Protein AF-A0A364N5S6-F1 (afdb_monomer_lite)

Foldseek 3Di:
DDDDDDDDDDPDDPDDPPDDDDDDDDDDDDDDDDDDDDDDDLVVVVVPPPDPDDDDPPDPADSLLVSLVSLVVVLVVVVVVLVVVLVVLCVVLVVVLVVLVVVQVVDPPPDDCVSVVSNVVSVVSNVVSVVVCVVCVVVSVVSNVVSVVSNVVRVVVVVVVVVVVVVVVVVVVVVVVVVVVVVVVVVVVVVVVVVVVVVVVVVVVVVVVVVVVVVVVVVVVVVVVVVVVVVVVVVVVVVVVVVVVVVVVVVVVVVVVVVVVVVVVVVVVVVVVVVVVVVVVVVVVVVVVVVVVVVVVVVVVVVVVVVVVVVVVVVVVVVVVVVVVVVVVVVVVVVVVVVVVVVVVVVVVVVVVVVVVVVVVVVVVVVVVVVVVVVVVVVVVVVVVVVVVVVVVVVVVVVVVVVVVVVVVVVVVVVVVVVVVVVPVVPPVVVPCPVPDPPDYDDDYDDDDDDYDDDDDDPPPPPPPPVVVPPVVVVVVPVVPVVVVCVVVVVVVVVVVVVVVVVVVVVVVVVVVVVVVVVVPDPPDPVVVVVVVVVVVVVVDD

Organism: Stemphylium lycopersici (NCBI:txid183478)

Structure (mmCIF, N/CA/C/O backbone):
data_AF-A0A364N5S6-F1
#
_entry.id   AF-A0A364N5S6-F1
#
loop_
_atom_site.group_PDB
_atom_site.id
_atom_site.type_symbol
_atom_site.label_atom_id
_atom_site.label_alt_id
_atom_site.label_comp_id
_atom_site.label_asym_id
_atom_site.label_entity_id
_atom_site.label_seq_id
_atom_site.pdbx_PDB_ins_code
_atom_site.Cartn_x
_atom_site.Cartn_y
_atom_site.Cartn_z
_atom_site.occupancy
_atom_site.B_iso_or_equiv
_atom_site.auth_seq_id
_atom_site.auth_comp_id
_atom_site.auth_asym_id
_atom_site.auth_atom_id
_atom_site.pdbx_PDB_model_num
ATOM 1 N N . MET A 1 1 ? 48.832 -31.834 -64.132 1.00 34.66 1 MET A N 1
ATOM 2 C CA . MET A 1 1 ? 48.449 -31.493 -65.522 1.00 34.66 1 MET A CA 1
ATOM 3 C C . MET A 1 1 ? 48.977 -30.092 -65.794 1.00 34.66 1 MET A C 1
ATOM 5 O O . MET A 1 1 ? 48.777 -29.259 -64.926 1.00 34.66 1 MET A O 1
ATOM 9 N N . ALA A 1 2 ? 49.657 -29.763 -66.888 1.00 38.50 2 ALA A N 1
ATOM 10 C CA . ALA A 1 2 ? 50.445 -30.564 -67.834 1.00 38.50 2 ALA A CA 1
ATOM 11 C C . ALA A 1 2 ? 51.523 -29.616 -68.429 1.00 38.50 2 ALA A C 1
ATOM 13 O O . ALA A 1 2 ? 51.246 -28.420 -68.526 1.00 38.50 2 ALA A O 1
ATOM 14 N N . PRO A 1 3 ? 52.740 -30.075 -68.778 1.00 43.28 3 PRO A N 1
ATOM 15 C CA . PRO A 1 3 ? 53.793 -29.178 -69.261 1.00 43.28 3 PRO A CA 1
ATOM 16 C C . PRO A 1 3 ? 53.497 -28.683 -70.686 1.00 43.28 3 PRO A C 1
ATOM 18 O O . PRO A 1 3 ? 53.255 -29.484 -71.588 1.00 43.28 3 PRO A O 1
ATOM 21 N N . SER A 1 4 ? 53.537 -27.366 -70.898 1.00 41.47 4 SER A N 1
ATOM 22 C CA . SER A 1 4 ? 53.364 -26.746 -72.217 1.00 41.47 4 SER A CA 1
ATOM 23 C C . SER A 1 4 ? 54.606 -26.945 -73.088 1.00 41.47 4 SER A C 1
ATOM 25 O O . SER A 1 4 ? 55.711 -26.580 -72.687 1.00 41.47 4 SER A O 1
ATOM 27 N N . GLN A 1 5 ? 54.423 -27.510 -74.282 1.00 39.22 5 GLN A N 1
ATOM 28 C CA . GLN A 1 5 ? 55.503 -27.787 -75.232 1.00 39.22 5 GLN A CA 1
ATOM 29 C C . GLN A 1 5 ? 56.017 -26.506 -75.908 1.00 39.22 5 GLN A C 1
ATOM 31 O O . GLN A 1 5 ? 55.229 -25.635 -76.276 1.00 39.22 5 GLN A O 1
ATOM 36 N N . SER A 1 6 ? 57.327 -26.432 -76.152 1.00 44.56 6 SER A N 1
ATOM 37 C CA . SER A 1 6 ? 57.920 -25.407 -77.019 1.00 44.56 6 SER A CA 1
ATOM 38 C C . SER A 1 6 ? 57.534 -25.648 -78.482 1.00 44.56 6 SER A C 1
ATOM 40 O O . SER A 1 6 ? 57.705 -26.752 -79.001 1.00 44.56 6 SER A O 1
ATOM 42 N N . TYR A 1 7 ? 57.044 -24.611 -79.160 1.00 47.38 7 TYR A N 1
ATOM 43 C CA . TYR A 1 7 ? 56.664 -24.671 -80.572 1.00 47.38 7 TYR A CA 1
ATOM 44 C C . TYR A 1 7 ? 57.899 -24.576 -81.483 1.00 47.38 7 TYR A C 1
ATOM 46 O O . TYR A 1 7 ? 58.503 -23.512 -81.613 1.00 47.38 7 TYR A O 1
ATOM 54 N N . ASN A 1 8 ? 58.261 -25.683 -82.136 1.00 42.88 8 ASN A N 1
ATOM 55 C CA . ASN A 1 8 ? 59.276 -25.692 -83.193 1.00 42.88 8 ASN A CA 1
ATOM 56 C C . ASN A 1 8 ? 58.644 -25.289 -84.535 1.00 42.88 8 ASN A C 1
ATOM 58 O O . ASN A 1 8 ? 57.699 -25.930 -84.995 1.00 42.88 8 ASN A O 1
ATOM 62 N N . GLY A 1 9 ? 59.185 -24.248 -85.173 1.00 48.97 9 GLY A N 1
ATOM 63 C CA . GLY A 1 9 ? 58.732 -23.786 -86.489 1.00 48.97 9 GLY A CA 1
ATOM 64 C C . GLY A 1 9 ? 59.111 -24.727 -87.654 1.00 48.97 9 GLY A C 1
ATOM 65 O O . GLY A 1 9 ? 59.974 -25.596 -87.495 1.00 48.97 9 GLY A O 1
ATOM 66 N N . PRO A 1 10 ? 58.500 -24.564 -88.848 1.00 44.53 10 PRO A N 1
ATOM 67 C CA . PRO A 1 10 ? 58.629 -25.525 -89.950 1.00 44.53 10 PRO A CA 1
ATOM 68 C C . PRO A 1 10 ? 60.057 -25.657 -90.506 1.00 44.53 10 PRO A C 1
ATOM 70 O O . PRO A 1 10 ? 60.598 -24.746 -91.132 1.00 44.53 10 PRO A O 1
ATOM 73 N N . THR A 1 11 ? 60.669 -26.828 -90.323 1.00 48.09 11 THR A N 1
ATOM 74 C CA . THR A 1 11 ? 62.056 -27.109 -90.734 1.00 48.09 11 THR A CA 1
ATOM 75 C C . THR A 1 11 ? 62.143 -27.595 -92.192 1.00 48.09 11 THR A C 1
ATOM 77 O O . THR A 1 11 ? 62.549 -28.725 -92.452 1.00 48.09 11 THR A O 1
ATOM 80 N N . SER A 1 12 ? 61.732 -26.776 -93.170 1.00 48.22 12 SER A N 1
ATOM 81 C CA . SER A 1 12 ? 61.634 -27.227 -94.575 1.00 48.22 12 SER A CA 1
ATOM 82 C C . SER A 1 12 ? 61.907 -26.155 -95.645 1.00 48.22 12 SER A C 1
ATOM 84 O O . SER A 1 12 ? 61.019 -25.805 -96.419 1.00 48.22 12 SER A O 1
ATOM 86 N N . LEU A 1 13 ? 63.155 -25.675 -95.749 1.00 43.72 13 LEU A N 1
ATOM 87 C CA . LEU A 1 13 ? 63.637 -24.921 -96.928 1.00 43.72 13 LEU A CA 1
ATOM 88 C C . LEU A 1 13 ? 65.090 -25.265 -97.345 1.00 43.72 13 LEU A C 1
ATOM 90 O O . LEU A 1 13 ? 65.778 -24.480 -97.992 1.00 43.72 13 LEU A O 1
ATOM 94 N N . GLY A 1 14 ? 65.559 -26.474 -97.015 1.00 42.22 14 GLY A N 1
ATOM 95 C CA . GLY A 1 14 ? 66.939 -26.939 -97.249 1.00 42.22 14 GLY A CA 1
ATOM 96 C C . GLY A 1 14 ? 67.336 -27.264 -98.701 1.00 42.22 14 GLY A C 1
ATOM 97 O O . GLY A 1 14 ? 68.381 -27.870 -98.904 1.00 42.22 14 GLY A O 1
ATOM 98 N N . TYR A 1 15 ? 66.529 -26.894 -99.704 1.00 44.56 15 TYR A N 1
ATOM 99 C CA . TYR A 1 15 ? 66.723 -27.272 -101.117 1.00 44.56 15 TYR A CA 1
ATOM 100 C C . TYR A 1 15 ? 66.690 -26.077 -102.093 1.00 44.56 15 TYR A C 1
ATOM 102 O O . TYR A 1 15 ? 66.203 -26.189 -103.217 1.00 44.56 15 TYR A O 1
ATOM 110 N N . SER A 1 16 ? 67.226 -24.920 -101.689 1.00 42.28 16 SER A N 1
ATOM 111 C CA . SER A 1 16 ? 67.443 -23.785 -102.602 1.00 42.28 16 SER A CA 1
ATOM 112 C C . SER A 1 16 ? 68.800 -23.882 -103.311 1.00 42.28 16 SER A C 1
ATOM 114 O O . SER A 1 16 ? 69.831 -24.058 -102.666 1.00 42.28 16 SER A O 1
ATOM 116 N N . ARG A 1 17 ? 68.822 -23.705 -104.641 1.00 47.12 17 ARG A N 1
ATOM 117 C CA . ARG A 1 17 ? 70.042 -23.760 -105.480 1.00 47.12 17 ARG A CA 1
ATOM 118 C C . ARG A 1 17 ? 70.955 -22.521 -105.374 1.00 47.12 17 ARG A C 1
ATOM 120 O O . ARG A 1 17 ? 71.881 -22.392 -106.164 1.00 47.12 17 ARG A O 1
ATOM 127 N N . TYR A 1 18 ? 70.709 -21.624 -104.417 1.00 48.66 18 TYR A N 1
ATOM 128 C CA . TYR A 1 18 ? 71.373 -20.315 -104.304 1.00 48.66 18 TYR A CA 1
ATOM 129 C C . TYR A 1 18 ? 72.180 -20.128 -103.004 1.00 48.66 18 TYR A C 1
ATOM 131 O O . TYR A 1 18 ? 72.365 -19.009 -102.527 1.00 48.66 18 TYR A O 1
ATOM 139 N N . ALA A 1 19 ? 72.687 -21.217 -102.420 1.00 39.75 19 ALA A N 1
ATOM 140 C CA . ALA A 1 19 ? 73.659 -21.148 -101.330 1.00 39.75 19 ALA A CA 1
ATOM 141 C C . ALA A 1 19 ? 75.041 -20.717 -101.867 1.00 39.75 19 ALA A C 1
ATOM 143 O O . ALA A 1 19 ? 75.754 -21.512 -102.476 1.00 39.75 19 ALA A O 1
ATOM 144 N N . SER A 1 20 ? 75.413 -19.451 -101.653 1.00 36.66 20 SER A N 1
ATOM 145 C CA . SER A 1 20 ? 76.698 -18.896 -102.106 1.00 36.66 20 SER A CA 1
ATOM 146 C C . SER A 1 20 ? 77.881 -19.407 -101.271 1.00 36.66 20 SER A C 1
ATOM 148 O O . SER A 1 20 ? 77.861 -19.342 -100.040 1.00 36.66 20 SER A O 1
ATOM 150 N N . SER A 1 21 ? 78.925 -19.902 -101.940 1.00 37.19 21 SER A N 1
ATOM 151 C CA . SER A 1 21 ? 80.144 -20.435 -101.323 1.00 37.19 21 SER A CA 1
ATOM 152 C C . SER A 1 21 ? 81.222 -19.368 -101.109 1.00 37.19 21 SER A C 1
ATOM 154 O O . SER A 1 21 ? 81.506 -18.565 -101.997 1.00 37.19 21 SER A O 1
ATOM 156 N N . GLN A 1 22 ? 81.906 -19.416 -99.965 1.00 37.03 22 GLN A N 1
ATOM 157 C CA . GLN A 1 22 ? 83.096 -18.599 -99.704 1.00 37.03 22 GLN A CA 1
ATOM 158 C C . GLN A 1 22 ? 84.311 -18.979 -100.582 1.00 37.03 22 GLN A C 1
ATOM 160 O O . GLN A 1 22 ? 84.496 -20.144 -100.913 1.00 37.03 22 GLN A O 1
ATOM 165 N N . GLN A 1 23 ? 85.224 -18.009 -100.764 1.00 33.62 23 GLN A N 1
ATOM 166 C CA . GLN A 1 23 ? 86.688 -18.186 -100.905 1.00 33.62 23 GLN A CA 1
ATOM 167 C C . GLN A 1 23 ? 87.260 -19.040 -102.073 1.00 33.62 23 GLN A C 1
ATOM 169 O O . GLN A 1 23 ? 87.334 -20.259 -101.945 1.00 33.62 23 GLN A O 1
ATOM 174 N N . LYS A 1 24 ? 87.946 -18.405 -103.052 1.00 28.67 24 LYS A N 1
ATOM 175 C CA . LYS A 1 24 ? 89.441 -18.358 -103.173 1.00 28.67 24 LYS A CA 1
ATOM 176 C C . LYS A 1 24 ? 89.987 -17.956 -104.566 1.00 28.67 24 LYS A C 1
ATOM 178 O O . LYS A 1 24 ? 89.580 -18.504 -105.573 1.00 28.67 24 LYS A O 1
ATOM 183 N N . LYS A 1 25 ? 91.030 -17.110 -104.516 1.00 30.09 25 LYS A N 1
ATOM 184 C CA . LYS A 1 25 ? 92.296 -17.064 -105.297 1.00 30.09 25 LYS A CA 1
ATOM 185 C C . LYS A 1 25 ? 92.338 -17.193 -106.841 1.00 30.09 25 LYS A C 1
ATOM 187 O O . LYS A 1 25 ? 91.933 -18.180 -107.433 1.00 30.09 25 LYS A O 1
ATOM 192 N N . ASN A 1 26 ? 93.080 -16.232 -107.398 1.00 32.62 26 ASN A N 1
ATOM 193 C CA . ASN A 1 26 ? 93.824 -16.146 -108.665 1.00 32.62 26 ASN A CA 1
ATOM 194 C C . ASN A 1 26 ? 94.453 -17.465 -109.186 1.00 32.62 26 ASN A C 1
ATOM 196 O O . ASN A 1 26 ? 94.925 -18.252 -108.367 1.00 32.62 26 ASN A O 1
ATOM 200 N N . VAL A 1 27 ? 94.700 -17.555 -110.511 1.00 26.70 27 VAL A N 1
ATOM 201 C CA . VAL A 1 27 ? 96.072 -17.643 -111.092 1.00 26.70 27 VAL A CA 1
ATOM 202 C C . VAL A 1 27 ? 96.123 -17.428 -112.630 1.00 26.70 27 VAL A C 1
ATOM 204 O O . VAL A 1 27 ? 95.324 -17.972 -113.377 1.00 26.70 27 VAL A O 1
ATOM 207 N N . SER A 1 28 ? 97.109 -16.613 -113.024 1.00 27.77 28 SER A N 1
ATOM 208 C CA . SER A 1 28 ? 97.838 -16.360 -114.290 1.00 27.77 28 SER A CA 1
ATOM 209 C C . SER A 1 28 ? 97.807 -17.253 -115.559 1.00 27.77 28 SER A C 1
ATOM 211 O O . SER A 1 28 ? 97.724 -18.471 -115.477 1.00 27.77 28 SER A O 1
ATOM 213 N N . LEU A 1 29 ? 98.207 -16.582 -116.667 1.00 29.91 29 LEU A N 1
ATOM 214 C CA . LEU A 1 29 ? 99.070 -17.006 -117.809 1.00 29.91 29 LEU A CA 1
ATOM 215 C C . LEU A 1 29 ? 98.551 -18.018 -118.861 1.00 29.91 29 LEU A C 1
ATOM 217 O O . LEU A 1 29 ? 98.360 -19.188 -118.556 1.00 29.91 29 LEU A O 1
ATOM 221 N N . PHE A 1 30 ? 98.551 -17.629 -120.150 1.00 28.03 30 PHE A N 1
ATOM 222 C CA . PHE A 1 30 ? 99.722 -17.747 -121.059 1.00 28.03 30 PHE A CA 1
ATOM 223 C C . PHE A 1 30 ? 99.496 -17.005 -122.404 1.00 28.03 30 PHE A C 1
ATOM 225 O O . PHE A 1 30 ? 98.403 -16.494 -122.637 1.00 28.03 30 PHE A O 1
ATOM 232 N N . ALA A 1 31 ? 100.522 -16.909 -123.267 1.00 30.70 31 ALA A N 1
ATOM 233 C CA . ALA A 1 31 ? 100.498 -16.145 -124.526 1.00 30.70 31 ALA A CA 1
ATOM 234 C C . ALA A 1 31 ? 101.342 -16.769 -125.664 1.00 30.70 31 ALA A C 1
ATOM 236 O O . ALA A 1 31 ? 102.334 -17.446 -125.395 1.00 30.70 31 ALA A O 1
ATOM 237 N N . SER A 1 32 ? 100.976 -16.460 -126.916 1.00 28.86 32 SER A N 1
ATOM 238 C CA . SER A 1 32 ? 101.775 -16.559 -128.161 1.00 28.86 32 SER A CA 1
ATOM 239 C C . SER A 1 32 ? 101.026 -15.782 -129.270 1.00 28.86 32 SER A C 1
ATOM 241 O O . SER A 1 32 ? 99.818 -15.967 -129.388 1.00 28.86 32 SER A O 1
ATOM 243 N N . HIS A 1 33 ? 101.618 -14.763 -129.918 1.00 28.23 33 HIS A N 1
ATOM 244 C CA . HIS A 1 33 ? 102.216 -14.824 -131.278 1.00 28.23 33 HIS A CA 1
ATOM 245 C C . HIS A 1 33 ? 101.271 -15.434 -132.351 1.00 28.23 33 HIS A C 1
ATOM 247 O O . HIS A 1 33 ? 100.746 -16.520 -132.130 1.00 28.23 33 HIS A O 1
ATOM 253 N N . GLU A 1 34 ? 101.028 -14.851 -133.539 1.00 28.78 34 GLU A N 1
ATOM 254 C CA . GLU A 1 34 ? 101.625 -13.700 -134.274 1.00 28.78 34 GLU A CA 1
ATOM 255 C C . GLU A 1 34 ? 100.723 -13.354 -135.518 1.00 28.78 34 GLU A C 1
ATOM 257 O O . GLU A 1 34 ? 99.708 -14.033 -135.670 1.00 28.78 34 GLU A O 1
ATOM 262 N N . THR A 1 35 ? 100.890 -12.376 -136.439 1.00 34.41 35 THR A N 1
ATOM 263 C CA . THR A 1 35 ? 101.879 -11.305 -136.781 1.00 34.41 35 THR A CA 1
ATOM 264 C C . THR A 1 35 ? 101.136 -10.105 -137.458 1.00 34.41 35 THR A C 1
ATOM 266 O O . THR A 1 35 ? 99.957 -10.219 -137.782 1.00 34.41 35 THR A O 1
ATOM 269 N N . ASP A 1 36 ? 101.805 -8.962 -137.690 1.00 33.59 36 ASP A N 1
ATOM 270 C CA . ASP A 1 36 ? 101.516 -7.870 -138.661 1.00 33.59 36 ASP A CA 1
ATOM 271 C C . ASP A 1 36 ? 100.061 -7.528 -139.078 1.00 33.59 36 ASP A C 1
ATOM 273 O O . ASP A 1 36 ? 99.632 -7.711 -140.219 1.00 33.59 36 ASP A O 1
ATOM 277 N N . ASN A 1 37 ? 99.355 -6.812 -138.198 1.00 36.50 37 ASN A N 1
ATOM 278 C CA . ASN A 1 37 ? 98.938 -5.425 -138.478 1.00 36.50 37 ASN A CA 1
ATOM 279 C C . ASN A 1 37 ? 98.578 -4.720 -137.158 1.00 36.50 37 ASN A C 1
ATOM 281 O O . ASN A 1 37 ? 97.932 -5.306 -136.291 1.00 36.50 37 ASN A O 1
ATOM 285 N N . ALA A 1 38 ? 99.022 -3.475 -136.971 1.00 41.16 38 ALA A N 1
ATOM 286 C CA . ALA A 1 38 ? 99.028 -2.835 -135.654 1.00 41.16 38 ALA A CA 1
ATOM 287 C C . ALA A 1 38 ? 97.628 -2.394 -135.173 1.00 41.16 38 ALA A C 1
ATOM 289 O O . ALA A 1 38 ? 97.171 -1.293 -135.474 1.00 41.16 38 ALA A O 1
ATOM 290 N N . VAL A 1 39 ? 96.986 -3.236 -134.358 1.00 44.59 39 VAL A N 1
ATOM 291 C CA . VAL A 1 39 ? 95.806 -2.906 -133.541 1.00 44.59 39 VAL A CA 1
ATOM 292 C C . VAL A 1 39 ? 96.206 -2.987 -132.066 1.00 44.59 39 VAL A C 1
ATOM 294 O O . VAL A 1 39 ? 96.847 -3.953 -131.653 1.00 44.59 39 VAL A O 1
ATOM 297 N N . ALA A 1 40 ? 95.855 -1.974 -131.269 1.00 46.62 40 ALA A N 1
ATOM 298 C CA . ALA A 1 40 ? 96.266 -1.893 -129.867 1.00 46.62 40 ALA A CA 1
ATOM 299 C C . ALA A 1 40 ? 95.652 -3.029 -129.029 1.00 46.62 40 ALA A C 1
ATOM 301 O O . ALA A 1 40 ? 94.432 -3.170 -128.937 1.00 46.62 40 ALA A O 1
ATOM 302 N N . THR A 1 41 ? 96.499 -3.841 -128.395 1.00 54.97 41 THR A N 1
ATOM 303 C CA . THR A 1 41 ? 96.055 -4.935 -127.523 1.00 54.97 41 THR A CA 1
ATOM 304 C C . THR A 1 41 ? 95.627 -4.425 -126.146 1.00 54.97 41 THR A C 1
ATOM 306 O O . THR A 1 41 ? 96.027 -3.349 -125.694 1.00 54.97 41 THR A O 1
ATOM 309 N N . LYS A 1 42 ? 94.803 -5.224 -125.452 1.00 54.59 42 LYS A N 1
ATOM 310 C CA . LYS A 1 42 ? 94.087 -4.850 -124.216 1.00 54.59 42 LYS A CA 1
ATOM 311 C C . LYS A 1 42 ? 94.992 -4.354 -123.071 1.00 54.59 42 LYS A C 1
ATOM 313 O O . LYS A 1 42 ? 94.518 -3.629 -122.206 1.00 54.59 42 LYS A O 1
ATOM 318 N N . GLU A 1 43 ? 96.282 -4.690 -123.095 1.00 56.34 43 GLU A N 1
ATOM 319 C CA . GLU A 1 43 ? 97.283 -4.291 -122.093 1.00 56.34 43 GLU A CA 1
ATOM 320 C C . GLU A 1 43 ? 97.878 -2.886 -122.329 1.00 56.34 43 GLU A C 1
ATOM 322 O O . GLU A 1 43 ? 98.306 -2.229 -121.377 1.00 56.34 43 GLU A O 1
ATOM 327 N N . GLN A 1 44 ? 97.880 -2.378 -123.570 1.00 54.47 44 GLN A N 1
ATOM 328 C CA . GLN A 1 44 ? 98.474 -1.069 -123.889 1.00 54.47 44 GLN A CA 1
ATOM 329 C C . GLN A 1 44 ? 97.632 0.104 -123.366 1.00 54.47 44 GLN A C 1
ATOM 331 O O . GLN A 1 44 ? 98.183 1.101 -122.900 1.00 54.47 44 GLN A O 1
ATOM 336 N N . ILE A 1 45 ? 96.301 -0.022 -123.382 1.00 52.19 45 ILE A N 1
ATOM 337 C CA . ILE A 1 45 ? 95.385 1.025 -122.896 1.00 52.19 45 ILE A CA 1
ATOM 338 C C . ILE A 1 45 ? 95.571 1.234 -121.383 1.00 52.19 45 ILE A C 1
ATOM 340 O O . ILE A 1 45 ? 95.680 2.369 -120.921 1.00 52.19 45 ILE A O 1
ATOM 344 N N . THR A 1 46 ? 95.720 0.146 -120.620 1.00 52.94 46 THR A N 1
ATOM 345 C CA . THR A 1 46 ? 95.982 0.177 -119.170 1.00 52.94 46 THR A CA 1
ATOM 346 C C . THR A 1 46 ? 97.317 0.811 -118.771 1.00 52.94 46 THR A C 1
ATOM 348 O O . THR A 1 46 ? 97.470 1.194 -117.615 1.00 52.94 46 THR A O 1
ATOM 351 N N . ALA A 1 47 ? 98.277 0.953 -119.690 1.00 47.53 47 ALA A N 1
ATOM 352 C CA . ALA A 1 47 ? 99.565 1.585 -119.398 1.00 47.53 47 ALA A CA 1
ATOM 353 C C . ALA A 1 47 ? 99.529 3.124 -119.494 1.00 47.53 47 ALA A C 1
ATOM 355 O O . ALA A 1 47 ? 100.386 3.791 -118.915 1.00 47.53 47 ALA A O 1
ATOM 356 N N . SER A 1 48 ? 98.555 3.704 -120.210 1.00 45.34 48 SER A N 1
ATOM 357 C CA . SER A 1 48 ? 98.546 5.139 -120.545 1.00 45.34 48 SER A CA 1
ATOM 358 C C . SER A 1 48 ? 97.667 6.017 -119.640 1.00 45.34 48 SER A C 1
ATOM 360 O O . SER A 1 48 ? 97.635 7.231 -119.836 1.00 45.34 48 SER A O 1
ATOM 362 N N . SER A 1 49 ? 96.960 5.448 -118.659 1.00 44.66 49 SER A N 1
ATOM 363 C CA . SER A 1 49 ? 96.070 6.186 -117.743 1.00 44.66 49 SER A CA 1
ATOM 364 C C . SER A 1 49 ? 96.755 6.696 -116.463 1.00 44.66 49 SER A C 1
ATOM 366 O O . SER A 1 49 ? 96.114 7.329 -115.624 1.00 44.66 49 SER A O 1
ATOM 368 N N . VAL A 1 50 ? 98.063 6.465 -116.295 1.00 44.88 50 VAL A N 1
ATOM 369 C CA . VAL A 1 50 ? 98.815 6.836 -115.082 1.00 44.88 50 VAL A CA 1
ATOM 370 C C . VAL A 1 50 ? 99.281 8.301 -115.126 1.00 44.88 50 VAL A C 1
ATOM 372 O O . VAL A 1 50 ? 100.471 8.592 -115.201 1.00 44.88 50 VAL A O 1
ATOM 375 N N . ASN A 1 51 ? 98.332 9.240 -115.071 1.00 35.81 51 ASN A N 1
ATOM 376 C CA . ASN A 1 51 ? 98.596 10.653 -114.758 1.00 35.81 51 ASN A CA 1
ATOM 377 C C . ASN A 1 51 ? 97.347 11.311 -114.125 1.00 35.81 51 ASN A C 1
ATOM 379 O O . ASN A 1 51 ? 96.427 11.700 -114.843 1.00 35.81 51 ASN A O 1
ATOM 383 N N . PRO A 1 52 ? 97.269 11.420 -112.783 1.00 49.56 52 PRO A N 1
ATOM 384 C CA . PRO A 1 52 ? 96.040 11.803 -112.088 1.00 49.56 52 PRO A CA 1
ATOM 385 C C . PRO A 1 52 ? 95.884 13.328 -111.932 1.00 49.56 52 PRO A C 1
ATOM 387 O O . PRO A 1 52 ? 95.911 13.854 -110.818 1.00 49.56 52 PRO A O 1
ATOM 390 N N . SER A 1 53 ? 95.691 14.058 -113.035 1.00 41.03 53 SER A N 1
ATOM 391 C CA . SER A 1 53 ? 95.188 15.439 -112.980 1.00 41.03 53 SER A CA 1
ATOM 392 C C . SER A 1 53 ? 94.451 15.870 -114.258 1.00 41.03 53 SER A C 1
ATOM 394 O O . SER A 1 53 ? 94.899 15.629 -115.371 1.00 41.03 53 SER A O 1
ATOM 396 N N . VAL A 1 54 ? 93.320 16.561 -114.064 1.00 39.12 54 VAL A N 1
ATOM 397 C CA . VAL A 1 54 ? 92.485 17.212 -115.098 1.00 39.12 54 VAL A CA 1
ATOM 398 C C . VAL A 1 54 ? 91.862 16.268 -116.147 1.00 39.12 54 VAL A C 1
ATOM 400 O O . VAL A 1 54 ? 92.200 16.300 -117.326 1.00 39.12 54 VAL A O 1
ATOM 403 N N . ALA A 1 55 ? 90.840 15.518 -115.724 1.00 34.94 55 ALA A N 1
ATOM 404 C CA . ALA A 1 55 ? 89.809 14.973 -116.612 1.00 34.94 55 ALA A CA 1
ATOM 405 C C . ALA A 1 55 ? 88.428 15.063 -115.933 1.00 34.94 55 ALA A C 1
ATOM 407 O O . ALA A 1 55 ? 88.067 14.223 -115.113 1.00 34.94 55 ALA A O 1
ATOM 408 N N . LEU A 1 56 ? 87.668 16.117 -116.250 1.00 40.09 56 LEU A N 1
ATOM 409 C CA . LEU A 1 56 ? 86.207 16.095 -116.111 1.00 40.09 56 LEU A CA 1
ATOM 410 C C . LEU A 1 56 ? 85.624 15.375 -117.343 1.00 40.09 56 LEU A C 1
ATOM 412 O O . LEU A 1 56 ? 86.246 15.382 -118.404 1.00 40.09 56 LEU A O 1
ATOM 416 N N . ASP A 1 57 ? 84.443 14.773 -117.204 1.00 37.69 57 ASP A N 1
ATOM 417 C CA . ASP A 1 57 ? 83.686 14.098 -118.274 1.00 37.69 57 ASP A CA 1
ATOM 418 C C . ASP A 1 57 ? 84.354 12.898 -118.983 1.00 37.69 57 ASP A C 1
ATOM 420 O O . ASP A 1 57 ? 83.934 12.491 -120.068 1.00 37.69 57 ASP A O 1
ATOM 424 N N . THR A 1 58 ? 85.288 12.204 -118.324 1.00 42.47 58 THR A N 1
ATOM 425 C CA . THR A 1 58 ? 85.478 10.762 -118.572 1.00 42.47 58 THR A CA 1
ATOM 426 C C . THR A 1 58 ? 84.619 9.954 -117.602 1.00 42.47 58 THR A C 1
ATOM 428 O O . THR A 1 58 ? 85.064 9.606 -116.511 1.00 42.47 58 THR A O 1
ATOM 431 N N . LEU A 1 59 ? 83.379 9.656 -118.006 1.00 51.69 59 LEU A N 1
ATOM 432 C CA . LEU A 1 59 ? 82.551 8.614 -117.382 1.00 51.69 59 LEU A CA 1
ATOM 433 C C . LEU A 1 59 ? 83.351 7.305 -117.276 1.00 51.69 59 LEU A C 1
ATOM 435 O O . LEU A 1 59 ? 83.912 6.873 -118.288 1.00 51.69 59 LEU A O 1
ATOM 439 N N . ASP A 1 60 ? 83.343 6.660 -116.103 1.00 58.78 60 ASP A N 1
ATOM 440 C CA . ASP A 1 60 ? 83.973 5.352 -115.849 1.00 58.78 60 ASP A CA 1
ATOM 441 C C . ASP A 1 60 ? 83.266 4.229 -116.632 1.00 58.78 60 ASP A C 1
ATOM 443 O O . ASP A 1 60 ? 82.485 3.435 -116.111 1.00 58.78 60 ASP A O 1
ATOM 447 N N . HIS A 1 61 ? 83.534 4.176 -117.934 1.00 59.31 61 HIS A N 1
ATOM 448 C CA . HIS A 1 61 ? 83.110 3.092 -118.807 1.00 59.31 61 HIS A CA 1
ATOM 449 C C . HIS A 1 61 ? 83.851 1.808 -118.420 1.00 59.31 61 HIS A C 1
ATOM 451 O O . HIS A 1 61 ? 85.057 1.834 -118.162 1.00 59.31 61 HIS A O 1
ATOM 457 N N . ASN A 1 62 ? 83.164 0.667 -118.460 1.00 72.00 62 ASN A N 1
ATOM 458 C CA . ASN A 1 62 ? 83.787 -0.648 -118.317 1.00 72.00 62 ASN A CA 1
ATOM 459 C C . ASN A 1 62 ? 84.903 -0.843 -119.370 1.00 72.00 62 ASN A C 1
ATOM 461 O O . ASN A 1 62 ? 84.841 -0.301 -120.477 1.00 72.00 62 ASN A O 1
ATOM 465 N N . ALA A 1 63 ? 85.940 -1.611 -119.032 1.00 74.19 63 ALA A N 1
ATOM 466 C CA . ALA A 1 63 ? 87.151 -1.774 -119.837 1.00 74.19 63 ALA A CA 1
ATOM 467 C C . ALA A 1 63 ? 86.879 -2.249 -121.278 1.00 74.19 63 ALA A C 1
ATOM 469 O O . ALA A 1 63 ? 87.615 -1.872 -122.188 1.00 74.19 63 ALA A O 1
ATOM 470 N N . ASP A 1 64 ? 85.816 -3.026 -121.511 1.00 70.94 64 ASP A N 1
ATOM 471 C CA . ASP A 1 64 ? 85.426 -3.454 -122.861 1.00 70.94 64 ASP A CA 1
ATOM 472 C C . ASP A 1 64 ? 84.719 -2.346 -123.667 1.00 70.94 64 ASP A C 1
ATOM 474 O O . ASP A 1 64 ? 84.932 -2.245 -124.876 1.00 70.94 64 ASP A O 1
ATOM 478 N N . ALA A 1 65 ? 83.981 -1.439 -123.017 1.00 73.12 65 ALA A N 1
ATOM 479 C CA . ALA A 1 65 ? 83.492 -0.211 -123.647 1.00 73.12 65 ALA A CA 1
ATOM 480 C C . ALA A 1 65 ? 84.627 0.799 -123.914 1.00 73.12 65 ALA A C 1
ATOM 482 O O . ALA A 1 65 ? 84.635 1.434 -124.969 1.00 73.12 65 ALA A O 1
ATOM 483 N N . GLN A 1 66 ? 85.622 0.914 -123.024 1.00 77.88 66 GLN A N 1
ATOM 484 C CA . GLN A 1 66 ? 86.826 1.720 -123.285 1.00 77.88 66 GLN A CA 1
ATOM 485 C C . GLN A 1 66 ? 87.634 1.162 -124.467 1.00 77.88 66 GLN A C 1
ATOM 487 O O . GLN A 1 66 ? 88.046 1.919 -125.346 1.00 77.88 66 GLN A O 1
ATOM 492 N N . LEU A 1 67 ? 87.805 -0.164 -124.534 1.00 79.31 67 LEU A N 1
ATOM 493 C CA . LEU A 1 67 ? 88.440 -0.857 -125.658 1.00 79.31 67 LEU A CA 1
ATOM 494 C C . LEU A 1 67 ? 87.668 -0.640 -126.969 1.00 79.31 67 LEU A C 1
ATOM 496 O O . LEU A 1 67 ? 88.286 -0.405 -128.005 1.00 79.31 67 LEU A O 1
ATOM 500 N N . ALA A 1 68 ? 86.333 -0.656 -126.932 1.00 77.44 68 ALA A N 1
ATOM 501 C CA . ALA A 1 68 ? 85.490 -0.327 -128.080 1.00 77.44 68 ALA A CA 1
ATOM 502 C C . ALA A 1 68 ? 85.718 1.124 -128.562 1.00 77.44 68 ALA A C 1
ATOM 504 O O . ALA A 1 68 ? 86.031 1.349 -129.733 1.00 77.44 68 ALA A O 1
ATOM 505 N N . ILE A 1 69 ? 85.687 2.109 -127.656 1.00 75.62 69 ILE A N 1
ATOM 506 C CA . ILE A 1 69 ? 85.966 3.522 -127.975 1.00 75.62 69 ILE A CA 1
ATOM 507 C C . ILE A 1 69 ? 87.378 3.694 -128.571 1.00 75.62 69 ILE A C 1
ATOM 509 O O . ILE A 1 69 ? 87.537 4.353 -129.603 1.00 75.62 69 ILE A O 1
ATOM 513 N N . ALA A 1 70 ? 88.396 3.058 -127.983 1.00 78.75 70 ALA A N 1
ATOM 514 C CA . ALA A 1 70 ? 89.775 3.101 -128.474 1.00 78.75 70 ALA A CA 1
ATOM 515 C C . ALA A 1 70 ? 89.919 2.469 -129.871 1.00 78.75 70 ALA A C 1
ATOM 517 O O . ALA A 1 70 ? 90.478 3.092 -130.777 1.00 78.75 70 ALA A O 1
ATOM 518 N N . ASN A 1 71 ? 89.334 1.286 -130.081 1.00 80.12 71 ASN A N 1
ATOM 519 C CA . ASN A 1 71 ? 89.250 0.647 -131.394 1.00 80.12 71 ASN A CA 1
ATOM 520 C C . ASN A 1 71 ? 88.463 1.503 -132.398 1.00 80.12 71 ASN A C 1
ATOM 522 O O . ASN A 1 71 ? 88.737 1.448 -133.590 1.00 80.12 71 ASN A O 1
ATOM 526 N N . GLY A 1 72 ? 87.490 2.297 -131.942 1.00 77.31 72 GLY A N 1
ATOM 527 C CA . GLY A 1 72 ? 86.661 3.152 -132.798 1.00 77.31 72 GLY A CA 1
ATOM 528 C C . GLY A 1 72 ? 87.456 4.330 -133.340 1.00 77.31 72 GLY A C 1
ATOM 529 O O . GLY A 1 72 ? 87.354 4.661 -134.520 1.00 77.31 72 GLY A O 1
ATOM 530 N N . LYS A 1 73 ? 88.322 4.900 -132.496 1.00 79.06 73 LYS A N 1
ATOM 531 C CA . LYS A 1 73 ? 89.304 5.903 -132.901 1.00 79.06 73 LYS A CA 1
ATOM 532 C C . LYS A 1 73 ? 90.337 5.318 -133.870 1.00 79.06 73 LYS A C 1
ATOM 534 O O . LYS A 1 73 ? 90.487 5.854 -134.960 1.00 79.06 73 LYS A O 1
ATOM 539 N N . ALA A 1 74 ? 90.965 4.191 -133.527 1.00 79.50 74 ALA A N 1
ATOM 540 C CA . ALA A 1 74 ? 91.955 3.542 -134.393 1.00 79.50 74 ALA A CA 1
ATOM 541 C C . ALA A 1 74 ? 91.376 3.167 -135.773 1.00 79.50 74 ALA A C 1
ATOM 543 O O . ALA A 1 74 ? 92.024 3.368 -136.796 1.00 79.50 74 ALA A O 1
ATOM 544 N N . LEU A 1 75 ? 90.127 2.691 -135.811 1.00 80.25 75 LEU A N 1
ATOM 545 C CA . LEU A 1 75 ? 89.421 2.375 -137.051 1.00 80.25 75 LEU A CA 1
ATOM 546 C C . LEU A 1 75 ? 89.089 3.627 -137.880 1.00 80.25 75 LEU A C 1
ATOM 548 O O . LEU A 1 75 ? 89.106 3.577 -139.108 1.00 80.25 75 LEU A O 1
ATOM 552 N N . LYS A 1 76 ? 88.808 4.762 -137.228 1.00 81.94 76 LYS A N 1
ATOM 553 C CA . LYS A 1 76 ? 88.661 6.045 -137.921 1.00 81.94 76 LYS A CA 1
ATOM 554 C C . LYS A 1 76 ? 89.994 6.501 -138.521 1.00 81.94 76 LYS A C 1
ATOM 556 O O . LYS A 1 76 ? 90.023 6.884 -139.684 1.00 81.94 76 LYS A O 1
ATOM 561 N N . ASP A 1 77 ? 91.085 6.405 -137.764 1.00 80.62 77 ASP A N 1
ATOM 562 C CA . ASP A 1 77 ? 92.427 6.763 -138.237 1.00 80.62 77 ASP A CA 1
ATOM 563 C C . ASP A 1 77 ? 92.858 5.862 -139.428 1.00 80.62 77 ASP A C 1
ATOM 565 O O . ASP A 1 77 ? 93.515 6.326 -140.363 1.00 80.62 77 ASP A O 1
ATOM 569 N N . GLU A 1 78 ? 92.421 4.594 -139.452 1.00 79.69 78 GLU A N 1
ATOM 570 C CA . GLU A 1 78 ? 92.557 3.666 -140.589 1.00 79.69 78 GLU A CA 1
ATOM 571 C C . GLU A 1 78 ? 91.761 4.141 -141.827 1.00 79.69 78 GLU A C 1
ATOM 573 O O . GLU A 1 78 ? 92.318 4.195 -142.928 1.00 79.69 78 GLU A O 1
ATOM 578 N N . VAL A 1 79 ? 90.499 4.565 -141.662 1.00 80.69 79 VAL A N 1
ATOM 579 C CA . VAL A 1 79 ? 89.685 5.148 -142.751 1.00 80.69 79 VAL A CA 1
ATOM 580 C C . VAL A 1 79 ? 90.281 6.442 -143.282 1.00 80.69 79 VAL A C 1
ATOM 582 O O . VAL A 1 79 ? 90.447 6.565 -144.493 1.00 80.69 79 VAL A O 1
ATOM 585 N N . ASP A 1 80 ? 90.621 7.393 -142.410 1.00 78.00 80 ASP A N 1
ATOM 586 C CA . ASP A 1 80 ? 91.152 8.698 -142.812 1.00 78.00 80 ASP A CA 1
ATOM 587 C C . ASP A 1 80 ? 92.468 8.512 -143.608 1.00 78.00 80 ASP A C 1
ATOM 589 O O . ASP A 1 80 ? 92.706 9.207 -144.600 1.00 78.00 80 ASP A O 1
ATOM 593 N N . LYS A 1 81 ? 93.275 7.489 -143.272 1.00 81.31 81 LYS A N 1
ATOM 594 C CA . LYS A 1 81 ? 94.465 7.072 -144.036 1.00 81.31 81 LYS A CA 1
ATOM 595 C C . LYS A 1 81 ? 94.127 6.464 -145.406 1.00 81.31 81 LYS A C 1
ATOM 597 O O . LYS A 1 81 ? 94.707 6.896 -146.403 1.00 81.31 81 LYS A O 1
ATOM 602 N N . HIS A 1 82 ? 93.217 5.488 -145.492 1.00 77.19 82 HIS A N 1
ATOM 603 C CA . HIS A 1 82 ? 92.832 4.885 -146.781 1.00 77.19 82 HIS A CA 1
ATOM 604 C C . HIS A 1 82 ? 92.140 5.900 -147.706 1.00 77.19 82 HIS A C 1
ATOM 606 O O . HIS A 1 82 ? 92.461 5.970 -148.892 1.00 77.19 82 HIS A O 1
ATOM 612 N N . ALA A 1 83 ? 91.268 6.753 -147.163 1.00 77.94 83 ALA A N 1
ATOM 613 C CA . ALA A 1 83 ? 90.626 7.842 -147.889 1.00 77.94 83 ALA A CA 1
ATOM 614 C C . ALA A 1 83 ? 91.646 8.865 -148.417 1.00 77.94 83 ALA A C 1
ATOM 616 O O . ALA A 1 83 ? 91.521 9.311 -149.559 1.00 77.94 83 ALA A O 1
ATOM 617 N N . ALA A 1 84 ? 92.681 9.202 -147.638 1.00 78.19 84 ALA A N 1
ATOM 618 C CA . ALA A 1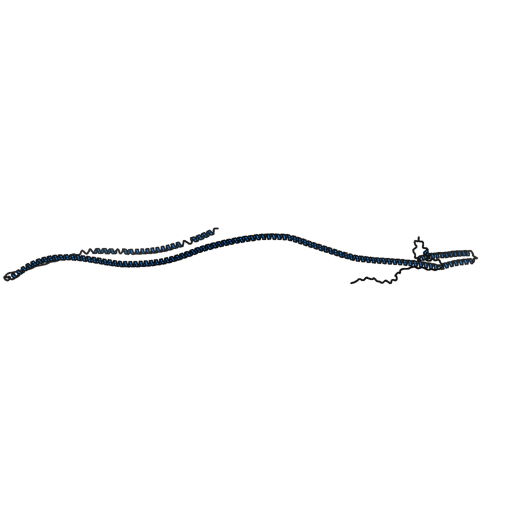 84 ? 93.765 10.076 -148.086 1.00 78.19 84 ALA A CA 1
ATOM 619 C C . ALA A 1 84 ? 94.613 9.448 -149.208 1.00 78.19 84 ALA A C 1
ATOM 621 O O . ALA A 1 84 ? 94.949 10.144 -150.166 1.00 78.19 84 ALA A O 1
ATOM 622 N N . ILE A 1 85 ? 94.926 8.147 -149.131 1.00 76.69 85 ILE A N 1
ATOM 623 C CA . ILE A 1 85 ? 95.635 7.417 -150.199 1.00 76.69 85 ILE A CA 1
ATOM 624 C C . ILE A 1 85 ? 94.793 7.412 -151.480 1.00 76.69 85 ILE A C 1
ATOM 626 O O . ILE A 1 85 ? 95.254 7.887 -152.514 1.00 76.69 85 ILE A O 1
ATOM 630 N N . PHE A 1 86 ? 93.539 6.963 -151.397 1.00 78.75 86 PHE A N 1
ATOM 631 C CA . PHE A 1 86 ? 92.612 6.894 -152.528 1.00 78.75 86 PHE A CA 1
ATOM 632 C C . PHE A 1 86 ? 92.398 8.264 -153.193 1.00 78.75 86 PHE A C 1
ATOM 634 O O . PHE A 1 86 ? 92.533 8.398 -154.410 1.00 78.75 86 PHE A O 1
ATOM 641 N N . SER A 1 87 ? 92.162 9.310 -152.391 1.00 75.31 87 SER A N 1
ATOM 642 C CA . SER A 1 87 ? 92.007 10.687 -152.884 1.00 75.31 87 SER A CA 1
ATOM 643 C C . SER A 1 87 ? 93.278 11.209 -153.556 1.00 75.31 87 SER A C 1
ATOM 645 O O . SER A 1 87 ? 93.197 11.930 -154.549 1.00 75.31 87 SER A O 1
ATOM 647 N N . ARG A 1 88 ? 94.460 10.841 -153.042 1.00 77.19 88 ARG A N 1
ATOM 648 C CA . ARG A 1 88 ? 95.748 11.225 -153.627 1.00 77.19 88 ARG A CA 1
ATOM 649 C C . ARG A 1 88 ? 95.982 10.535 -154.968 1.00 77.19 88 ARG A C 1
ATOM 651 O O . ARG A 1 88 ? 96.320 11.238 -155.914 1.00 77.19 88 ARG A O 1
ATOM 658 N N . THR A 1 89 ? 95.769 9.222 -155.058 1.00 76.94 89 THR A N 1
ATOM 659 C CA . THR A 1 89 ? 95.958 8.452 -156.299 1.00 76.94 89 THR A CA 1
ATOM 660 C C . THR A 1 89 ? 94.970 8.876 -157.385 1.00 76.94 89 THR A C 1
ATOM 662 O O . THR A 1 89 ? 95.379 9.088 -158.523 1.00 76.94 89 THR A O 1
ATOM 665 N N . ILE A 1 90 ? 93.694 9.108 -157.044 1.00 77.19 90 ILE A N 1
ATOM 666 C CA . ILE A 1 90 ? 92.729 9.696 -157.990 1.00 77.19 90 ILE A CA 1
ATOM 667 C C . ILE A 1 90 ? 93.184 11.088 -158.435 1.00 77.19 90 ILE A C 1
ATOM 669 O O . ILE A 1 90 ? 93.173 11.375 -159.627 1.00 77.19 90 ILE A O 1
ATOM 673 N N . SER A 1 91 ? 93.607 11.954 -157.509 1.00 73.44 91 SER A N 1
ATOM 674 C CA . SER A 1 91 ? 94.033 13.315 -157.852 1.00 73.44 91 SER A CA 1
ATOM 675 C C . SER A 1 91 ? 95.262 13.330 -158.770 1.00 73.44 91 SER A C 1
ATOM 677 O O . SER A 1 91 ? 95.278 14.079 -159.750 1.00 73.44 91 SER A O 1
ATOM 679 N N . SER A 1 92 ? 96.261 12.469 -158.529 1.00 74.94 92 SER A N 1
ATOM 680 C CA . SER A 1 92 ? 97.411 12.333 -159.431 1.00 74.94 92 SER A CA 1
ATOM 681 C C . SER A 1 92 ? 97.018 11.735 -160.779 1.00 74.94 92 SER A C 1
ATOM 683 O O . SER A 1 92 ? 97.323 12.357 -161.793 1.00 74.94 92 SER A O 1
ATOM 685 N N . SER A 1 93 ? 96.287 10.614 -160.813 1.00 73.31 93 SER A N 1
ATOM 686 C CA . SER A 1 93 ? 95.921 9.950 -162.074 1.00 73.31 93 SER A CA 1
ATOM 687 C C . SER A 1 93 ? 95.006 10.813 -162.942 1.00 73.31 93 SER A C 1
ATOM 689 O O . SER A 1 93 ? 95.258 10.968 -164.135 1.00 73.31 93 SER A O 1
ATOM 691 N N . VAL A 1 94 ? 94.008 11.491 -162.364 1.00 75.19 94 VAL A N 1
ATOM 692 C CA . VAL A 1 94 ? 93.155 12.432 -163.112 1.00 75.19 94 VAL A CA 1
ATOM 693 C C . VAL A 1 94 ? 93.975 13.607 -163.657 1.00 75.19 94 VAL A C 1
ATOM 695 O O . VAL A 1 94 ? 93.760 14.028 -164.795 1.00 75.19 94 VAL A O 1
ATOM 698 N N . THR A 1 95 ? 94.944 14.121 -162.893 1.00 72.81 95 THR A N 1
ATOM 699 C CA . THR A 1 95 ? 95.810 15.226 -163.340 1.00 72.81 95 THR A CA 1
ATOM 700 C C . THR A 1 95 ? 96.779 14.785 -164.442 1.00 72.81 95 THR A C 1
ATOM 702 O O . THR A 1 95 ? 96.936 15.494 -165.438 1.00 72.81 95 THR A O 1
ATOM 705 N N . ASN A 1 96 ? 97.389 13.605 -164.313 1.00 71.81 96 ASN A N 1
ATOM 706 C CA . ASN A 1 96 ? 98.291 13.039 -165.314 1.00 71.81 96 ASN A CA 1
ATOM 707 C C . ASN A 1 96 ? 97.536 12.651 -166.589 1.00 71.81 96 ASN A C 1
ATOM 709 O O . ASN A 1 96 ? 97.931 13.070 -167.673 1.00 71.81 96 ASN A O 1
ATOM 713 N N . THR A 1 97 ? 96.403 11.954 -166.469 1.00 73.25 97 THR A N 1
ATOM 714 C CA . THR A 1 97 ? 95.507 11.613 -167.587 1.00 73.25 97 THR A CA 1
ATOM 715 C C . THR A 1 97 ? 95.064 12.866 -168.335 1.00 73.25 97 THR A C 1
ATOM 717 O O . THR A 1 97 ? 95.144 12.914 -169.561 1.00 73.25 97 THR A O 1
ATOM 720 N N . ARG A 1 98 ? 94.671 13.929 -167.619 1.00 68.81 98 ARG A N 1
ATOM 721 C CA . ARG A 1 98 ? 94.343 15.220 -168.233 1.00 68.81 98 ARG A CA 1
ATOM 722 C C . ARG A 1 98 ? 95.531 15.807 -169.000 1.00 68.81 98 ARG A C 1
ATOM 724 O O . ARG A 1 98 ? 95.357 16.210 -170.146 1.00 68.81 98 ARG A O 1
ATOM 731 N N . ARG A 1 99 ? 96.725 15.826 -168.403 1.00 69.56 99 ARG A N 1
ATOM 732 C CA . ARG A 1 99 ? 97.945 16.336 -169.048 1.00 69.56 99 ARG A CA 1
ATOM 733 C C . ARG A 1 99 ? 98.345 15.510 -170.277 1.00 69.56 99 ARG A C 1
ATOM 735 O O . ARG A 1 99 ? 98.837 16.069 -171.252 1.00 69.56 99 ARG A O 1
ATOM 742 N N . LEU A 1 100 ? 98.126 14.197 -170.251 1.00 68.56 100 LEU A N 1
ATOM 743 C CA . LEU A 1 100 ? 98.354 13.305 -171.389 1.00 68.56 100 LEU A CA 1
ATOM 744 C C . LEU A 1 100 ? 97.323 13.539 -172.506 1.00 68.56 100 LEU A C 1
ATOM 746 O O . LEU A 1 100 ? 97.701 13.570 -173.672 1.00 68.56 100 LEU A O 1
ATOM 750 N N . LEU A 1 101 ? 96.052 13.790 -172.176 1.00 67.25 101 LEU A N 1
ATOM 751 C CA . LEU A 1 101 ? 95.024 14.194 -173.148 1.00 67.25 101 LEU A CA 1
ATOM 752 C C . LEU A 1 101 ? 95.312 15.575 -173.762 1.00 67.25 101 LEU A C 1
ATOM 754 O O . LEU A 1 101 ? 95.107 15.773 -174.959 1.00 67.25 101 LEU A O 1
ATOM 758 N N . GLU A 1 102 ? 95.818 16.521 -172.966 1.00 65.06 102 GLU A N 1
ATOM 759 C CA . GLU A 1 102 ? 96.296 17.823 -173.445 1.00 65.06 102 GLU A CA 1
ATOM 760 C C . GLU A 1 102 ? 97.510 17.643 -174.388 1.00 65.06 102 GLU A C 1
ATOM 762 O O . GLU A 1 102 ? 97.516 18.223 -175.472 1.00 65.06 102 GLU A O 1
ATOM 767 N N . LEU A 1 103 ? 98.447 16.732 -174.086 1.00 64.75 103 LEU A N 1
ATOM 768 C CA . LEU A 1 103 ? 99.543 16.362 -174.998 1.00 64.75 103 LEU A CA 1
ATOM 769 C C . LEU A 1 103 ? 99.062 15.701 -176.302 1.00 64.75 103 LEU A C 1
ATOM 771 O O . LEU A 1 103 ? 99.552 16.074 -177.366 1.00 64.75 103 LEU A O 1
ATOM 775 N N . ILE A 1 104 ? 98.099 14.768 -176.271 1.00 64.19 104 ILE A N 1
ATOM 776 C CA . ILE A 1 104 ? 97.510 14.184 -177.499 1.00 64.19 104 ILE A CA 1
ATOM 777 C C . ILE A 1 104 ? 96.885 15.282 -178.370 1.00 64.19 104 ILE A C 1
ATOM 779 O O . ILE A 1 104 ? 97.041 15.275 -179.590 1.00 64.19 104 ILE A O 1
ATOM 783 N N . ARG A 1 105 ? 96.214 16.258 -177.749 1.00 60.28 105 ARG A N 1
ATOM 784 C CA . ARG A 1 105 ? 95.597 17.391 -178.449 1.00 60.28 105 ARG A CA 1
ATOM 785 C C . ARG A 1 105 ? 96.620 18.324 -179.111 1.00 60.28 105 ARG A C 1
ATOM 787 O O . ARG A 1 105 ? 96.289 18.935 -180.124 1.00 60.28 105 ARG A O 1
ATOM 794 N N . GLU A 1 106 ? 97.826 18.441 -178.559 1.00 61.28 106 GLU A N 1
ATOM 795 C CA . GLU A 1 106 ? 98.907 19.282 -179.097 1.00 61.28 106 GLU A CA 1
ATOM 796 C C . GLU A 1 106 ? 99.844 18.551 -180.081 1.00 61.28 106 GLU A C 1
ATOM 798 O O . GLU A 1 106 ? 100.561 19.214 -180.827 1.00 61.28 106 GLU A O 1
ATOM 803 N N . SER A 1 107 ? 99.841 17.210 -180.119 1.00 55.38 107 SER A N 1
ATOM 804 C CA . SER A 1 107 ? 100.812 16.390 -180.878 1.00 55.38 107 SER A CA 1
ATOM 805 C C . SER A 1 107 ? 100.226 15.568 -182.040 1.00 55.38 107 SER A C 1
ATOM 807 O O . SER A 1 107 ? 100.828 14.593 -182.481 1.00 55.38 107 SER A O 1
ATOM 809 N N . ALA A 1 108 ? 99.082 15.981 -182.588 1.00 55.16 108 ALA A N 1
ATOM 810 C CA . ALA A 1 108 ? 98.526 15.454 -183.841 1.00 55.16 108 ALA A CA 1
ATOM 811 C C . ALA A 1 108 ? 98.891 16.380 -185.030 1.00 55.16 108 ALA A C 1
ATOM 813 O O . ALA A 1 108 ? 98.920 17.599 -184.845 1.00 55.16 108 ALA A O 1
ATOM 814 N N . PRO A 1 109 ? 99.146 15.864 -186.255 1.00 52.75 109 PRO A N 1
ATOM 815 C CA . PRO A 1 109 ? 98.609 14.607 -186.793 1.00 52.75 109 PRO A CA 1
ATOM 816 C C . PRO A 1 109 ? 99.428 13.321 -186.574 1.00 52.75 109 PRO A C 1
ATOM 818 O O . PRO A 1 109 ? 98.836 12.257 -186.703 1.00 52.75 109 PRO A O 1
ATOM 821 N N . ASP A 1 110 ? 100.710 13.378 -186.197 1.00 55.16 110 ASP A N 1
ATOM 822 C CA . ASP A 1 110 ? 101.550 12.179 -185.974 1.00 55.16 110 ASP A CA 1
ATOM 823 C C . ASP A 1 110 ? 101.675 11.817 -184.477 1.00 55.16 110 ASP A C 1
ATOM 825 O O . ASP A 1 110 ? 102.767 11.755 -183.903 1.00 55.16 110 ASP A O 1
ATOM 829 N N . ALA A 1 111 ? 100.533 11.579 -183.826 1.00 56.66 111 ALA A N 1
ATOM 830 C CA . ALA A 1 111 ? 100.495 11.100 -182.444 1.00 56.66 111 ALA A CA 1
ATOM 831 C C . ALA A 1 111 ? 100.935 9.623 -182.372 1.00 56.66 111 ALA A C 1
ATOM 833 O O . ALA A 1 111 ? 100.465 8.792 -183.146 1.00 56.66 111 ALA A O 1
ATOM 834 N N . THR A 1 112 ? 101.823 9.285 -181.432 1.00 58.44 112 THR A N 1
ATOM 835 C CA . THR A 1 112 ? 102.417 7.938 -181.302 1.00 58.44 112 THR A CA 1
ATOM 836 C C . THR A 1 112 ? 101.829 7.141 -180.135 1.00 58.44 112 THR A C 1
ATOM 838 O O . THR A 1 112 ? 101.502 7.705 -179.087 1.00 58.44 112 THR A O 1
ATOM 841 N N . ASP A 1 113 ? 101.743 5.813 -180.296 1.00 62.28 113 ASP A N 1
ATOM 842 C CA . ASP A 1 113 ? 101.070 4.879 -179.369 1.00 62.28 113 ASP A CA 1
ATOM 843 C C . ASP A 1 113 ? 101.513 5.031 -177.901 1.00 62.28 113 ASP A C 1
ATOM 845 O O . ASP A 1 113 ? 100.702 4.947 -176.980 1.00 62.28 113 ASP A O 1
ATOM 849 N N . ALA A 1 114 ? 102.782 5.388 -177.677 1.00 67.00 114 ALA A N 1
ATOM 850 C CA . ALA A 1 114 ? 103.389 5.580 -176.358 1.00 67.00 114 ALA A CA 1
ATOM 851 C C . ALA A 1 114 ? 102.761 6.696 -175.484 1.00 67.00 114 ALA A C 1
ATOM 853 O O . ALA A 1 114 ? 103.150 6.845 -174.319 1.00 67.00 114 ALA A O 1
ATOM 854 N N . ILE A 1 115 ? 101.833 7.506 -176.014 1.00 67.06 115 ILE A N 1
ATOM 855 C CA . ILE A 1 115 ? 101.002 8.429 -175.216 1.00 67.06 115 ILE A CA 1
ATOM 856 C C . ILE A 1 115 ? 99.682 7.757 -174.793 1.00 67.06 115 ILE A C 1
ATOM 858 O O . ILE A 1 115 ? 99.217 7.981 -173.675 1.00 67.06 115 ILE A O 1
ATOM 862 N N . VAL A 1 116 ? 99.116 6.889 -175.638 1.00 69.50 116 VAL A N 1
ATOM 863 C CA . VAL A 1 116 ? 97.890 6.123 -175.354 1.00 69.50 116 VAL A CA 1
ATOM 864 C C . VAL A 1 116 ? 98.148 5.086 -174.260 1.00 69.50 116 VAL A C 1
ATOM 866 O O . VAL A 1 116 ? 97.402 5.053 -173.284 1.00 69.50 116 VAL A O 1
ATOM 869 N N . ASP A 1 117 ? 99.253 4.338 -174.344 1.00 70.62 117 ASP A N 1
ATOM 870 C CA . ASP A 1 117 ? 99.654 3.359 -173.316 1.00 70.62 117 ASP A CA 1
ATOM 871 C C . ASP A 1 117 ? 99.788 3.997 -171.922 1.00 70.62 117 ASP A C 1
ATOM 873 O O . ASP A 1 117 ? 99.439 3.398 -170.907 1.00 70.62 117 ASP A O 1
ATOM 877 N N . LYS A 1 118 ? 100.254 5.251 -171.848 1.00 72.31 118 LYS A N 1
ATOM 878 C CA . LYS A 1 118 ? 100.376 5.978 -170.573 1.00 72.31 118 LYS A CA 1
ATOM 879 C C . LYS A 1 118 ? 99.023 6.379 -169.997 1.00 72.31 118 LYS A C 1
ATOM 881 O O . LYS A 1 118 ? 98.853 6.308 -168.787 1.00 72.31 118 LYS A O 1
ATOM 886 N N . ILE A 1 119 ? 98.067 6.769 -170.842 1.00 75.62 119 ILE A N 1
ATOM 887 C CA . ILE A 1 119 ? 96.684 7.013 -170.406 1.00 75.62 119 ILE A CA 1
ATOM 888 C C . ILE A 1 119 ? 96.046 5.707 -169.926 1.00 75.62 119 ILE A C 1
ATOM 890 O O . ILE A 1 119 ? 95.340 5.718 -168.921 1.00 75.62 119 ILE A O 1
ATOM 894 N N . TRP A 1 120 ? 96.313 4.590 -170.609 1.00 76.00 120 TRP A N 1
ATOM 895 C CA . TRP A 1 120 ? 95.809 3.281 -170.203 1.00 76.00 120 TRP A CA 1
ATOM 896 C C . TRP A 1 120 ? 96.356 2.856 -168.834 1.00 76.00 120 TRP A C 1
ATOM 898 O O . TRP A 1 120 ? 95.574 2.524 -167.949 1.00 76.00 120 TRP A O 1
ATOM 908 N N . ASN A 1 121 ? 97.668 2.974 -168.612 1.00 75.31 121 ASN A N 1
ATOM 909 C CA . ASN A 1 121 ? 98.292 2.644 -167.327 1.00 75.31 121 ASN A CA 1
ATOM 910 C C . ASN A 1 121 ? 97.781 3.533 -166.173 1.00 75.31 121 ASN A C 1
ATOM 912 O O . ASN A 1 121 ? 97.489 3.023 -165.097 1.00 75.31 121 ASN A O 1
ATOM 916 N N . GLU A 1 122 ? 97.608 4.844 -166.384 1.00 76.12 122 GLU A N 1
ATOM 917 C CA . GLU A 1 122 ? 97.033 5.760 -165.375 1.00 76.12 122 GLU A CA 1
ATOM 918 C C . GLU A 1 122 ? 95.557 5.431 -165.060 1.00 76.12 122 GLU A C 1
ATOM 920 O O . GLU A 1 122 ? 95.100 5.623 -163.927 1.00 76.12 122 GLU A O 1
ATOM 925 N N . LEU A 1 123 ? 94.811 4.903 -166.039 1.00 75.00 123 LEU A N 1
ATOM 926 C CA . LEU A 1 123 ? 93.461 4.363 -165.855 1.00 75.00 123 LEU A CA 1
ATOM 927 C C . LEU A 1 123 ? 93.470 3.031 -165.095 1.00 75.00 123 LEU A C 1
ATOM 929 O O . LEU A 1 123 ? 92.620 2.833 -164.227 1.00 75.00 123 LEU A O 1
ATOM 933 N N . GLU A 1 124 ? 94.423 2.139 -165.373 1.00 76.19 124 GLU A N 1
ATOM 934 C CA . GLU A 1 124 ? 94.588 0.882 -164.637 1.00 76.19 124 GLU A CA 1
ATOM 935 C C . GLU A 1 124 ? 95.032 1.119 -163.186 1.00 76.19 124 GLU A C 1
ATOM 937 O O . GLU A 1 124 ? 94.482 0.479 -162.292 1.00 76.19 124 GLU A O 1
ATOM 942 N N . GLU A 1 125 ? 95.915 2.085 -162.905 1.00 76.00 125 GLU A N 1
ATOM 943 C CA . GLU A 1 125 ? 96.252 2.490 -161.529 1.00 76.00 125 GLU A CA 1
ATOM 944 C C . GLU A 1 125 ? 95.026 3.036 -160.777 1.00 76.00 125 GLU A C 1
ATOM 946 O O . GLU A 1 125 ? 94.782 2.666 -159.623 1.00 76.00 125 GLU A O 1
ATOM 951 N N . LEU A 1 126 ? 94.197 3.861 -161.429 1.00 76.44 126 LEU A N 1
ATOM 952 C CA . LEU A 1 126 ? 92.950 4.364 -160.841 1.00 76.44 126 LEU A CA 1
ATOM 953 C C . LEU A 1 126 ? 91.935 3.234 -160.604 1.00 76.44 126 LEU A C 1
ATOM 955 O O . LEU A 1 126 ? 91.270 3.204 -159.565 1.00 76.44 126 LEU A O 1
ATOM 959 N N . PHE A 1 127 ? 91.834 2.277 -161.529 1.00 74.75 127 PHE A N 1
ATOM 960 C CA . PHE A 1 127 ? 90.957 1.113 -161.400 1.00 74.75 127 PHE A CA 1
ATOM 961 C C . PHE A 1 127 ? 91.457 0.128 -160.330 1.00 74.75 127 PHE A C 1
ATOM 963 O O . PHE A 1 127 ? 90.649 -0.446 -159.598 1.00 74.75 127 PHE A O 1
ATOM 970 N N . ALA A 1 128 ? 92.772 -0.030 -160.168 1.00 77.00 128 ALA A N 1
ATOM 971 C CA . ALA A 1 128 ? 93.382 -0.796 -159.086 1.00 77.00 128 ALA A CA 1
ATOM 972 C C . ALA A 1 128 ? 93.099 -0.145 -157.723 1.00 77.00 128 ALA A C 1
ATOM 974 O O . ALA A 1 128 ? 92.581 -0.814 -156.829 1.00 77.00 128 ALA A O 1
ATOM 975 N N . ALA A 1 129 ? 93.316 1.169 -157.585 1.00 76.06 129 ALA A N 1
ATOM 976 C CA . ALA A 1 129 ? 93.002 1.915 -156.364 1.00 76.06 129 ALA A CA 1
ATOM 977 C C . ALA A 1 129 ? 91.502 1.868 -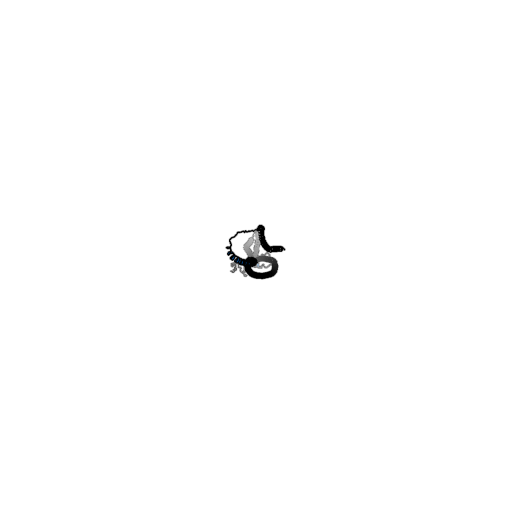156.009 1.00 76.06 129 ALA A C 1
ATOM 979 O O . ALA A 1 129 ? 91.141 1.744 -154.838 1.00 76.06 129 ALA A O 1
ATOM 980 N N . ALA A 1 130 ? 90.615 1.910 -157.009 1.00 76.44 130 ALA A N 1
ATOM 981 C CA . ALA A 1 130 ? 89.175 1.740 -156.814 1.00 76.44 130 ALA A CA 1
ATOM 982 C C . ALA A 1 130 ? 88.789 0.316 -156.381 1.00 76.44 130 ALA A C 1
ATOM 984 O O . ALA A 1 130 ? 87.883 0.154 -155.561 1.00 76.44 130 ALA A O 1
ATOM 985 N N . ASN A 1 131 ? 89.468 -0.719 -156.886 1.00 76.38 131 ASN A N 1
ATOM 986 C CA . ASN A 1 131 ? 89.226 -2.095 -156.456 1.00 76.38 131 ASN A CA 1
ATOM 987 C C . ASN A 1 131 ? 89.810 -2.392 -155.065 1.00 76.38 131 ASN A C 1
ATOM 989 O O . ASN A 1 131 ? 89.157 -3.101 -154.304 1.00 76.38 131 ASN A O 1
ATOM 993 N N . ASP A 1 132 ? 90.951 -1.811 -154.686 1.00 78.44 132 ASP A N 1
ATOM 994 C CA . ASP A 1 132 ? 91.501 -1.923 -153.326 1.00 78.44 132 ASP A CA 1
ATOM 995 C C . ASP A 1 132 ? 90.600 -1.233 -152.285 1.00 78.44 132 ASP A C 1
ATOM 997 O O . ASP A 1 132 ? 90.204 -1.844 -151.289 1.00 78.44 132 ASP A O 1
ATOM 1001 N N . ALA A 1 133 ? 90.138 -0.008 -152.566 1.00 78.06 133 ALA A N 1
ATOM 1002 C CA . ALA A 1 133 ? 89.144 0.681 -151.735 1.00 78.06 133 ALA A CA 1
ATOM 1003 C C . ALA A 1 133 ? 87.828 -0.122 -151.608 1.00 78.06 133 ALA A C 1
ATOM 1005 O O . ALA A 1 133 ? 87.208 -0.174 -150.544 1.00 78.06 133 ALA A O 1
ATOM 1006 N N . LYS A 1 134 ? 87.411 -0.804 -152.681 1.00 80.62 134 LYS A N 1
ATOM 1007 C CA . LYS A 1 134 ? 86.234 -1.687 -152.699 1.00 80.62 134 LYS A CA 1
ATOM 1008 C C . LYS A 1 134 ? 86.456 -3.009 -151.950 1.00 80.62 134 LYS A C 1
ATOM 1010 O O . LYS A 1 134 ? 85.497 -3.541 -151.395 1.00 80.62 134 LYS A O 1
ATOM 1015 N N . ALA A 1 135 ? 87.679 -3.540 -151.926 1.00 79.69 135 ALA A N 1
ATOM 1016 C CA . ALA A 1 135 ? 88.039 -4.773 -151.223 1.00 79.69 135 ALA A CA 1
ATOM 1017 C C . ALA A 1 135 ? 88.246 -4.560 -149.713 1.00 79.69 135 ALA A C 1
ATOM 1019 O O . ALA A 1 135 ? 87.924 -5.439 -148.916 1.00 79.69 135 ALA A O 1
ATOM 1020 N N . THR A 1 136 ? 88.730 -3.382 -149.312 1.00 80.00 136 THR A N 1
ATOM 1021 C CA . THR A 1 136 ? 88.948 -3.004 -147.904 1.00 80.00 136 THR A CA 1
ATOM 1022 C C . THR A 1 136 ? 87.662 -2.570 -147.188 1.00 80.00 136 THR A C 1
ATOM 1024 O O . THR A 1 136 ? 87.501 -2.846 -145.995 1.00 80.00 136 THR A O 1
ATOM 1027 N N . LEU A 1 137 ? 86.699 -1.963 -147.897 1.00 79.19 137 LEU A N 1
ATOM 1028 C CA . LEU A 1 137 ? 85.446 -1.461 -147.311 1.00 79.19 137 LEU A CA 1
ATOM 1029 C C . LEU A 1 137 ? 84.626 -2.513 -146.518 1.00 79.19 137 LEU A C 1
ATOM 1031 O O . LEU A 1 137 ? 84.184 -2.178 -145.416 1.00 79.19 137 LEU A O 1
ATOM 1035 N N . PRO A 1 138 ? 84.423 -3.768 -146.979 1.00 83.75 138 PRO A N 1
ATOM 1036 C CA . PRO A 1 138 ? 83.714 -4.785 -146.197 1.00 83.75 138 PRO A CA 1
ATOM 1037 C C . PRO A 1 138 ? 84.398 -5.105 -144.862 1.00 83.75 138 PRO A C 1
ATOM 1039 O O . PRO A 1 138 ? 83.722 -5.208 -143.840 1.00 83.75 138 PRO A O 1
ATOM 1042 N N . ALA A 1 139 ? 85.733 -5.196 -144.851 1.00 80.69 139 ALA A N 1
ATOM 1043 C CA . ALA A 1 139 ? 86.506 -5.465 -143.641 1.00 80.69 139 ALA A CA 1
ATOM 1044 C C . ALA A 1 139 ? 86.428 -4.296 -142.643 1.00 80.69 139 ALA A C 1
ATOM 1046 O O . ALA A 1 139 ? 86.290 -4.525 -141.441 1.00 80.69 139 ALA A O 1
ATOM 1047 N N . PHE A 1 140 ? 86.436 -3.045 -143.123 1.00 80.44 140 PHE A N 1
ATOM 1048 C CA . PHE A 1 140 ? 86.153 -1.877 -142.282 1.00 80.44 140 PHE A CA 1
ATOM 1049 C C . PHE A 1 140 ? 84.744 -1.943 -141.665 1.00 80.44 140 PHE A C 1
ATOM 1051 O O . PHE A 1 140 ? 84.602 -1.770 -140.455 1.00 80.44 140 PHE A O 1
ATOM 1058 N N . LEU A 1 141 ? 83.708 -2.229 -142.463 1.00 83.81 141 LEU A N 1
ATOM 1059 C CA . LEU A 1 141 ? 82.326 -2.300 -141.973 1.00 83.81 141 LEU A CA 1
ATOM 1060 C C . LEU A 1 141 ? 82.135 -3.430 -140.949 1.00 83.81 141 LEU A C 1
ATOM 1062 O O . LEU A 1 141 ? 81.403 -3.260 -139.973 1.00 83.81 141 LEU A O 1
ATOM 1066 N N . GLU A 1 142 ? 82.822 -4.562 -141.117 1.00 84.19 142 GLU A N 1
ATOM 1067 C CA . GLU A 1 142 ? 82.816 -5.651 -140.140 1.00 84.19 142 GLU A CA 1
ATOM 1068 C C . GLU A 1 142 ? 83.572 -5.286 -138.851 1.00 84.19 142 GLU A C 1
ATOM 1070 O O . GLU A 1 142 ? 83.032 -5.485 -137.760 1.00 84.19 142 GLU A O 1
ATOM 1075 N N . LYS A 1 143 ? 84.754 -4.653 -138.943 1.00 83.69 143 LYS A N 1
ATOM 1076 C CA . LYS A 1 143 ? 85.449 -4.071 -137.777 1.00 83.69 143 LYS A CA 1
ATOM 1077 C C . LYS A 1 143 ? 84.545 -3.073 -137.033 1.00 83.69 143 LYS A C 1
ATOM 1079 O O . LYS A 1 143 ? 84.433 -3.152 -135.809 1.00 83.69 143 LYS A O 1
ATOM 1084 N N . GLN A 1 144 ? 83.857 -2.176 -137.749 1.00 83.69 144 GLN A N 1
ATOM 1085 C CA . GLN A 1 144 ? 82.950 -1.180 -137.166 1.00 83.69 144 GLN A CA 1
ATOM 1086 C C . GLN A 1 144 ? 81.751 -1.843 -136.475 1.00 83.69 144 GLN A C 1
ATOM 1088 O O . GLN A 1 144 ? 81.432 -1.505 -135.335 1.00 83.69 144 GLN A O 1
ATOM 1093 N N . ARG A 1 145 ? 81.113 -2.821 -137.129 1.00 87.06 145 ARG A N 1
ATOM 1094 C CA . ARG A 1 145 ? 80.007 -3.607 -136.563 1.00 87.06 145 ARG A CA 1
ATOM 1095 C C . ARG A 1 145 ? 80.432 -4.334 -135.288 1.00 87.06 145 ARG A C 1
ATOM 1097 O O . ARG A 1 145 ? 79.720 -4.263 -134.290 1.00 87.06 145 ARG A O 1
ATOM 1104 N N . ASN A 1 146 ? 81.568 -5.028 -135.311 1.00 85.31 146 ASN A N 1
ATOM 1105 C CA . ASN A 1 146 ? 82.054 -5.800 -134.167 1.00 85.31 146 ASN A CA 1
ATOM 1106 C C . ASN A 1 146 ? 82.399 -4.882 -132.985 1.00 85.31 146 ASN A C 1
ATOM 1108 O O . ASN A 1 146 ? 82.077 -5.199 -131.842 1.00 85.31 146 ASN A O 1
ATOM 1112 N N . ASN A 1 147 ? 82.951 -3.702 -133.265 1.00 83.88 147 ASN A N 1
ATOM 1113 C CA . ASN A 1 147 ? 83.190 -2.662 -132.273 1.00 83.88 147 ASN A CA 1
ATOM 1114 C C . ASN A 1 147 ? 81.882 -2.130 -131.648 1.00 83.88 147 ASN A C 1
ATOM 1116 O O . ASN A 1 147 ? 81.711 -2.198 -130.431 1.00 83.88 147 ASN A O 1
ATOM 1120 N N . MET A 1 148 ? 80.912 -1.701 -132.465 1.00 83.25 148 MET A N 1
ATOM 1121 C CA . MET A 1 148 ? 79.595 -1.271 -131.970 1.00 83.25 148 MET A CA 1
ATOM 1122 C C . MET A 1 148 ? 78.898 -2.375 -131.163 1.00 83.25 148 MET A C 1
ATOM 1124 O O . MET A 1 148 ? 78.275 -2.096 -130.140 1.00 83.25 148 MET A O 1
ATOM 1128 N N . SER A 1 149 ? 79.045 -3.639 -131.575 1.00 86.62 149 SER A N 1
ATOM 1129 C CA . SER A 1 149 ? 78.533 -4.794 -130.835 1.00 86.62 149 SER A CA 1
ATOM 1130 C C . SER A 1 149 ? 79.194 -4.938 -129.460 1.00 86.62 149 SER A C 1
ATOM 1132 O O . SER A 1 149 ? 78.487 -5.202 -128.490 1.00 86.62 149 SER A O 1
ATOM 1134 N N . LEU A 1 150 ? 80.513 -4.740 -129.343 1.00 83.06 150 LEU A N 1
ATOM 1135 C CA . LEU A 1 150 ? 81.228 -4.753 -128.058 1.00 83.06 150 LEU A CA 1
ATOM 1136 C C . LEU A 1 150 ? 80.771 -3.606 -127.148 1.00 83.06 150 LEU A C 1
ATOM 1138 O O . LEU A 1 150 ? 80.437 -3.855 -125.991 1.00 83.06 150 LEU A O 1
ATOM 1142 N N . TYR A 1 151 ? 80.677 -2.380 -127.676 1.00 84.69 151 TYR A N 1
ATOM 1143 C CA . TYR A 1 151 ? 80.198 -1.217 -126.923 1.00 84.69 151 TYR A CA 1
ATOM 1144 C C . TYR A 1 151 ? 78.778 -1.430 -126.376 1.00 84.69 151 TYR A C 1
ATOM 1146 O O . TYR A 1 151 ? 78.550 -1.290 -125.174 1.00 84.69 151 TYR A O 1
ATOM 1154 N N . HIS A 1 152 ? 77.834 -1.839 -127.232 1.00 85.19 152 HIS A N 1
ATOM 1155 C CA . HIS A 1 152 ? 76.459 -2.117 -126.815 1.00 85.19 152 HIS A CA 1
ATOM 1156 C C . HIS A 1 152 ? 76.365 -3.296 -125.837 1.00 85.19 152 HIS A C 1
ATOM 1158 O O . HIS A 1 152 ? 75.594 -3.220 -124.885 1.00 85.19 152 HIS A O 1
ATOM 1164 N N . THR A 1 153 ? 77.158 -4.357 -126.022 1.00 86.00 153 THR A N 1
ATOM 1165 C CA . THR A 1 153 ? 77.165 -5.510 -125.102 1.00 86.00 153 THR A CA 1
ATOM 1166 C C . THR A 1 153 ? 77.717 -5.126 -123.730 1.00 86.00 153 THR A C 1
ATOM 1168 O O . THR A 1 153 ? 77.138 -5.518 -122.720 1.00 86.00 153 THR A O 1
ATOM 1171 N N . SER A 1 154 ? 78.787 -4.323 -123.671 1.00 83.75 154 SER A N 1
ATOM 1172 C CA . SER A 1 154 ? 79.313 -3.794 -122.407 1.00 83.75 154 SER A CA 1
ATOM 1173 C C . SER A 1 154 ? 78.268 -2.922 -121.714 1.00 83.75 154 SER A C 1
ATOM 1175 O O . SER A 1 154 ? 77.835 -3.273 -120.624 1.00 83.75 154 SER A O 1
ATOM 1177 N N . MET A 1 155 ? 77.771 -1.874 -122.383 1.00 83.12 155 MET A N 1
ATOM 1178 C CA . MET A 1 155 ? 76.764 -0.967 -121.815 1.00 83.12 155 MET A CA 1
ATOM 1179 C C . MET A 1 155 ? 75.498 -1.694 -121.343 1.00 83.12 155 MET A C 1
ATOM 1181 O O . MET A 1 155 ? 74.932 -1.343 -120.308 1.00 83.12 155 MET A O 1
ATOM 1185 N N . MET A 1 156 ? 75.051 -2.727 -122.066 1.00 85.44 156 MET A N 1
ATOM 1186 C CA . MET A 1 156 ? 73.900 -3.533 -121.659 1.00 85.44 156 MET A CA 1
ATOM 1187 C C . MET A 1 156 ? 74.206 -4.389 -120.423 1.00 85.44 156 MET A C 1
ATOM 1189 O O . MET A 1 156 ? 73.379 -4.445 -119.518 1.00 85.44 156 MET A O 1
ATOM 1193 N N . ASN A 1 157 ? 75.387 -5.009 -120.342 1.00 86.44 157 ASN A N 1
ATOM 1194 C CA . ASN A 1 157 ? 75.820 -5.759 -119.158 1.00 86.44 157 ASN A CA 1
ATOM 1195 C C . ASN A 1 157 ? 76.000 -4.851 -117.932 1.00 86.44 157 ASN A C 1
ATOM 1197 O O . ASN A 1 157 ? 75.607 -5.235 -116.831 1.00 86.44 157 ASN A O 1
ATOM 1201 N N . ASP A 1 158 ? 76.542 -3.648 -118.124 1.00 82.19 158 ASP A N 1
ATOM 1202 C CA . ASP A 1 158 ? 76.704 -2.640 -117.075 1.00 82.19 158 ASP A CA 1
ATOM 1203 C C . ASP A 1 158 ? 75.321 -2.170 -116.572 1.00 82.19 158 ASP A C 1
ATOM 1205 O O . ASP A 1 158 ? 75.041 -2.236 -115.378 1.00 82.19 158 ASP A O 1
ATOM 1209 N N . THR A 1 159 ? 74.381 -1.876 -117.481 1.00 85.81 159 THR A N 1
ATOM 1210 C CA . THR A 1 159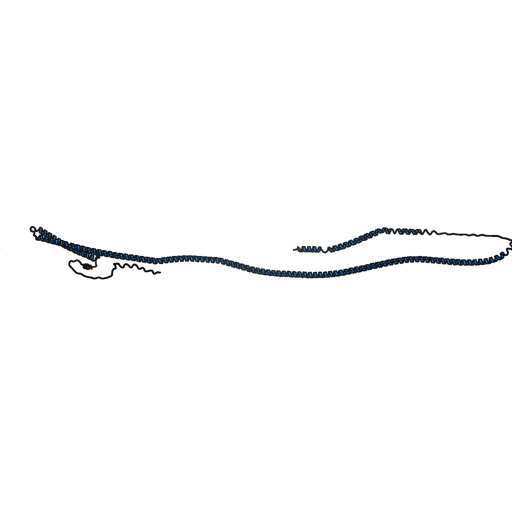 ? 72.980 -1.545 -117.136 1.00 85.81 159 THR A CA 1
ATOM 1211 C C . THR A 1 159 ? 72.262 -2.692 -116.401 1.00 85.81 159 THR A C 1
ATOM 1213 O O . THR A 1 159 ? 71.514 -2.461 -115.447 1.00 85.81 159 THR A O 1
ATOM 1216 N N . ILE A 1 160 ? 72.479 -3.947 -116.814 1.00 84.94 160 ILE A N 1
ATOM 1217 C CA . ILE A 1 160 ? 71.934 -5.138 -116.136 1.00 84.94 160 ILE A CA 1
ATOM 1218 C C . ILE A 1 160 ? 72.518 -5.272 -114.724 1.00 84.94 160 ILE A C 1
ATOM 1220 O O . ILE A 1 160 ? 71.799 -5.626 -113.791 1.00 84.94 160 ILE A O 1
ATOM 1224 N N . ARG A 1 161 ? 73.807 -4.972 -114.545 1.00 87.19 161 ARG A N 1
ATOM 1225 C CA . ARG A 1 161 ? 74.463 -4.999 -113.237 1.00 87.19 161 ARG A CA 1
ATOM 1226 C C . ARG A 1 161 ? 73.914 -3.918 -112.309 1.00 87.19 161 ARG A C 1
ATOM 1228 O O . ARG A 1 161 ? 73.532 -4.245 -111.188 1.00 87.19 161 ARG A O 1
ATOM 1235 N N . ASP A 1 162 ? 73.817 -2.679 -112.779 1.00 85.44 162 ASP A N 1
ATOM 1236 C CA . ASP A 1 162 ? 73.324 -1.553 -111.982 1.00 85.44 162 ASP A CA 1
ATOM 1237 C C . ASP A 1 162 ? 71.867 -1.766 -111.551 1.00 85.44 162 ASP A C 1
ATOM 1239 O O . ASP A 1 162 ? 71.538 -1.624 -110.374 1.00 85.44 162 ASP A O 1
ATOM 1243 N N . THR A 1 163 ? 71.001 -2.216 -112.466 1.00 87.56 163 THR A N 1
ATOM 1244 C CA . THR A 1 163 ? 69.602 -2.550 -112.136 1.00 87.56 163 THR A CA 1
ATOM 1245 C C . THR A 1 163 ? 69.485 -3.756 -111.196 1.00 87.56 163 THR A C 1
ATOM 1247 O O . THR A 1 163 ? 68.615 -3.774 -110.322 1.00 87.56 163 THR A O 1
ATOM 1250 N N . GLN A 1 164 ? 70.382 -4.744 -111.292 1.00 91.50 164 GLN A N 1
ATOM 1251 C CA . GLN A 1 164 ? 70.440 -5.866 -110.353 1.00 91.50 164 GLN A CA 1
ATOM 1252 C C . GLN A 1 164 ? 70.929 -5.438 -108.958 1.00 91.50 164 GLN A C 1
ATOM 1254 O O . GLN A 1 164 ? 70.410 -5.941 -107.956 1.00 91.50 164 GLN A O 1
ATOM 1259 N N . ASP A 1 165 ? 71.883 -4.508 -108.860 1.00 88.94 165 ASP A N 1
ATOM 1260 C CA . ASP A 1 165 ? 72.378 -3.985 -107.582 1.00 88.94 165 ASP A CA 1
ATOM 1261 C C . ASP A 1 165 ? 71.430 -2.950 -106.946 1.00 88.94 165 ASP A C 1
ATOM 1263 O O . ASP A 1 165 ? 71.282 -2.934 -105.715 1.00 88.94 165 ASP A O 1
ATOM 1267 N N . GLU A 1 166 ? 70.672 -2.190 -107.743 1.00 90.31 166 GLU A N 1
ATOM 1268 C CA . GLU A 1 166 ? 69.515 -1.421 -107.270 1.00 90.31 166 GLU A CA 1
ATOM 1269 C C . GLU A 1 166 ? 68.427 -2.357 -106.720 1.00 90.31 166 GLU A C 1
ATOM 1271 O O . GLU A 1 166 ? 67.975 -2.170 -105.587 1.00 90.31 166 GLU A O 1
ATOM 1276 N N . LEU A 1 167 ? 68.058 -3.419 -107.449 1.00 91.44 167 LEU A N 1
ATOM 1277 C CA . LEU A 1 167 ? 67.075 -4.409 -106.995 1.00 91.44 167 LEU A CA 1
ATOM 1278 C C . LEU A 1 167 ? 67.525 -5.103 -105.697 1.00 91.44 167 LEU A C 1
ATOM 1280 O O . LEU A 1 167 ? 66.748 -5.201 -104.743 1.00 91.44 167 LEU A O 1
ATOM 1284 N N . ASN A 1 168 ? 68.798 -5.506 -105.612 1.00 92.50 168 ASN A N 1
ATOM 1285 C CA . ASN A 1 168 ? 69.410 -6.044 -104.392 1.00 92.50 168 ASN A CA 1
ATOM 1286 C C . ASN A 1 168 ? 69.314 -5.051 -103.220 1.00 92.50 168 ASN A C 1
ATOM 1288 O O . ASN A 1 168 ? 69.082 -5.448 -102.075 1.00 92.50 168 ASN A O 1
ATOM 1292 N N . THR A 1 169 ? 69.497 -3.757 -103.486 1.00 91.69 169 THR A N 1
ATOM 1293 C CA . THR A 1 169 ? 69.433 -2.687 -102.481 1.00 91.69 169 THR A CA 1
ATOM 1294 C C . THR A 1 169 ? 67.994 -2.401 -102.047 1.00 91.69 169 THR A C 1
ATOM 1296 O O . THR A 1 169 ? 67.730 -2.271 -100.849 1.00 91.69 169 THR A O 1
ATOM 1299 N N . SER A 1 170 ? 67.043 -2.421 -102.980 1.00 89.56 170 SER A N 1
ATOM 1300 C CA . SER A 1 170 ? 65.606 -2.336 -102.712 1.00 89.56 170 SER A CA 1
ATOM 1301 C C . SER A 1 170 ? 65.127 -3.514 -101.854 1.00 89.56 170 SER A C 1
ATOM 1303 O O . SER A 1 170 ? 64.510 -3.309 -100.809 1.00 89.56 170 SER A O 1
ATOM 1305 N N . HIS A 1 171 ? 65.521 -4.749 -102.188 1.00 92.19 171 HIS A N 1
ATOM 1306 C CA . HIS A 1 171 ? 65.217 -5.940 -101.385 1.00 92.19 171 HIS A CA 1
ATOM 1307 C C . HIS A 1 171 ? 65.807 -5.856 -99.965 1.00 92.19 171 HIS A C 1
ATOM 1309 O O . HIS A 1 171 ? 65.127 -6.189 -98.993 1.00 92.19 171 HIS A O 1
ATOM 1315 N N . LYS A 1 172 ? 67.046 -5.362 -99.804 1.00 92.94 172 LYS A N 1
ATOM 1316 C CA . LYS A 1 172 ? 67.633 -5.097 -98.474 1.00 92.94 172 LYS A CA 1
ATOM 1317 C C . LYS A 1 172 ? 66.814 -4.058 -97.698 1.00 92.94 172 LYS A C 1
ATOM 1319 O O . LYS A 1 172 ? 66.512 -4.290 -96.529 1.00 92.94 172 LYS A O 1
ATOM 1324 N N . LYS A 1 173 ? 66.410 -2.956 -98.339 1.00 92.31 173 LYS A N 1
ATOM 1325 C CA . LYS A 1 173 ? 65.588 -1.892 -97.738 1.00 92.31 173 LYS A CA 1
ATOM 1326 C C . LYS A 1 173 ? 64.226 -2.415 -97.270 1.00 92.31 173 LYS A C 1
ATOM 1328 O O . LYS A 1 173 ? 63.865 -2.176 -96.121 1.00 92.31 173 LYS A O 1
ATOM 1333 N N . VAL A 1 174 ? 63.522 -3.183 -98.105 1.00 93.50 174 VAL A N 1
ATOM 1334 C CA . VAL A 1 174 ? 62.239 -3.820 -97.756 1.00 93.50 174 VAL A CA 1
ATOM 1335 C C . VAL A 1 174 ? 62.405 -4.788 -96.581 1.00 93.50 174 VAL A C 1
ATOM 1337 O O . VAL A 1 174 ? 61.625 -4.728 -95.635 1.00 93.50 174 VAL A O 1
ATOM 1340 N N . ASN A 1 175 ? 63.450 -5.622 -96.574 1.00 92.25 175 ASN A N 1
ATOM 1341 C CA . ASN A 1 175 ? 63.714 -6.548 -95.465 1.00 92.25 175 ASN A CA 1
ATOM 1342 C C . ASN A 1 175 ? 64.038 -5.827 -94.142 1.00 92.25 175 ASN A C 1
ATOM 1344 O O . ASN A 1 175 ? 63.608 -6.279 -93.081 1.00 92.25 175 ASN A O 1
ATOM 1348 N N . ILE A 1 176 ? 64.756 -4.699 -94.189 1.00 92.06 176 ILE A N 1
ATOM 1349 C CA . ILE A 1 176 ? 65.023 -3.857 -93.010 1.00 92.06 176 ILE A CA 1
ATOM 1350 C C . ILE A 1 176 ? 63.726 -3.203 -92.510 1.00 92.06 176 ILE A C 1
ATOM 1352 O O . ILE A 1 176 ? 63.442 -3.254 -91.316 1.00 92.06 176 ILE A O 1
ATOM 1356 N N . GLN A 1 177 ? 62.909 -2.643 -93.408 1.00 92.81 177 GLN A N 1
ATOM 1357 C CA . GLN A 1 177 ? 61.615 -2.048 -93.053 1.00 92.81 177 GLN A CA 1
ATOM 1358 C C . GLN A 1 177 ? 60.645 -3.084 -92.470 1.00 92.81 177 GLN A C 1
ATOM 1360 O O . GLN A 1 177 ? 59.996 -2.812 -91.465 1.00 92.81 177 GLN A O 1
ATOM 1365 N N . HIS A 1 178 ? 60.577 -4.285 -93.050 1.00 91.75 178 HIS A N 1
ATOM 1366 C CA . HIS A 1 178 ? 59.743 -5.371 -92.540 1.00 91.75 178 HIS A CA 1
ATOM 1367 C C . HIS A 1 178 ? 60.191 -5.828 -91.146 1.00 91.75 178 HIS A C 1
ATOM 1369 O O . HIS A 1 178 ? 59.349 -5.977 -90.262 1.00 91.75 178 HIS A O 1
ATOM 1375 N N . ARG A 1 179 ? 61.505 -5.966 -90.911 1.00 92.00 179 ARG A N 1
ATOM 1376 C CA . ARG A 1 179 ? 62.036 -6.271 -89.575 1.00 92.00 179 ARG A CA 1
ATOM 1377 C C . ARG A 1 179 ? 61.673 -5.188 -88.558 1.00 92.00 179 ARG A C 1
ATOM 1379 O O . ARG A 1 179 ? 61.151 -5.529 -87.506 1.00 92.00 179 ARG A O 1
ATOM 1386 N N . LEU A 1 180 ? 61.869 -3.911 -88.890 1.00 92.75 180 LEU A N 1
ATOM 1387 C CA . LEU A 1 180 ? 61.528 -2.795 -88.000 1.00 92.75 180 LEU A CA 1
ATOM 1388 C C . LEU A 1 180 ? 60.027 -2.767 -87.654 1.00 92.75 180 LEU A C 1
ATOM 1390 O O . LEU A 1 180 ? 59.658 -2.472 -86.522 1.00 92.75 180 LEU A O 1
ATOM 1394 N N . ILE A 1 181 ? 59.152 -3.113 -88.606 1.00 93.50 181 ILE A N 1
ATOM 1395 C CA . ILE A 1 181 ? 57.707 -3.248 -88.361 1.00 93.50 181 ILE A CA 1
ATOM 1396 C C . ILE A 1 181 ? 57.418 -4.381 -87.364 1.00 93.50 181 ILE A C 1
ATOM 1398 O O . ILE A 1 181 ? 56.605 -4.184 -86.464 1.00 93.50 181 ILE A O 1
ATOM 1402 N N . LEU A 1 182 ? 58.084 -5.534 -87.487 1.00 93.31 182 LEU A N 1
ATOM 1403 C CA . LEU A 1 182 ? 57.935 -6.649 -86.544 1.00 93.31 182 LEU A CA 1
ATOM 1404 C C . LEU A 1 182 ? 58.473 -6.291 -85.148 1.00 93.31 182 LEU A C 1
ATOM 1406 O O . LEU A 1 182 ? 57.770 -6.495 -84.164 1.00 93.31 182 LEU A O 1
ATOM 1410 N N . GLU A 1 183 ? 59.657 -5.679 -85.063 1.00 91.62 183 GLU A N 1
ATOM 1411 C CA . GLU A 1 183 ? 60.254 -5.191 -83.808 1.00 91.62 183 GLU A CA 1
ATOM 1412 C C . GLU A 1 183 ? 59.343 -4.156 -83.116 1.00 91.62 183 GLU A C 1
ATOM 1414 O O . GLU A 1 183 ? 59.131 -4.214 -81.905 1.00 91.62 183 GLU A O 1
ATOM 1419 N N . HIS A 1 184 ? 58.722 -3.245 -83.877 1.00 92.25 184 HIS A N 1
ATOM 1420 C CA . HIS A 1 184 ? 57.733 -2.296 -83.353 1.00 92.25 184 HIS A CA 1
ATOM 1421 C C . HIS A 1 184 ? 56.431 -2.977 -82.893 1.00 92.25 184 HIS A C 1
ATOM 1423 O O . HIS A 1 184 ? 55.849 -2.558 -81.891 1.00 92.25 184 HIS A O 1
ATOM 1429 N N . GLN A 1 185 ? 55.957 -4.013 -83.595 1.00 92.62 185 GLN A N 1
ATOM 1430 C CA . GLN A 1 185 ? 54.770 -4.781 -83.196 1.00 92.62 185 GLN A CA 1
ATOM 1431 C C . GLN A 1 185 ? 55.017 -5.575 -81.906 1.00 92.62 185 GLN A C 1
ATOM 1433 O O . GLN A 1 185 ? 54.173 -5.549 -81.009 1.00 92.62 185 GLN A O 1
ATOM 1438 N N . GLU A 1 186 ? 56.180 -6.216 -81.779 1.00 92.81 186 GLU A N 1
ATOM 1439 C CA . GLU A 1 186 ? 56.598 -6.925 -80.567 1.00 92.81 186 GLU A CA 1
ATOM 1440 C C . GLU A 1 186 ? 56.748 -5.959 -79.383 1.00 92.81 186 GLU A C 1
ATOM 1442 O O . GLU A 1 186 ? 56.159 -6.187 -78.326 1.00 92.81 186 GLU A O 1
ATOM 1447 N N . ALA A 1 187 ? 57.431 -4.824 -79.572 1.00 90.62 187 ALA A N 1
ATOM 1448 C CA . ALA A 1 187 ? 57.577 -3.798 -78.540 1.00 90.62 187 ALA A CA 1
ATOM 1449 C C . ALA A 1 187 ? 56.225 -3.207 -78.093 1.00 90.62 187 ALA A C 1
ATOM 1451 O O . ALA A 1 187 ? 56.004 -3.001 -76.896 1.00 90.62 187 ALA A O 1
ATOM 1452 N N . PHE A 1 188 ? 55.295 -2.969 -79.025 1.00 93.19 188 PHE A N 1
ATOM 1453 C CA . PHE A 1 188 ? 53.950 -2.485 -78.703 1.00 93.19 188 PHE A CA 1
ATOM 1454 C C . PHE A 1 188 ? 53.123 -3.531 -77.942 1.00 93.19 188 PHE A C 1
ATOM 1456 O O . PHE A 1 188 ? 52.444 -3.187 -76.973 1.00 93.19 188 PHE A O 1
ATOM 1463 N N . GLN A 1 189 ? 53.197 -4.806 -78.332 1.00 92.69 189 GLN A N 1
ATOM 1464 C CA . GLN A 1 189 ? 52.494 -5.886 -77.638 1.00 92.69 189 GLN A CA 1
ATOM 1465 C C . GLN A 1 189 ? 53.079 -6.122 -76.233 1.00 92.69 189 GLN A C 1
ATOM 1467 O O . GLN A 1 189 ? 52.321 -6.182 -75.269 1.00 92.69 189 GLN A O 1
ATOM 1472 N N . ALA A 1 190 ? 54.407 -6.114 -76.074 1.00 89.31 190 ALA A N 1
ATOM 1473 C CA . ALA A 1 190 ? 55.061 -6.186 -74.766 1.00 89.31 190 ALA A CA 1
ATOM 1474 C C . ALA A 1 190 ? 54.702 -4.992 -73.856 1.00 89.31 190 ALA A C 1
ATOM 1476 O O . ALA A 1 190 ? 54.457 -5.167 -72.660 1.00 89.31 190 ALA A O 1
ATOM 1477 N N . TYR A 1 191 ? 54.609 -3.776 -74.411 1.00 92.19 191 TYR A N 1
ATOM 1478 C CA . TYR A 1 191 ? 54.123 -2.600 -73.682 1.00 92.19 191 TYR A CA 1
ATOM 1479 C C . TYR A 1 191 ? 52.654 -2.754 -73.258 1.00 92.19 191 TYR A C 1
ATOM 1481 O O . TYR A 1 191 ? 52.302 -2.443 -72.117 1.00 92.19 191 TYR A O 1
ATOM 1489 N N . LYS A 1 192 ? 51.797 -3.267 -74.146 1.00 93.19 192 LYS A N 1
ATOM 1490 C CA . LYS A 1 192 ? 50.379 -3.531 -73.873 1.00 93.19 192 LYS A CA 1
ATOM 1491 C C . LYS A 1 192 ? 50.194 -4.569 -72.764 1.00 93.19 192 LYS A C 1
ATOM 1493 O O . LYS A 1 192 ? 49.398 -4.342 -71.860 1.00 93.19 192 LYS A O 1
ATOM 1498 N N . ASP A 1 193 ? 50.962 -5.654 -72.773 1.00 89.25 193 ASP A N 1
ATOM 1499 C CA . ASP A 1 193 ? 50.875 -6.691 -71.739 1.00 89.25 193 ASP A CA 1
ATOM 1500 C C . ASP A 1 193 ? 51.426 -6.195 -70.389 1.00 89.25 193 ASP A C 1
ATOM 1502 O O . ASP A 1 193 ? 50.818 -6.431 -69.343 1.00 89.25 193 ASP A O 1
ATOM 1506 N N . GLN A 1 194 ? 52.508 -5.402 -70.394 1.00 89.94 194 GLN A N 1
ATOM 1507 C CA . GLN A 1 194 ? 53.018 -4.755 -69.178 1.00 89.94 194 GLN A CA 1
ATOM 1508 C C . GLN A 1 194 ? 52.036 -3.712 -68.607 1.00 89.94 194 GLN A C 1
ATOM 1510 O O . GLN A 1 194 ? 51.931 -3.555 -67.388 1.00 89.94 194 GLN A O 1
ATOM 1515 N N . THR A 1 195 ? 51.323 -2.973 -69.461 1.00 90.38 195 THR A N 1
ATOM 1516 C CA . THR A 1 195 ? 50.342 -1.967 -69.020 1.00 90.38 195 THR A CA 1
ATOM 1517 C C . THR A 1 195 ? 49.007 -2.578 -68.613 1.00 90.38 195 THR A C 1
ATOM 1519 O O . THR A 1 195 ? 48.400 -2.068 -67.677 1.00 90.38 195 THR A O 1
ATOM 1522 N N . ALA A 1 196 ? 48.581 -3.698 -69.205 1.00 90.25 196 ALA A N 1
ATOM 1523 C CA . ALA A 1 196 ? 47.369 -4.413 -68.800 1.00 90.25 196 ALA A CA 1
ATOM 1524 C C . ALA A 1 196 ? 47.417 -4.858 -67.326 1.00 90.25 196 ALA A C 1
ATOM 1526 O O . ALA A 1 196 ? 46.438 -4.679 -66.602 1.00 90.25 196 ALA A O 1
ATOM 1527 N N . GLY A 1 197 ? 48.569 -5.358 -66.857 1.00 88.88 197 GLY A N 1
ATOM 1528 C CA . GLY A 1 197 ? 48.778 -5.679 -65.439 1.00 88.88 197 GLY A CA 1
ATOM 1529 C C . GLY A 1 197 ? 48.620 -4.451 -64.534 1.00 88.88 197 GLY A C 1
ATOM 1530 O O . GLY A 1 197 ? 47.806 -4.461 -63.616 1.00 88.88 197 GLY A O 1
ATOM 1531 N N . LYS A 1 198 ? 49.322 -3.357 -64.858 1.00 91.31 198 LYS A N 1
ATOM 1532 C CA . LYS A 1 198 ? 49.284 -2.091 -64.099 1.00 91.31 198 LYS A CA 1
ATOM 1533 C C . LYS A 1 198 ? 47.900 -1.430 -64.088 1.00 91.31 198 LYS A C 1
ATOM 1535 O O . LYS A 1 198 ? 47.514 -0.834 -63.089 1.00 91.31 198 LYS A O 1
ATOM 1540 N N . LEU A 1 199 ? 47.150 -1.523 -65.187 1.00 91.44 199 LEU A N 1
ATOM 1541 C CA . LEU A 1 199 ? 45.772 -1.031 -65.267 1.00 91.44 199 LEU A CA 1
ATOM 1542 C C . LEU A 1 199 ? 44.854 -1.830 -64.340 1.00 91.44 199 LEU A C 1
ATOM 1544 O O . LEU A 1 199 ? 44.094 -1.230 -63.584 1.00 91.44 199 LEU A O 1
ATOM 1548 N N . LYS A 1 200 ? 44.986 -3.162 -64.321 1.00 93.19 200 LYS A N 1
ATOM 1549 C CA . LYS A 1 200 ? 44.236 -3.997 -63.381 1.00 93.19 200 LYS A CA 1
ATOM 1550 C C . LYS A 1 200 ? 44.599 -3.689 -61.925 1.00 93.19 200 LYS A C 1
ATOM 1552 O O . LYS A 1 200 ? 43.701 -3.534 -61.109 1.00 93.19 200 LYS A O 1
ATOM 1557 N N . GLU A 1 201 ? 45.884 -3.533 -61.604 1.00 92.25 201 GLU A N 1
ATOM 1558 C CA . GLU A 1 201 ? 46.327 -3.122 -60.262 1.00 92.25 201 GLU A CA 1
ATOM 1559 C C . GLU A 1 201 ? 45.718 -1.773 -59.840 1.00 92.25 201 GLU A C 1
ATOM 1561 O O . GLU A 1 201 ? 45.334 -1.609 -58.682 1.00 92.25 201 GLU A O 1
ATOM 1566 N N . LEU A 1 202 ? 45.581 -0.815 -60.765 1.00 92.31 202 LEU A N 1
ATOM 1567 C CA . LEU A 1 202 ? 44.927 0.471 -60.502 1.00 92.31 202 LEU A CA 1
ATOM 1568 C C . LEU A 1 202 ? 43.416 0.338 -60.265 1.00 92.31 202 LEU A C 1
ATOM 1570 O O . LEU A 1 202 ? 42.901 1.011 -59.372 1.00 92.31 202 LEU A O 1
ATOM 1574 N N . ASP A 1 203 ? 42.711 -0.521 -61.005 1.00 93.00 203 ASP A N 1
ATOM 1575 C CA . ASP A 1 203 ? 41.285 -0.784 -60.769 1.00 93.00 203 ASP A CA 1
ATOM 1576 C C . ASP A 1 203 ? 41.053 -1.561 -59.457 1.00 93.00 203 ASP A C 1
ATOM 1578 O O . ASP A 1 203 ? 40.202 -1.159 -58.660 1.00 93.00 203 ASP A O 1
ATOM 1582 N N . ASP A 1 204 ? 41.867 -2.580 -59.154 1.00 94.19 204 ASP A N 1
ATOM 1583 C CA . ASP A 1 204 ? 41.840 -3.319 -57.880 1.00 94.19 204 ASP A CA 1
ATOM 1584 C C . ASP A 1 204 ? 42.112 -2.365 -56.686 1.00 94.19 204 ASP A C 1
ATOM 1586 O O . ASP A 1 204 ? 41.431 -2.408 -55.653 1.00 94.19 204 ASP A O 1
ATOM 1590 N N . LEU A 1 205 ? 43.071 -1.435 -56.825 1.00 93.38 205 LEU A N 1
ATOM 1591 C CA . LEU A 1 205 ? 43.339 -0.381 -55.836 1.00 93.38 205 LEU A CA 1
ATOM 1592 C C . LEU A 1 205 ? 42.184 0.622 -55.717 1.00 93.38 205 LEU A C 1
ATOM 1594 O O . LEU A 1 205 ? 41.844 1.029 -54.605 1.00 93.38 205 LEU A O 1
ATOM 1598 N N . ARG A 1 206 ? 41.559 1.015 -56.831 1.00 93.50 206 ARG A N 1
ATOM 1599 C CA . ARG A 1 206 ? 40.408 1.928 -56.858 1.00 93.50 206 ARG A CA 1
ATOM 1600 C C . ARG A 1 206 ? 39.186 1.312 -56.181 1.00 93.50 206 ARG A C 1
ATOM 1602 O O . ARG A 1 206 ? 38.505 2.005 -55.418 1.00 93.50 206 ARG A O 1
ATOM 1609 N N . GLU A 1 207 ? 38.925 0.025 -56.397 1.00 93.75 207 GLU A N 1
ATOM 1610 C CA . GLU A 1 207 ? 37.868 -0.700 -55.690 1.00 93.75 207 GLU A CA 1
ATOM 1611 C C . GLU A 1 207 ? 38.179 -0.774 -54.189 1.00 93.75 207 GLU A C 1
ATOM 1613 O O . GLU A 1 207 ? 37.326 -0.444 -53.364 1.00 93.75 207 GLU A O 1
ATOM 1618 N N . ARG A 1 208 ? 39.425 -1.102 -53.817 1.00 94.38 208 ARG A N 1
ATOM 1619 C CA . ARG A 1 208 ? 39.862 -1.138 -52.413 1.00 94.38 208 ARG A CA 1
ATOM 1620 C C . ARG A 1 208 ? 39.718 0.217 -51.714 1.00 94.38 208 ARG A C 1
ATOM 1622 O O . ARG A 1 208 ? 39.229 0.259 -50.588 1.00 94.38 208 ARG A O 1
ATOM 1629 N N . VAL A 1 209 ? 40.096 1.317 -52.367 1.00 93.62 209 VAL A N 1
ATOM 1630 C CA . VAL A 1 209 ? 39.883 2.681 -51.850 1.00 93.62 209 VAL A CA 1
ATOM 1631 C C . VAL A 1 209 ? 38.390 2.967 -51.685 1.00 93.62 209 VAL A C 1
ATOM 1633 O O . VAL A 1 209 ? 37.991 3.471 -50.640 1.00 93.62 209 VAL A O 1
ATOM 1636 N N . SER A 1 210 ? 37.555 2.575 -52.650 1.00 93.06 210 SER A N 1
ATOM 1637 C CA . SER A 1 210 ? 36.099 2.769 -52.584 1.00 93.06 210 SER A CA 1
ATOM 1638 C C . SER A 1 210 ? 35.463 1.997 -51.417 1.00 93.06 210 SER A C 1
ATOM 1640 O O . SER A 1 210 ? 34.672 2.568 -50.664 1.00 93.06 210 SER A O 1
ATOM 1642 N N . ARG A 1 211 ? 35.862 0.732 -51.204 1.00 94.56 211 ARG A N 1
ATOM 1643 C CA . ARG A 1 211 ? 35.452 -0.089 -50.049 1.00 94.56 211 ARG A CA 1
ATOM 1644 C C . ARG A 1 211 ? 35.869 0.555 -48.725 1.00 94.56 211 ARG A C 1
ATOM 1646 O O . ARG A 1 211 ? 35.013 0.797 -47.881 1.00 94.56 211 ARG A O 1
ATOM 1653 N N . LEU A 1 212 ? 37.144 0.929 -48.581 1.00 93.81 212 LEU A N 1
ATOM 1654 C CA . LEU A 1 212 ? 37.669 1.589 -47.376 1.00 93.81 212 LEU A CA 1
ATOM 1655 C C . LEU A 1 212 ? 36.989 2.942 -47.094 1.00 93.81 212 LEU A C 1
ATOM 1657 O O . LEU A 1 212 ? 36.799 3.308 -45.935 1.00 93.81 212 LEU A O 1
ATOM 1661 N N . THR A 1 213 ? 36.600 3.697 -48.127 1.00 94.62 213 THR A N 1
ATOM 1662 C CA . THR A 1 213 ? 35.823 4.937 -47.968 1.00 94.62 213 THR A CA 1
ATOM 1663 C C . THR A 1 213 ? 34.419 4.661 -47.422 1.00 94.62 213 THR A C 1
ATOM 1665 O O . THR A 1 213 ? 33.969 5.394 -46.541 1.00 94.62 213 THR A O 1
ATOM 1668 N N . LEU A 1 214 ? 33.752 3.602 -47.888 1.00 93.50 214 LEU A N 1
ATOM 1669 C CA . LEU A 1 214 ? 32.428 3.199 -47.405 1.00 93.50 214 LEU A CA 1
ATOM 1670 C C . LEU A 1 214 ? 32.486 2.611 -45.983 1.00 93.50 214 LEU A C 1
ATOM 1672 O O . LEU A 1 214 ? 31.691 3.000 -45.134 1.00 93.50 214 LEU A O 1
ATOM 1676 N N . GLU A 1 215 ? 33.474 1.767 -45.680 1.00 93.44 215 GLU A N 1
ATOM 1677 C CA . GLU A 1 215 ? 33.741 1.258 -44.324 1.00 93.44 215 GLU A CA 1
ATOM 1678 C C . GLU A 1 215 ? 34.005 2.405 -43.334 1.00 93.44 215 GLU A C 1
ATOM 1680 O O . GLU A 1 215 ? 33.419 2.446 -42.252 1.00 93.44 215 GLU A O 1
ATOM 1685 N N . LYS A 1 216 ? 34.812 3.400 -43.729 1.00 94.38 216 LYS A N 1
ATOM 1686 C CA . LYS A 1 216 ? 35.050 4.624 -42.946 1.00 94.38 216 LYS A CA 1
ATOM 1687 C C . LYS A 1 216 ? 33.778 5.456 -42.737 1.00 94.38 216 LYS A C 1
ATOM 1689 O O . LYS A 1 216 ? 33.664 6.116 -41.705 1.00 94.38 216 LYS A O 1
ATOM 1694 N N . GLY A 1 217 ? 32.842 5.439 -43.688 1.00 93.88 217 GLY A N 1
ATOM 1695 C CA . GLY A 1 217 ? 31.504 6.018 -43.534 1.00 93.88 217 GLY A CA 1
ATOM 1696 C C . GLY A 1 217 ? 30.697 5.276 -42.469 1.00 93.88 217 GLY A C 1
ATOM 1697 O O . GLY A 1 217 ? 30.345 5.863 -41.449 1.00 93.88 217 GLY A O 1
ATOM 1698 N N . ASN A 1 218 ? 30.523 3.964 -42.646 1.00 94.25 218 ASN A N 1
ATOM 1699 C CA . ASN A 1 218 ? 29.770 3.100 -41.733 1.00 94.25 218 ASN A CA 1
ATOM 1700 C C . ASN A 1 218 ? 30.266 3.202 -40.278 1.00 94.25 218 ASN A C 1
ATOM 1702 O O . ASN A 1 218 ? 29.458 3.348 -39.362 1.00 94.25 218 ASN A O 1
ATOM 1706 N N . LEU A 1 219 ? 31.589 3.185 -40.069 1.00 93.50 219 LEU A N 1
ATOM 1707 C CA . LEU A 1 219 ? 32.212 3.350 -38.749 1.00 93.50 219 LEU A CA 1
ATOM 1708 C C . LEU A 1 219 ? 31.945 4.736 -38.141 1.00 93.50 219 LEU A C 1
ATOM 1710 O O . LEU A 1 219 ? 31.793 4.860 -36.928 1.00 93.50 219 LEU A O 1
ATOM 1714 N N . ARG A 1 220 ? 31.855 5.791 -38.960 1.00 94.62 220 ARG A N 1
ATOM 1715 C CA . ARG A 1 220 ? 31.516 7.144 -38.492 1.00 94.62 220 ARG A CA 1
ATOM 1716 C C . ARG A 1 220 ? 30.060 7.229 -38.036 1.00 94.62 220 ARG A C 1
ATOM 1718 O O . ARG A 1 220 ? 29.791 7.818 -36.991 1.00 94.62 220 ARG A O 1
ATOM 1725 N N . ASP A 1 221 ? 29.152 6.598 -38.774 1.00 93.06 221 ASP A N 1
ATOM 1726 C CA . ASP A 1 221 ? 27.726 6.534 -38.440 1.00 93.06 221 ASP A CA 1
ATOM 1727 C C . ASP A 1 221 ? 27.456 5.606 -37.244 1.00 93.06 221 ASP A C 1
ATOM 1729 O O . ASP A 1 221 ? 26.485 5.777 -36.507 1.00 93.06 221 ASP A O 1
ATOM 1733 N N . GLU A 1 222 ? 28.312 4.609 -37.021 1.00 93.19 222 GLU A N 1
ATOM 1734 C CA . GLU A 1 222 ? 28.315 3.767 -35.822 1.00 93.19 222 GLU A CA 1
ATOM 1735 C C . GLU A 1 222 ? 28.822 4.519 -34.586 1.00 93.19 222 GLU A C 1
ATOM 1737 O O . GLU A 1 222 ? 28.133 4.542 -33.566 1.00 93.19 222 GLU A O 1
ATOM 1742 N N . ILE A 1 223 ? 29.945 5.238 -34.692 1.00 94.38 223 ILE A N 1
ATOM 1743 C CA . ILE A 1 223 ? 30.418 6.151 -33.639 1.00 94.38 223 ILE A CA 1
ATOM 1744 C C . ILE A 1 223 ? 29.343 7.201 -33.312 1.00 94.38 223 ILE A C 1
ATOM 1746 O O . ILE A 1 223 ? 29.074 7.451 -32.139 1.00 94.38 223 ILE A O 1
ATOM 1750 N N . GLY A 1 224 ? 28.673 7.767 -34.322 1.00 94.31 224 GLY A N 1
ATOM 1751 C CA . GLY A 1 224 ? 27.556 8.697 -34.130 1.00 94.31 224 GLY A CA 1
ATOM 1752 C C . GLY A 1 224 ? 26.394 8.090 -33.335 1.00 94.31 224 GLY A C 1
ATOM 1753 O O . GLY A 1 224 ? 25.889 8.723 -32.406 1.00 94.31 224 GLY A O 1
ATOM 1754 N N . ARG A 1 225 ? 26.014 6.839 -33.631 1.00 94.88 225 ARG A N 1
ATOM 1755 C CA . ARG A 1 225 ? 24.995 6.092 -32.872 1.00 94.88 225 ARG A CA 1
ATOM 1756 C C . ARG A 1 225 ? 25.429 5.813 -31.430 1.00 94.88 225 ARG A C 1
ATOM 1758 O O . ARG A 1 225 ? 24.623 5.997 -30.522 1.00 94.88 225 ARG A O 1
ATOM 1765 N N . TYR A 1 226 ? 26.686 5.433 -31.193 1.00 92.94 226 TYR A N 1
ATOM 1766 C CA . TYR A 1 226 ? 27.198 5.236 -29.831 1.00 92.94 226 TYR A CA 1
ATOM 1767 C C . TYR A 1 226 ? 27.247 6.538 -29.022 1.00 92.94 226 TYR A C 1
ATOM 1769 O O . TYR A 1 226 ? 26.881 6.525 -27.849 1.00 92.94 226 TYR A O 1
ATOM 1777 N N . VAL A 1 227 ? 27.611 7.669 -29.637 1.00 94.88 227 VAL A N 1
ATOM 1778 C CA . VAL A 1 227 ? 27.536 8.989 -28.987 1.00 94.88 227 VAL A CA 1
ATOM 1779 C C . VAL A 1 227 ? 26.091 9.330 -28.613 1.00 94.88 227 VAL A C 1
ATOM 1781 O O . VAL A 1 227 ? 25.844 9.690 -27.468 1.00 94.88 227 VAL A O 1
ATOM 1784 N N . GLN A 1 228 ? 25.122 9.141 -29.516 1.00 93.31 228 GLN A N 1
ATOM 1785 C CA . GLN A 1 228 ? 23.699 9.381 -29.220 1.00 93.31 228 GLN A CA 1
ATOM 1786 C C . GLN A 1 228 ? 23.156 8.485 -28.095 1.00 93.31 228 GLN A C 1
ATOM 1788 O O . GLN A 1 228 ? 22.382 8.953 -27.259 1.00 93.31 228 GLN A O 1
ATOM 1793 N N . LEU A 1 229 ? 23.562 7.211 -28.045 1.00 93.50 229 LEU A N 1
ATOM 1794 C CA . LEU A 1 229 ? 23.205 6.302 -26.951 1.00 93.50 229 LEU A CA 1
ATOM 1795 C C . LEU A 1 229 ? 23.796 6.767 -25.614 1.00 93.50 229 LEU A C 1
ATOM 1797 O O . LEU A 1 229 ? 23.086 6.776 -24.614 1.00 93.50 229 LEU A O 1
ATOM 1801 N N . LEU A 1 230 ? 25.056 7.204 -25.602 1.00 92.31 230 LEU A N 1
ATOM 1802 C CA . LEU A 1 230 ? 25.749 7.676 -24.401 1.00 92.31 230 LEU A CA 1
ATOM 1803 C C . LEU A 1 230 ? 25.182 9.021 -23.902 1.00 92.31 230 LEU A C 1
ATOM 1805 O O . LEU A 1 230 ? 25.023 9.213 -22.698 1.00 92.31 230 LEU A O 1
ATOM 1809 N N . GLU A 1 231 ? 24.806 9.924 -24.810 1.00 92.75 231 GLU A N 1
ATOM 1810 C CA . GLU A 1 231 ? 24.088 11.168 -24.492 1.00 92.75 231 GLU A CA 1
ATOM 1811 C C . GLU A 1 231 ? 22.715 10.872 -23.861 1.00 92.75 231 GLU A C 1
ATOM 1813 O O . GLU A 1 231 ? 22.351 11.460 -22.842 1.00 92.75 231 GLU A O 1
ATOM 1818 N N . LYS A 1 232 ? 21.980 9.895 -24.413 1.00 92.12 232 LYS A N 1
ATOM 1819 C CA . LYS A 1 232 ? 20.682 9.451 -23.885 1.00 92.12 232 LYS A CA 1
ATOM 1820 C C . LYS A 1 232 ? 20.807 8.788 -22.510 1.00 92.12 232 LYS A C 1
ATOM 1822 O O . LYS A 1 232 ? 20.031 9.112 -21.616 1.00 92.12 232 LYS A O 1
ATOM 1827 N N . GLU A 1 233 ? 21.777 7.892 -22.327 1.00 88.69 233 GLU A N 1
ATOM 1828 C CA . GLU A 1 233 ? 22.099 7.279 -21.029 1.00 88.69 233 GLU A CA 1
ATOM 1829 C C . GLU A 1 233 ? 22.383 8.364 -19.980 1.00 88.69 233 GLU A C 1
ATOM 1831 O O . GLU A 1 233 ? 21.808 8.345 -18.889 1.00 88.69 233 GLU A O 1
ATOM 1836 N N . ARG A 1 234 ? 23.200 9.369 -20.334 1.00 90.81 234 ARG A N 1
ATOM 1837 C CA . ARG A 1 234 ? 23.488 10.527 -19.476 1.00 90.81 234 ARG A CA 1
ATOM 1838 C C . ARG A 1 234 ? 22.240 11.327 -19.128 1.00 90.81 234 ARG A C 1
ATOM 1840 O O . ARG A 1 234 ? 22.073 11.636 -17.951 1.00 90.81 234 ARG A O 1
ATOM 1847 N N . SER A 1 235 ? 21.360 11.632 -20.087 1.00 88.06 235 SER A N 1
ATOM 1848 C CA . SER A 1 235 ? 20.117 12.351 -19.782 1.00 88.06 235 SER A CA 1
ATOM 1849 C C . SER A 1 235 ? 19.210 11.535 -18.858 1.00 88.06 235 SER A C 1
ATOM 1851 O O . SER A 1 235 ? 18.726 12.064 -17.864 1.00 88.06 235 SER A O 1
ATOM 1853 N N . THR A 1 236 ? 19.057 10.226 -19.096 1.00 87.62 236 THR A N 1
ATOM 1854 C CA . THR A 1 236 ? 18.265 9.372 -18.196 1.00 87.62 236 THR A CA 1
ATOM 1855 C C . THR A 1 236 ? 18.878 9.248 -16.803 1.00 87.62 236 THR A C 1
ATOM 1857 O O . THR A 1 236 ? 18.138 9.218 -15.825 1.00 87.62 236 THR A O 1
ATOM 1860 N N . ASN A 1 237 ? 20.210 9.237 -16.683 1.00 88.25 237 ASN A N 1
ATOM 1861 C CA . ASN A 1 237 ? 20.887 9.178 -15.388 1.00 88.25 237 ASN A CA 1
ATOM 1862 C C . ASN A 1 237 ? 20.778 10.516 -14.620 1.00 88.25 237 ASN A C 1
ATOM 1864 O O . ASN A 1 237 ? 20.601 10.537 -13.400 1.00 88.25 237 ASN A O 1
ATOM 1868 N N . ALA A 1 238 ? 20.807 11.639 -15.348 1.00 85.12 238 ALA A N 1
ATOM 1869 C CA . ALA A 1 238 ? 20.531 12.971 -14.811 1.00 85.12 238 ALA A CA 1
ATOM 1870 C C . ALA A 1 238 ? 19.070 13.135 -14.347 1.00 85.12 238 ALA A C 1
ATOM 1872 O O . ALA A 1 238 ? 18.836 13.860 -13.387 1.00 85.12 238 ALA A O 1
ATOM 1873 N N . ASP A 1 239 ? 18.113 12.425 -14.959 1.00 84.00 239 ASP A N 1
ATOM 1874 C CA . ASP A 1 239 ? 16.714 12.360 -14.508 1.00 84.00 239 ASP A CA 1
ATOM 1875 C C . ASP A 1 239 ? 16.496 11.397 -13.322 1.00 84.00 239 ASP A C 1
ATOM 1877 O O . ASP A 1 239 ? 15.584 11.604 -12.516 1.00 84.00 239 ASP A O 1
ATOM 1881 N N . THR A 1 240 ? 17.298 10.331 -13.182 1.00 86.81 240 THR A N 1
ATOM 1882 C CA . THR A 1 240 ? 17.157 9.381 -12.060 1.00 86.81 240 THR A CA 1
ATOM 1883 C C . THR A 1 240 ? 17.735 9.900 -10.750 1.00 86.81 240 THR A C 1
ATOM 1885 O O . THR A 1 240 ? 17.130 9.662 -9.707 1.00 86.81 240 THR A O 1
ATOM 1888 N N . LEU A 1 241 ? 18.850 10.636 -10.776 1.00 87.75 241 LEU A N 1
ATOM 1889 C CA . LEU A 1 241 ? 19.455 11.221 -9.570 1.00 87.75 241 LEU A CA 1
ATOM 1890 C C . LEU A 1 241 ? 18.473 12.080 -8.737 1.00 87.75 241 LEU A C 1
ATOM 1892 O O . LEU A 1 241 ? 18.260 11.746 -7.574 1.00 87.75 241 LEU A O 1
ATOM 1896 N N . PRO A 1 242 ? 17.773 13.098 -9.285 1.00 89.69 242 PRO A N 1
ATOM 1897 C CA . PRO A 1 242 ? 16.817 13.898 -8.515 1.00 89.69 242 PRO A CA 1
ATOM 1898 C C . PRO A 1 242 ? 15.582 13.102 -8.054 1.00 89.69 242 PRO A C 1
ATOM 1900 O O . PRO A 1 242 ? 14.925 13.502 -7.092 1.00 89.69 242 PRO A O 1
ATOM 1903 N N . ARG A 1 243 ? 15.263 11.964 -8.692 1.00 90.06 243 ARG A N 1
ATOM 1904 C CA . ARG A 1 243 ? 14.234 11.031 -8.197 1.00 90.06 243 ARG A CA 1
ATOM 1905 C C . ARG A 1 243 ? 14.726 10.231 -6.992 1.00 90.06 243 ARG A C 1
ATOM 1907 O O . ARG A 1 243 ? 13.953 10.042 -6.059 1.00 90.06 243 ARG A O 1
ATOM 1914 N N . ILE A 1 244 ? 15.989 9.801 -6.986 1.00 88.06 244 ILE A N 1
ATOM 1915 C CA . ILE A 1 244 ? 16.622 9.141 -5.834 1.00 88.06 244 ILE A CA 1
ATOM 1916 C C . ILE A 1 244 ? 16.685 10.121 -4.653 1.00 88.06 244 ILE A C 1
ATOM 1918 O O . ILE A 1 244 ? 16.163 9.806 -3.589 1.00 88.06 244 ILE A O 1
ATOM 1922 N N . ASP A 1 245 ? 17.172 11.346 -4.870 1.00 89.12 245 ASP A N 1
ATOM 1923 C CA . ASP A 1 245 ? 17.145 12.442 -3.889 1.00 89.12 245 ASP A CA 1
ATOM 1924 C C . ASP A 1 245 ? 15.741 12.720 -3.320 1.00 89.12 245 ASP A C 1
ATOM 1926 O O . ASP A 1 245 ? 15.600 13.111 -2.160 1.00 89.12 245 ASP A O 1
ATOM 1930 N N . GLY A 1 246 ? 14.699 12.603 -4.151 1.00 91.38 246 GLY A N 1
ATOM 1931 C CA . GLY A 1 246 ? 13.302 12.740 -3.736 1.00 91.38 246 GLY A CA 1
ATOM 1932 C C . GLY A 1 246 ? 12.865 11.596 -2.822 1.00 91.38 246 GLY A C 1
ATOM 1933 O O . GLY A 1 246 ? 12.381 11.838 -1.717 1.00 91.38 246 GLY A O 1
ATOM 1934 N N . LEU A 1 247 ? 13.120 10.355 -3.243 1.00 90.88 247 LEU A N 1
ATOM 1935 C CA . LEU A 1 247 ? 12.798 9.147 -2.481 1.00 90.88 247 LEU A CA 1
ATOM 1936 C C . LEU A 1 247 ? 13.574 9.057 -1.156 1.00 90.88 247 LEU A C 1
ATOM 1938 O O . LEU A 1 247 ? 13.010 8.611 -0.160 1.00 90.88 247 LEU A O 1
ATOM 1942 N N . GLU A 1 248 ? 14.825 9.522 -1.089 1.00 92.50 248 GLU A N 1
ATOM 1943 C CA . GLU A 1 248 ? 15.568 9.611 0.177 1.00 92.50 248 GLU A CA 1
ATOM 1944 C C . GLU A 1 248 ? 14.949 10.636 1.141 1.00 92.50 248 GLU A C 1
ATOM 1946 O O . GLU A 1 248 ? 14.865 10.379 2.345 1.00 92.50 248 GLU A O 1
ATOM 1951 N N . LYS A 1 249 ? 14.453 11.773 0.632 1.00 92.88 249 LYS A N 1
ATOM 1952 C CA . LYS A 1 249 ? 13.742 12.776 1.446 1.00 92.88 249 LYS A CA 1
ATOM 1953 C C . LYS A 1 249 ? 12.404 12.236 1.956 1.00 92.88 249 LYS A C 1
ATOM 1955 O O . LYS A 1 249 ? 12.103 12.408 3.137 1.00 92.88 249 LYS A O 1
ATOM 1960 N N . GLU A 1 250 ? 11.639 11.538 1.117 1.00 91.38 250 GLU A N 1
ATOM 1961 C CA . GLU A 1 250 ? 10.397 10.854 1.512 1.00 91.38 250 GLU A CA 1
ATOM 1962 C C . GLU A 1 250 ? 10.650 9.737 2.537 1.00 91.38 250 GLU A C 1
ATOM 1964 O O . GLU A 1 250 ? 9.947 9.635 3.544 1.00 91.38 250 GLU A O 1
ATOM 1969 N N . LEU A 1 251 ? 11.704 8.937 2.354 1.00 93.06 251 LEU A N 1
ATOM 1970 C CA . LEU A 1 251 ? 12.122 7.934 3.334 1.00 93.06 251 LEU A CA 1
ATOM 1971 C C . LEU A 1 251 ? 12.530 8.592 4.663 1.00 93.06 251 LEU A C 1
ATOM 1973 O O . LEU A 1 251 ? 12.173 8.098 5.734 1.00 93.06 251 LEU A O 1
ATOM 1977 N N . GLY A 1 252 ? 13.223 9.732 4.608 1.00 92.62 252 GLY A N 1
ATOM 1978 C CA . GLY A 1 252 ? 13.597 10.534 5.771 1.00 92.62 252 GLY A CA 1
ATOM 1979 C C . GLY A 1 252 ? 12.392 11.050 6.564 1.00 92.62 252 GLY A C 1
ATOM 1980 O O . GLY A 1 252 ? 12.352 10.890 7.789 1.00 92.62 252 GLY A O 1
ATOM 1981 N N . THR A 1 253 ? 11.377 11.612 5.896 1.00 92.81 253 THR A N 1
ATOM 1982 C CA . THR A 1 253 ? 10.147 12.074 6.566 1.00 92.81 253 THR A CA 1
ATOM 1983 C C . THR A 1 253 ? 9.333 10.906 7.123 1.00 92.81 253 THR A C 1
ATOM 1985 O O . THR A 1 253 ? 8.851 10.991 8.255 1.00 92.81 253 THR A O 1
ATOM 1988 N N . LEU A 1 254 ? 9.258 9.776 6.411 1.00 92.25 254 LEU A N 1
ATOM 1989 C CA . LEU A 1 254 ? 8.579 8.563 6.874 1.00 92.25 254 LEU A CA 1
ATOM 1990 C C . LEU A 1 254 ? 9.269 7.943 8.105 1.00 92.25 254 LEU A C 1
ATOM 1992 O O . LEU A 1 254 ? 8.600 7.528 9.053 1.00 92.25 254 LEU A O 1
ATOM 1996 N N . VAL A 1 255 ? 10.607 7.936 8.149 1.00 93.44 255 VAL A N 1
ATOM 1997 C CA . VAL A 1 255 ? 11.388 7.531 9.334 1.00 93.44 255 VAL A CA 1
ATOM 1998 C C . VAL A 1 255 ? 11.178 8.503 10.502 1.00 93.44 255 VAL A C 1
ATOM 2000 O O . VAL A 1 255 ? 11.100 8.058 11.651 1.00 93.44 255 VAL A O 1
ATOM 2003 N N . GLY A 1 256 ? 11.040 9.805 10.236 1.00 92.25 256 GLY A N 1
ATOM 2004 C CA . GLY A 1 256 ? 10.657 10.808 11.236 1.00 92.25 256 GLY A CA 1
ATOM 2005 C C . GLY A 1 256 ? 9.275 10.532 11.838 1.00 92.25 256 GLY A C 1
ATOM 2006 O O . GLY A 1 256 ? 9.152 10.367 13.052 1.00 92.25 256 GLY A O 1
ATOM 2007 N N . SER A 1 257 ? 8.259 10.377 10.985 1.00 92.25 257 SER A N 1
ATOM 2008 C CA . SER A 1 257 ? 6.885 10.033 11.379 1.00 92.25 257 SER A CA 1
ATOM 2009 C C . SER A 1 257 ? 6.830 8.732 12.192 1.00 92.25 257 SER A C 1
ATOM 2011 O O . SER A 1 257 ? 6.243 8.697 13.274 1.00 92.25 257 SER A O 1
ATOM 2013 N N . LYS A 1 258 ? 7.539 7.681 11.753 1.00 93.56 258 LYS A N 1
ATOM 2014 C CA . LYS A 1 258 ? 7.643 6.407 12.484 1.00 93.56 258 LYS A CA 1
ATOM 2015 C C . LYS A 1 258 ? 8.225 6.575 13.892 1.00 93.56 258 LYS A C 1
ATOM 2017 O O . LYS A 1 258 ? 7.748 5.925 14.819 1.00 93.56 258 LYS A O 1
ATOM 2022 N N . LYS A 1 259 ? 9.239 7.431 14.079 1.00 94.06 259 LYS A N 1
ATOM 2023 C CA . LYS A 1 259 ? 9.790 7.733 15.415 1.00 94.06 259 LYS A CA 1
ATOM 2024 C C . LYS A 1 259 ? 8.761 8.446 16.297 1.00 94.06 259 LYS A C 1
ATOM 2026 O O . LYS A 1 259 ? 8.619 8.079 17.459 1.00 94.06 259 LYS A O 1
ATOM 2031 N N . GLN A 1 260 ? 8.024 9.411 15.747 1.00 93.62 260 GLN A N 1
ATOM 2032 C CA . GLN A 1 260 ? 6.991 10.149 16.477 1.00 93.62 260 GLN A CA 1
ATOM 2033 C C . GLN A 1 260 ? 5.835 9.233 16.920 1.00 93.62 260 GLN A C 1
ATOM 2035 O O . GLN A 1 260 ? 5.483 9.231 18.098 1.00 93.62 260 GLN A O 1
ATOM 2040 N N . LEU A 1 261 ? 5.334 8.375 16.025 1.00 93.69 261 LEU A N 1
ATOM 2041 C CA . LEU A 1 261 ? 4.286 7.391 16.333 1.00 93.69 261 LEU A CA 1
ATOM 2042 C C . LEU A 1 261 ? 4.715 6.361 17.394 1.00 93.69 261 LEU A C 1
ATOM 2044 O O . LEU A 1 261 ? 3.886 5.911 18.181 1.00 93.69 261 LEU A O 1
ATOM 2048 N N . LEU A 1 262 ? 6.000 5.993 17.458 1.00 94.19 262 LEU A N 1
ATOM 2049 C CA . LEU A 1 262 ? 6.516 5.123 18.525 1.00 94.19 262 LEU A CA 1
ATOM 2050 C C . LEU A 1 262 ? 6.513 5.825 19.893 1.00 94.19 262 LEU A C 1
ATOM 2052 O O . LEU A 1 262 ? 6.102 5.219 20.882 1.00 94.19 262 LEU A O 1
ATOM 2056 N N . VAL A 1 263 ? 6.907 7.102 19.949 1.00 93.69 263 VAL A N 1
ATOM 2057 C CA . VAL A 1 263 ? 6.849 7.913 21.181 1.00 93.69 263 VAL A CA 1
ATOM 2058 C C . VAL A 1 263 ? 5.403 8.107 21.648 1.00 93.69 263 VAL A C 1
ATOM 2060 O O . VAL A 1 263 ? 5.122 7.997 22.843 1.00 93.69 263 VAL A O 1
ATOM 2063 N N . GLU A 1 264 ? 4.474 8.338 20.722 1.00 93.31 264 GLU A N 1
ATOM 2064 C CA . GLU A 1 264 ? 3.042 8.433 21.015 1.00 93.31 264 GLU A CA 1
ATOM 2065 C C . GLU A 1 264 ? 2.483 7.098 21.534 1.00 93.31 264 GLU A C 1
ATOM 2067 O O . GLU A 1 264 ? 1.854 7.066 22.592 1.00 93.31 264 GLU A O 1
ATOM 2072 N N . ALA A 1 265 ? 2.797 5.977 20.877 1.00 92.38 265 ALA A N 1
ATOM 2073 C CA . ALA A 1 265 ? 2.365 4.646 21.305 1.00 92.38 265 ALA A CA 1
ATOM 2074 C C . ALA A 1 265 ? 2.876 4.270 22.710 1.00 92.38 265 ALA A C 1
ATOM 2076 O O . ALA A 1 265 ? 2.121 3.711 23.509 1.00 92.38 265 ALA A O 1
ATOM 2077 N N . ASP A 1 266 ? 4.125 4.599 23.053 1.00 93.38 266 ASP A N 1
ATOM 2078 C CA . ASP A 1 266 ? 4.656 4.380 24.406 1.00 93.38 266 ASP A CA 1
ATOM 2079 C C . ASP A 1 266 ? 4.0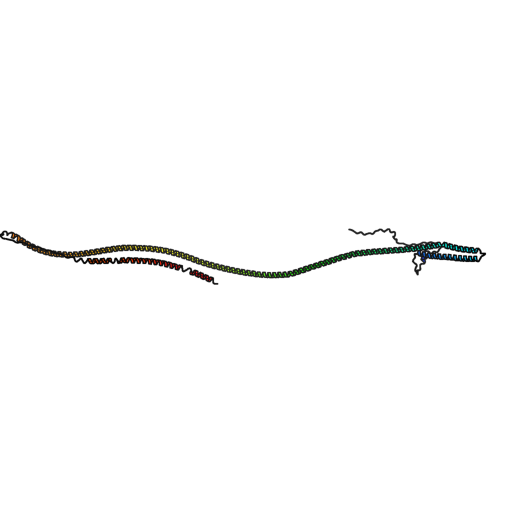93 5.363 25.446 1.00 93.38 266 ASP A C 1
ATOM 2081 O O . ASP A 1 266 ? 3.976 5.013 26.624 1.00 93.38 266 ASP A O 1
ATOM 2085 N N . THR A 1 267 ? 3.666 6.556 25.027 1.00 93.38 267 THR A N 1
ATOM 2086 C CA . THR A 1 267 ? 2.946 7.508 25.889 1.00 93.38 267 THR A CA 1
ATOM 2087 C C . THR A 1 267 ? 1.532 7.004 26.194 1.00 93.38 267 THR A C 1
ATOM 2089 O O . THR A 1 267 ? 1.143 6.938 27.361 1.00 93.38 267 THR A O 1
ATOM 2092 N N . LEU A 1 268 ? 0.803 6.524 25.182 1.00 92.75 268 LEU A N 1
ATOM 2093 C CA . LEU A 1 268 ? -0.510 5.890 25.341 1.00 92.75 268 LEU A CA 1
ATOM 2094 C C . LEU A 1 268 ? -0.429 4.611 26.194 1.00 92.75 268 LEU A C 1
ATOM 2096 O O . LEU A 1 268 ? -1.280 4.395 27.054 1.00 92.75 268 LEU A O 1
ATOM 2100 N N . ARG A 1 269 ? 0.626 3.794 26.044 1.00 94.00 269 ARG A N 1
ATOM 2101 C CA . ARG A 1 269 ? 0.879 2.626 26.916 1.00 94.00 269 ARG A CA 1
ATOM 2102 C C . ARG A 1 269 ? 1.095 2.999 28.384 1.00 94.00 269 ARG A C 1
ATOM 2104 O O . ARG A 1 269 ? 0.717 2.210 29.248 1.00 94.00 269 ARG A O 1
ATOM 2111 N N . LYS A 1 270 ? 1.716 4.148 28.680 1.00 94.00 270 LYS A N 1
ATOM 2112 C CA . LYS A 1 270 ? 1.861 4.649 30.059 1.00 94.00 270 LYS A CA 1
ATOM 2113 C C . LYS A 1 270 ? 0.509 5.091 30.612 1.00 94.00 270 LYS A C 1
ATOM 2115 O O . LYS A 1 270 ? 0.069 4.520 31.602 1.00 94.00 270 LYS A O 1
ATOM 2120 N N . ALA A 1 271 ? -0.197 5.976 29.905 1.00 92.12 271 ALA A N 1
ATOM 2121 C CA . ALA A 1 271 ? -1.524 6.445 30.309 1.00 92.12 271 ALA A CA 1
ATOM 2122 C C . ALA A 1 271 ? -2.509 5.285 30.558 1.00 92.12 271 ALA A C 1
ATOM 2124 O O . ALA A 1 271 ? -3.181 5.250 31.586 1.00 92.12 271 ALA A O 1
ATOM 2125 N N . LEU A 1 272 ? -2.526 4.277 29.676 1.00 92.38 272 LEU A N 1
ATOM 2126 C CA . LEU A 1 272 ? -3.373 3.091 29.825 1.00 92.38 272 LEU A CA 1
ATOM 2127 C C . LEU A 1 272 ? -3.005 2.257 31.064 1.00 92.38 272 LEU A C 1
ATOM 2129 O O . LEU A 1 272 ? -3.905 1.755 31.733 1.00 92.38 272 LEU A O 1
ATOM 2133 N N . LYS A 1 273 ? -1.714 2.124 31.407 1.00 93.44 273 LYS A N 1
ATOM 2134 C CA . LYS A 1 273 ? -1.279 1.475 32.659 1.00 93.44 273 LYS A CA 1
ATOM 2135 C C . LYS A 1 273 ? -1.711 2.268 33.890 1.00 93.44 273 LYS A C 1
ATOM 2137 O O . LYS A 1 273 ? -2.215 1.664 34.836 1.00 93.44 273 LYS A O 1
ATOM 2142 N N . ASP A 1 274 ? -1.546 3.587 33.864 1.00 92.19 274 ASP A N 1
ATOM 2143 C CA . ASP A 1 274 ? -1.897 4.467 34.980 1.00 92.19 274 ASP A CA 1
ATOM 2144 C C . ASP A 1 274 ? -3.413 4.448 35.238 1.00 92.19 274 ASP A C 1
ATOM 2146 O O . ASP A 1 274 ? -3.846 4.325 36.383 1.00 92.19 274 ASP A O 1
ATOM 2150 N N . ASP A 1 275 ? -4.237 4.468 34.187 1.00 92.38 275 ASP A N 1
ATOM 2151 C CA . ASP A 1 275 ? -5.693 4.326 34.308 1.00 92.38 275 ASP A CA 1
ATOM 2152 C C . ASP A 1 275 ? -6.121 2.911 34.725 1.00 92.38 275 ASP A C 1
ATOM 2154 O O . ASP A 1 275 ? -7.078 2.764 35.489 1.00 92.38 275 ASP A O 1
ATOM 2158 N N . HIS A 1 276 ? -5.391 1.860 34.330 1.00 92.25 276 HIS A N 1
ATOM 2159 C CA . HIS A 1 276 ? -5.629 0.513 34.862 1.00 92.25 276 HIS A CA 1
ATOM 2160 C C . HIS A 1 276 ? -5.321 0.428 36.365 1.00 92.25 276 HIS A C 1
ATOM 2162 O O . HIS A 1 276 ? -6.073 -0.206 37.106 1.00 92.25 276 HIS A O 1
ATOM 2168 N N . ALA A 1 277 ? -4.262 1.100 36.830 1.00 92.00 277 ALA A N 1
ATOM 2169 C CA . ALA A 1 277 ? -3.919 1.191 38.247 1.00 92.00 277 ALA A CA 1
ATOM 2170 C C . ALA A 1 277 ? -4.970 1.991 39.041 1.00 92.00 277 ALA A C 1
ATOM 2172 O O . ALA A 1 277 ? -5.420 1.523 40.088 1.00 92.00 277 ALA A O 1
ATOM 2173 N N . LYS A 1 278 ? -5.444 3.133 38.515 1.00 93.81 278 LYS A N 1
ATOM 2174 C CA . LYS A 1 278 ? -6.574 3.889 39.095 1.00 93.81 278 LYS A CA 1
ATOM 2175 C C . LYS A 1 278 ? -7.839 3.033 39.171 1.00 93.81 278 LYS A C 1
ATOM 2177 O O . LYS A 1 278 ? -8.465 2.966 40.224 1.00 93.81 278 LYS A O 1
ATOM 2182 N N . MET A 1 279 ? -8.202 2.335 38.090 1.00 92.56 279 MET A N 1
ATOM 2183 C CA . MET A 1 279 ? -9.376 1.456 38.073 1.00 92.56 279 MET A CA 1
ATOM 2184 C C . MET A 1 279 ? -9.238 0.305 39.081 1.00 92.56 279 MET A C 1
ATOM 2186 O O . MET A 1 279 ? -10.224 -0.051 39.722 1.00 92.56 279 MET A O 1
ATOM 2190 N N . ALA A 1 280 ? -8.046 -0.276 39.241 1.00 92.19 280 ALA A N 1
ATOM 2191 C CA . ALA A 1 280 ? -7.795 -1.306 40.247 1.00 92.19 280 ALA A CA 1
ATOM 2192 C C . ALA A 1 280 ? -7.961 -0.758 41.675 1.00 92.19 280 ALA A C 1
ATOM 2194 O O . ALA A 1 280 ? -8.669 -1.370 42.474 1.00 92.19 280 ALA A O 1
ATOM 2195 N N . ALA A 1 281 ? -7.397 0.420 41.967 1.00 92.81 281 ALA A N 1
ATOM 2196 C CA . ALA A 1 281 ? -7.548 1.091 43.257 1.00 92.81 281 ALA A CA 1
ATOM 2197 C C . ALA A 1 281 ? -9.021 1.407 43.576 1.00 92.81 281 ALA A C 1
ATOM 2199 O O . ALA A 1 281 ? -9.512 1.004 44.627 1.00 92.81 281 ALA A O 1
ATOM 2200 N N . VAL A 1 282 ? -9.756 2.021 42.641 1.00 90.75 282 VAL A N 1
ATOM 2201 C CA . VAL A 1 282 ? -11.190 2.336 42.800 1.00 90.75 282 VAL A CA 1
ATOM 2202 C C . VAL A 1 282 ? -12.032 1.066 42.966 1.00 90.75 282 VAL A C 1
ATOM 2204 O O . VAL A 1 282 ? -12.904 1.014 43.830 1.00 90.75 282 VAL A O 1
ATOM 2207 N N . LYS A 1 283 ? -11.757 -0.004 42.205 1.00 91.25 283 LYS A N 1
ATOM 2208 C CA . LYS A 1 283 ? -12.426 -1.305 42.397 1.00 91.25 283 LYS A CA 1
ATOM 2209 C C . LYS A 1 283 ? -12.160 -1.885 43.785 1.00 91.25 283 LYS A C 1
ATOM 2211 O O . LYS A 1 283 ? -13.081 -2.432 44.390 1.00 91.25 283 LYS A O 1
ATOM 2216 N N . GLN A 1 284 ? -10.938 -1.766 44.299 1.00 92.38 284 GLN A N 1
ATOM 2217 C CA . GLN A 1 284 ? -10.596 -2.257 45.631 1.00 92.38 284 GLN A CA 1
ATOM 2218 C C . GLN A 1 284 ? -11.219 -1.396 46.740 1.00 92.38 284 GLN A C 1
ATOM 2220 O O . GLN A 1 284 ? -11.730 -1.951 47.706 1.00 92.38 284 GLN A O 1
ATOM 2225 N N . GLU A 1 285 ? -11.280 -0.073 46.579 1.00 92.94 285 GLU A N 1
ATOM 2226 C CA . GLU A 1 285 ? -11.982 0.836 47.494 1.00 92.94 285 GLU A CA 1
ATOM 2227 C C . GLU A 1 285 ? -13.489 0.533 47.557 1.00 92.94 285 GLU A C 1
ATOM 2229 O O . GLU A 1 285 ? -14.036 0.345 48.644 1.00 92.94 285 GLU A O 1
ATOM 2234 N N . ILE A 1 286 ? -14.142 0.367 46.401 1.00 90.00 286 ILE A N 1
ATOM 2235 C CA . ILE A 1 286 ? -15.550 -0.054 46.301 1.00 90.00 286 ILE A CA 1
ATOM 2236 C C . ILE A 1 286 ? -15.763 -1.428 46.957 1.00 90.00 286 ILE A C 1
ATOM 2238 O O . ILE A 1 286 ? -16.721 -1.615 47.705 1.00 90.00 286 ILE A O 1
ATOM 2242 N N . THR A 1 287 ? -14.856 -2.385 46.732 1.00 91.50 287 THR A N 1
ATOM 2243 C CA . THR A 1 287 ? -14.931 -3.727 47.340 1.00 91.50 287 THR A CA 1
ATOM 2244 C C . THR A 1 287 ? -14.784 -3.664 48.863 1.00 91.50 287 THR A C 1
ATOM 2246 O O . THR A 1 287 ? -15.563 -4.287 49.582 1.00 91.50 287 THR A O 1
ATOM 2249 N N . ASN A 1 288 ? -13.837 -2.867 49.369 1.00 91.62 288 ASN A N 1
ATOM 2250 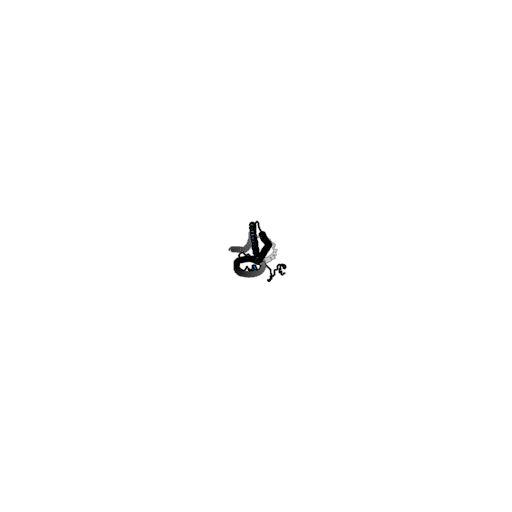C CA . ASN A 1 288 ? -13.638 -2.637 50.801 1.00 91.62 288 ASN A CA 1
ATOM 2251 C C . ASN A 1 288 ? -14.871 -1.978 51.436 1.00 91.62 288 ASN A C 1
ATOM 2253 O O . ASN A 1 288 ? -15.293 -2.377 52.522 1.00 91.62 288 ASN A O 1
ATOM 2257 N N . ARG A 1 289 ? -15.479 -1.003 50.746 1.00 91.56 289 ARG A N 1
ATOM 2258 C CA . ARG A 1 289 ? -16.704 -0.334 51.192 1.00 91.56 289 ARG A CA 1
ATOM 2259 C C . ARG A 1 289 ? -17.880 -1.304 51.276 1.00 91.56 289 ARG A C 1
ATOM 2261 O O . ARG A 1 289 ? -18.500 -1.389 52.332 1.00 91.56 289 ARG A O 1
ATOM 2268 N N . PHE A 1 290 ? -18.142 -2.086 50.227 1.00 91.94 290 PHE A N 1
ATOM 2269 C CA . PHE A 1 290 ? -19.193 -3.107 50.267 1.00 91.94 290 PHE A CA 1
ATOM 2270 C C . PHE A 1 290 ? -18.932 -4.160 51.350 1.00 91.94 290 PHE A C 1
ATOM 2272 O O . PHE A 1 290 ? -19.864 -4.543 52.049 1.00 91.94 290 PHE A O 1
ATOM 2279 N N . ALA A 1 291 ? -17.684 -4.590 51.564 1.00 92.38 291 ALA A N 1
ATOM 2280 C CA . ALA A 1 291 ? -17.348 -5.514 52.649 1.00 92.38 291 ALA A CA 1
ATOM 2281 C C . ALA A 1 291 ? -17.626 -4.915 54.044 1.00 92.38 291 ALA A C 1
ATOM 2283 O O . ALA A 1 291 ? -18.113 -5.619 54.932 1.00 92.38 291 ALA A O 1
ATOM 2284 N N . ALA A 1 292 ? -17.371 -3.617 54.241 1.00 91.88 292 ALA A N 1
ATOM 2285 C CA . ALA A 1 292 ? -17.684 -2.911 55.482 1.00 91.88 292 ALA A CA 1
ATOM 2286 C C . ALA A 1 292 ? -19.200 -2.727 55.692 1.00 91.88 292 ALA A C 1
ATOM 2288 O O . ALA A 1 292 ? -19.699 -2.967 56.793 1.00 91.88 292 ALA A O 1
ATOM 2289 N N . GLU A 1 293 ? -19.947 -2.363 54.646 1.00 90.31 293 GLU A N 1
ATOM 2290 C CA . GLU A 1 293 ? -21.410 -2.225 54.684 1.00 90.31 293 GLU A CA 1
ATOM 2291 C C . GLU A 1 293 ? -22.100 -3.588 54.914 1.00 90.31 293 GLU A C 1
ATOM 2293 O O . GLU A 1 293 ? -23.013 -3.692 55.737 1.00 90.31 293 GLU A O 1
ATOM 2298 N N . LEU A 1 294 ? -21.609 -4.664 54.287 1.00 91.38 294 LEU A N 1
ATOM 2299 C CA . LEU A 1 294 ? -22.104 -6.035 54.465 1.00 91.38 294 LEU A CA 1
ATOM 2300 C C . LEU A 1 294 ? -21.795 -6.565 55.878 1.00 91.38 294 LEU A C 1
ATOM 2302 O O . LEU A 1 294 ? -22.654 -7.177 56.511 1.00 91.38 294 LEU A O 1
ATOM 2306 N N . LYS A 1 295 ? -20.621 -6.246 56.442 1.00 94.12 295 LYS A N 1
ATOM 2307 C CA . LYS A 1 295 ? -20.321 -6.542 57.852 1.00 94.12 295 LYS A CA 1
ATOM 2308 C C . LYS A 1 295 ? -21.229 -5.760 58.810 1.00 94.12 295 LYS A C 1
ATOM 2310 O O . LYS A 1 295 ? -21.804 -6.352 59.715 1.00 94.12 295 LYS A O 1
ATOM 2315 N N . SER A 1 296 ? -21.401 -4.455 58.597 1.00 92.25 296 SER A N 1
ATOM 2316 C CA . SER A 1 296 ? -22.242 -3.589 59.441 1.00 92.25 296 SER A CA 1
ATOM 2317 C C . SER A 1 296 ? -23.721 -4.006 59.435 1.00 92.25 296 SER A C 1
ATOM 2319 O O . SER A 1 296 ? -24.388 -4.010 60.477 1.00 92.25 296 SER A O 1
ATOM 2321 N N . THR A 1 297 ? -24.232 -4.434 58.277 1.00 91.44 297 THR A N 1
ATOM 2322 C CA . THR A 1 297 ? -25.591 -4.982 58.153 1.00 91.44 297 THR A CA 1
ATOM 2323 C C . THR A 1 297 ? -25.714 -6.371 58.784 1.00 91.44 297 THR A C 1
ATOM 2325 O O . THR A 1 297 ? -26.705 -6.618 59.469 1.00 91.44 297 THR A O 1
ATOM 2328 N N . ALA A 1 298 ? -24.702 -7.241 58.679 1.00 91.19 298 ALA A N 1
ATOM 2329 C CA . ALA A 1 298 ? -24.669 -8.523 59.391 1.00 91.19 298 ALA A CA 1
ATOM 2330 C C . ALA A 1 298 ? -24.605 -8.357 60.926 1.00 91.19 298 ALA A C 1
ATOM 2332 O O . ALA A 1 298 ? -25.357 -9.015 61.647 1.00 91.19 298 ALA A O 1
ATOM 2333 N N . ASP A 1 299 ? -23.780 -7.436 61.435 1.00 91.75 299 ASP A N 1
ATOM 2334 C CA . ASP A 1 299 ? -23.701 -7.098 62.865 1.00 91.75 299 ASP A CA 1
ATOM 2335 C C . ASP A 1 299 ? -25.033 -6.517 63.380 1.00 91.75 299 ASP A C 1
ATOM 2337 O O . ASP A 1 299 ? -25.454 -6.799 64.505 1.00 91.75 299 ASP A O 1
ATOM 2341 N N . SER A 1 300 ? -25.729 -5.729 62.553 1.00 92.94 300 SER A N 1
ATOM 2342 C CA . SER A 1 300 ? -27.070 -5.205 62.855 1.00 92.94 300 SER A CA 1
ATOM 2343 C C . SER A 1 300 ? -28.138 -6.306 62.866 1.00 92.94 300 SER A C 1
ATOM 2345 O O . SER A 1 300 ? -28.921 -6.387 63.811 1.00 92.94 300 SER A O 1
ATOM 2347 N N . LEU A 1 301 ? -28.129 -7.208 61.878 1.00 91.81 301 LEU A N 1
ATOM 2348 C CA . LEU A 1 301 ? -29.032 -8.362 61.809 1.00 91.81 301 LEU A CA 1
ATOM 2349 C C . LEU A 1 301 ? -28.828 -9.317 62.995 1.00 91.81 301 LEU A C 1
ATOM 2351 O O . LEU A 1 301 ? -29.797 -9.822 63.559 1.00 91.81 301 LEU A O 1
ATOM 2355 N N . SER A 1 302 ? -27.576 -9.524 63.413 1.00 93.12 302 SER A N 1
ATOM 2356 C CA . SER A 1 302 ? -27.222 -10.313 64.598 1.00 93.12 302 SER A CA 1
ATOM 2357 C C . SER A 1 302 ? -27.837 -9.720 65.873 1.00 93.12 302 SER A C 1
ATOM 2359 O O . SER A 1 302 ? -28.508 -10.430 66.625 1.00 93.12 302 SER A O 1
ATOM 2361 N N . LYS A 1 303 ? -27.714 -8.399 66.075 1.00 93.38 303 LYS A N 1
ATOM 2362 C CA . LYS A 1 303 ? -28.352 -7.684 67.197 1.00 93.38 303 LYS A CA 1
ATOM 2363 C C . LYS A 1 303 ? -29.878 -7.785 67.161 1.00 93.38 303 LYS A C 1
ATOM 2365 O O . LYS A 1 303 ? -30.490 -8.015 68.202 1.00 93.38 303 LYS A O 1
ATOM 2370 N N . GLU A 1 304 ? -30.505 -7.658 65.993 1.00 88.38 304 GLU A N 1
ATOM 2371 C CA . GLU A 1 304 ? -31.967 -7.759 65.890 1.00 88.38 304 GLU A CA 1
ATOM 2372 C C . GLU A 1 304 ? -32.461 -9.195 66.131 1.00 88.38 304 GLU A C 1
ATOM 2374 O O . GLU A 1 304 ? -33.449 -9.397 66.833 1.00 88.38 304 GLU A O 1
ATOM 2379 N N . SER A 1 305 ? -31.720 -10.204 65.665 1.00 90.69 305 SER A N 1
ATOM 2380 C CA . SER A 1 305 ? -31.969 -11.619 65.976 1.00 90.69 305 SER A CA 1
ATOM 2381 C C . SER A 1 305 ? -31.851 -11.914 67.481 1.00 90.69 305 SER A C 1
ATOM 2383 O O . SER A 1 305 ? -32.695 -12.609 68.056 1.00 90.69 305 SER A O 1
ATOM 2385 N N . GLN A 1 306 ? -30.872 -11.310 68.166 1.00 93.06 306 GLN A N 1
ATOM 2386 C CA . GLN A 1 306 ? -30.757 -11.371 69.629 1.00 93.06 306 GLN A CA 1
ATOM 2387 C C . GLN A 1 306 ? -31.963 -10.720 70.327 1.00 93.06 306 GLN A C 1
ATOM 2389 O O . GLN A 1 306 ? -32.530 -11.331 71.235 1.00 93.06 306 GLN A O 1
ATOM 2394 N N . LYS A 1 307 ? -32.425 -9.540 69.879 1.00 93.00 307 LYS A N 1
ATOM 2395 C CA . LYS A 1 307 ? -33.655 -8.913 70.406 1.00 93.00 307 LYS A CA 1
ATOM 2396 C C . LYS A 1 307 ? -34.889 -9.788 70.185 1.00 93.00 307 LYS A C 1
ATOM 2398 O O . LYS A 1 307 ? -35.666 -9.963 71.116 1.00 93.00 307 LYS A O 1
ATOM 2403 N N . ILE A 1 308 ? -35.069 -10.357 68.990 1.00 90.06 308 ILE A N 1
ATOM 2404 C CA . ILE A 1 308 ? -36.187 -11.262 68.671 1.00 90.06 308 ILE A CA 1
ATOM 2405 C C . ILE A 1 308 ? -36.151 -12.495 69.585 1.00 90.06 308 ILE A C 1
ATOM 2407 O O . ILE A 1 308 ? -37.183 -12.910 70.109 1.00 90.06 308 ILE A O 1
ATOM 2411 N N . THR A 1 309 ? -34.965 -13.048 69.840 1.00 91.62 309 THR A N 1
ATOM 2412 C CA . THR A 1 309 ? -34.776 -14.179 70.762 1.00 91.62 309 THR A CA 1
ATOM 2413 C C . THR A 1 309 ? -35.152 -13.799 72.201 1.00 91.62 309 THR A C 1
ATOM 2415 O O . THR A 1 309 ? -35.907 -14.524 72.850 1.00 91.62 309 THR A O 1
ATOM 2418 N N . ALA A 1 310 ? -34.707 -12.633 72.682 1.00 90.75 310 ALA A N 1
ATOM 2419 C CA . ALA A 1 310 ? -35.047 -12.118 74.009 1.00 90.75 310 ALA A CA 1
ATOM 2420 C C . ALA A 1 310 ? -36.549 -11.800 74.161 1.00 90.75 310 ALA A C 1
ATOM 2422 O O . ALA A 1 310 ? -37.156 -12.166 75.166 1.00 90.75 310 ALA A O 1
ATOM 2423 N N . LEU A 1 311 ? -37.177 -11.192 73.148 1.00 90.62 311 LEU A N 1
ATOM 2424 C CA . LEU A 1 311 ? -38.619 -10.930 73.119 1.00 90.62 311 LEU A CA 1
ATOM 2425 C C . LEU A 1 311 ? -39.428 -12.231 73.112 1.00 90.62 311 LEU A C 1
ATOM 2427 O O . LEU A 1 311 ? -40.398 -12.338 73.854 1.00 90.62 311 LEU A O 1
ATOM 2431 N N . ASN A 1 312 ? -39.017 -13.249 72.350 1.00 91.75 312 ASN A N 1
ATOM 2432 C CA . ASN A 1 312 ? -39.665 -14.564 72.373 1.00 91.75 312 ASN A CA 1
ATOM 2433 C C . ASN A 1 312 ? -39.543 -15.250 73.744 1.00 91.75 312 ASN A C 1
ATOM 2435 O O . ASN A 1 312 ? -40.520 -15.828 74.226 1.00 91.75 312 ASN A O 1
ATOM 2439 N N . ALA A 1 313 ? -38.387 -15.148 74.410 1.00 90.81 313 ALA A N 1
ATOM 2440 C CA . ALA A 1 313 ? -38.226 -15.626 75.783 1.00 90.81 313 ALA A CA 1
ATOM 2441 C C . ALA A 1 313 ? -39.164 -14.882 76.754 1.00 90.81 313 ALA A C 1
ATOM 2443 O O . ALA A 1 313 ? -39.866 -15.522 77.538 1.00 90.81 313 ALA A O 1
ATOM 2444 N N . MET A 1 314 ? -39.257 -13.553 76.642 1.00 91.56 314 MET A N 1
ATOM 2445 C CA . MET A 1 314 ? -40.144 -12.722 77.462 1.00 91.56 314 MET A CA 1
ATOM 2446 C C . MET A 1 314 ? -41.633 -13.018 77.206 1.00 91.56 314 MET A C 1
ATOM 2448 O O . MET A 1 314 ? -42.407 -13.127 78.152 1.00 91.56 314 MET A O 1
ATOM 2452 N N . ILE A 1 315 ? -42.039 -13.235 75.951 1.00 89.56 315 ILE A N 1
ATOM 2453 C CA . ILE A 1 315 ? -43.398 -13.660 75.575 1.00 89.56 315 ILE A CA 1
ATOM 2454 C C . ILE A 1 315 ? -43.730 -15.026 76.187 1.00 89.56 315 ILE A C 1
ATOM 2456 O O . ILE A 1 315 ? -44.835 -15.221 76.693 1.00 89.56 315 ILE A O 1
ATOM 2460 N N . ASN A 1 316 ? -42.792 -15.975 76.178 1.00 89.69 316 ASN A N 1
ATOM 2461 C CA . ASN A 1 316 ? -43.004 -17.289 76.785 1.00 89.69 316 ASN A CA 1
ATOM 2462 C C . ASN A 1 316 ? -43.061 -17.215 78.322 1.00 89.69 316 ASN A C 1
ATOM 2464 O O . ASN A 1 316 ? -43.905 -17.875 78.926 1.00 89.69 316 ASN A O 1
AT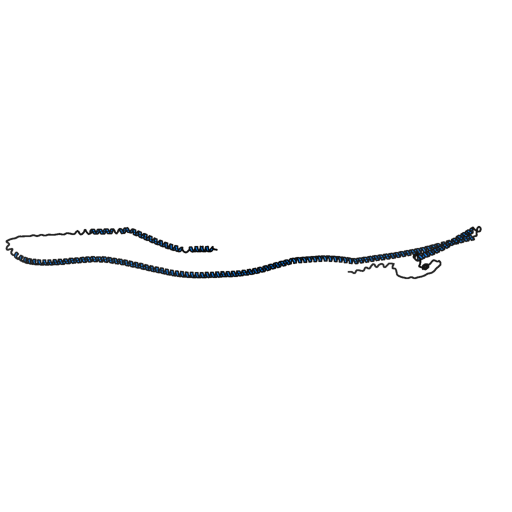OM 2468 N N . GLN A 1 317 ? -42.253 -16.356 78.951 1.00 90.06 317 GLN A N 1
ATOM 2469 C CA . GLN A 1 317 ? -42.345 -16.061 80.384 1.00 90.06 317 GLN A CA 1
ATOM 2470 C C . GLN A 1 317 ? -43.696 -15.422 80.748 1.00 90.06 317 GLN A C 1
ATOM 2472 O O . GLN A 1 317 ? -44.325 -15.838 81.720 1.00 90.06 317 GLN A O 1
ATOM 2477 N N . LEU A 1 318 ? -44.180 -14.463 79.949 1.00 86.38 318 LEU A N 1
ATOM 2478 C CA . LEU A 1 318 ? -45.484 -13.821 80.139 1.00 86.38 318 LEU A CA 1
ATOM 2479 C C . LEU A 1 318 ? -46.647 -14.807 79.963 1.00 86.38 318 LEU A C 1
ATOM 2481 O O . LEU A 1 318 ? -47.555 -14.800 80.786 1.00 86.38 318 LEU A O 1
ATOM 2485 N N . LYS A 1 319 ? -46.598 -15.712 78.974 1.00 89.69 319 LYS A N 1
ATOM 2486 C CA . LYS A 1 319 ? -47.576 -16.813 78.836 1.00 89.69 319 LYS A CA 1
ATOM 2487 C C . LYS A 1 319 ? -47.569 -17.748 80.049 1.00 89.69 319 LYS A C 1
ATOM 2489 O O . LYS A 1 319 ? -48.631 -18.174 80.498 1.00 89.69 319 LYS A O 1
ATOM 2494 N N . GLY A 1 320 ? -46.390 -18.050 80.599 1.00 88.69 320 GLY A N 1
ATOM 2495 C CA . GLY A 1 320 ? -46.258 -18.815 81.841 1.00 88.69 320 GLY A CA 1
ATOM 2496 C C . GLY A 1 320 ? -46.911 -18.102 83.029 1.00 88.69 320 GLY A C 1
ATOM 2497 O O . GLY A 1 320 ? -47.721 -18.697 83.736 1.00 88.69 320 GLY A O 1
ATOM 2498 N N . ALA A 1 321 ? -46.625 -16.809 83.203 1.00 87.25 321 ALA A N 1
ATOM 2499 C CA . ALA A 1 321 ? -47.230 -15.980 84.243 1.00 87.25 321 ALA A CA 1
ATOM 2500 C C . ALA A 1 321 ? -48.757 -15.851 84.082 1.00 87.25 321 ALA A C 1
ATOM 2502 O O . ALA A 1 321 ? -49.484 -15.980 85.064 1.00 87.25 321 ALA A O 1
ATOM 2503 N N . GLU A 1 322 ? -49.257 -15.672 82.854 1.00 87.62 322 GLU A N 1
ATOM 2504 C CA . GLU A 1 322 ? -50.692 -15.639 82.553 1.00 87.62 322 GLU A CA 1
ATOM 2505 C C . GLU A 1 322 ? -51.367 -16.976 82.894 1.00 87.62 322 GLU A C 1
ATOM 2507 O O . GLU A 1 322 ? -52.436 -16.990 83.502 1.00 87.62 322 GLU A O 1
ATOM 2512 N N . SER A 1 323 ? -50.736 -18.108 82.566 1.00 88.94 323 SER A N 1
ATOM 2513 C CA . SER A 1 323 ? -51.246 -19.437 82.919 1.00 88.94 323 SER A CA 1
ATOM 2514 C C . SER A 1 323 ? -51.355 -19.619 84.437 1.00 88.94 323 SER A C 1
ATOM 2516 O O . SER A 1 323 ? -52.373 -20.113 84.922 1.00 88.94 323 SER A O 1
ATOM 2518 N N . THR A 1 324 ? -50.346 -19.186 85.199 1.00 88.44 324 THR A N 1
ATOM 2519 C CA . THR A 1 324 ? -50.377 -19.209 86.671 1.00 88.44 324 THR A CA 1
ATOM 2520 C C . THR A 1 324 ? -51.471 -18.292 87.224 1.00 88.44 324 THR A C 1
ATOM 2522 O O . THR A 1 324 ? -52.259 -18.723 88.063 1.00 88.44 324 THR A O 1
ATOM 2525 N N . ALA A 1 325 ? -51.593 -17.067 86.704 1.00 86.44 325 ALA A N 1
ATOM 2526 C CA . ALA A 1 325 ? -52.621 -16.114 87.120 1.00 86.44 325 ALA A CA 1
ATOM 2527 C C . ALA A 1 325 ? -54.047 -16.605 86.800 1.00 86.44 325 ALA A C 1
ATOM 2529 O O . ALA A 1 325 ? -54.958 -16.407 87.601 1.00 86.44 325 ALA A O 1
ATOM 2530 N N . ARG A 1 326 ? -54.254 -17.303 85.673 1.00 88.44 326 ARG A N 1
ATOM 2531 C CA . ARG A 1 326 ? -55.528 -17.971 85.346 1.00 88.44 326 ARG A CA 1
ATOM 2532 C C . ARG A 1 326 ? -55.854 -19.088 86.341 1.00 88.44 326 ARG A C 1
ATOM 2534 O O . ARG A 1 326 ? -56.987 -19.157 86.809 1.00 88.44 326 ARG A O 1
ATOM 2541 N N . LEU A 1 327 ? -54.878 -19.926 86.705 1.00 89.00 327 LEU A N 1
ATOM 2542 C CA . LEU A 1 327 ? -55.063 -20.980 87.713 1.00 89.00 327 LEU A CA 1
ATOM 2543 C C . LEU A 1 327 ? -55.390 -20.403 89.101 1.00 89.00 327 LEU A C 1
ATOM 2545 O O . LEU A 1 327 ? -56.240 -20.947 89.806 1.00 89.00 327 LEU A O 1
ATOM 2549 N N . GLU A 1 328 ? -54.766 -19.288 89.482 1.00 87.75 328 GLU A N 1
ATOM 2550 C CA . GLU A 1 328 ? -55.051 -18.588 90.738 1.00 87.75 328 GLU A CA 1
ATOM 2551 C C . GLU A 1 328 ? -56.416 -17.874 90.721 1.00 87.75 328 GLU A C 1
ATOM 2553 O O . GLU A 1 328 ? -57.149 -17.922 91.712 1.00 87.75 328 GLU A O 1
ATOM 2558 N N . ALA A 1 329 ? -56.826 -17.306 89.584 1.00 85.75 329 ALA A N 1
ATOM 2559 C CA . ALA A 1 329 ? -58.172 -16.772 89.376 1.00 85.75 329 ALA A CA 1
ATOM 2560 C C . ALA A 1 329 ? -59.256 -17.867 89.453 1.00 85.75 329 ALA A C 1
ATOM 2562 O O . ALA A 1 329 ? -60.263 -17.688 90.136 1.00 85.75 329 ALA A O 1
ATOM 2563 N N . ASP A 1 330 ? -59.055 -19.032 88.827 1.00 88.81 330 ASP A N 1
ATOM 2564 C CA . ASP A 1 330 ? -59.994 -20.158 88.939 1.00 88.81 330 ASP A CA 1
ATOM 2565 C C . ASP A 1 330 ? -60.007 -20.779 90.346 1.00 88.81 330 ASP A C 1
ATOM 2567 O O . ASP A 1 330 ? -61.058 -21.235 90.807 1.00 88.81 330 ASP A O 1
ATOM 2571 N N . LYS A 1 331 ? -58.876 -20.771 91.063 1.00 91.69 331 LYS A N 1
ATOM 2572 C CA . LYS A 1 331 ? -58.817 -21.171 92.476 1.00 91.69 331 LYS A CA 1
ATOM 2573 C C . LYS A 1 331 ? -59.610 -20.201 93.354 1.00 91.69 331 LYS A C 1
ATOM 2575 O O . LYS A 1 331 ? -60.552 -20.622 94.015 1.00 91.69 331 LYS A O 1
ATOM 2580 N N . THR A 1 332 ? -59.299 -18.907 93.313 1.00 87.38 332 THR A N 1
ATOM 2581 C CA . THR A 1 332 ? -59.993 -17.879 94.114 1.00 87.38 332 THR A CA 1
ATOM 2582 C C . THR A 1 332 ? -61.480 -17.760 93.767 1.00 87.38 332 THR A C 1
ATOM 2584 O O . THR A 1 332 ? -62.293 -17.446 94.636 1.00 87.38 332 THR A O 1
ATOM 2587 N N . LYS A 1 333 ? -61.880 -18.082 92.531 1.00 90.62 333 LYS A N 1
ATOM 2588 C CA . LYS A 1 333 ? -63.284 -18.248 92.126 1.00 90.62 333 LYS A CA 1
ATOM 2589 C C . LYS A 1 333 ? -63.954 -19.451 92.802 1.00 90.62 333 LYS A C 1
ATOM 2591 O O . LYS A 1 333 ? -65.062 -19.300 93.311 1.00 90.62 333 LYS A O 1
ATOM 2596 N N . LYS A 1 334 ? -63.297 -20.618 92.857 1.00 90.56 334 LYS A N 1
ATOM 2597 C CA . LYS A 1 334 ? -63.787 -21.798 93.601 1.00 90.56 334 LYS A CA 1
ATOM 2598 C C . LYS A 1 334 ? -63.866 -21.528 95.105 1.00 90.56 334 LYS A C 1
ATOM 2600 O O . LYS A 1 334 ? -64.878 -21.856 95.718 1.00 90.56 334 LYS A O 1
ATOM 2605 N N . ASP A 1 335 ? -62.852 -20.878 95.671 1.00 86.69 335 ASP A N 1
ATOM 2606 C CA . ASP A 1 335 ? -62.815 -20.507 97.088 1.00 86.69 335 ASP A CA 1
ATOM 2607 C C . ASP A 1 335 ? -63.949 -19.517 97.431 1.00 86.69 335 ASP A C 1
ATOM 2609 O O . ASP A 1 335 ? -64.631 -19.693 98.439 1.00 86.69 335 ASP A O 1
ATOM 2613 N N . ASN A 1 336 ? -64.239 -18.540 96.557 1.00 85.75 336 ASN A N 1
ATOM 2614 C CA . ASN A 1 336 ? -65.398 -17.646 96.698 1.00 85.75 336 ASN A CA 1
ATOM 2615 C C . ASN A 1 336 ? -66.746 -18.370 96.560 1.00 85.75 336 ASN A C 1
ATOM 2617 O O . ASN A 1 336 ? -67.673 -18.041 97.296 1.00 85.75 336 ASN A O 1
ATOM 2621 N N . MET A 1 337 ? -66.877 -19.352 95.659 1.00 88.75 337 MET A N 1
ATOM 2622 C CA . MET A 1 337 ? -68.093 -20.176 95.582 1.00 88.75 337 MET A CA 1
ATOM 2623 C C . MET A 1 337 ? -68.298 -20.962 96.882 1.00 88.75 337 MET A C 1
ATOM 2625 O O . MET A 1 337 ? -69.344 -20.828 97.506 1.00 88.75 337 MET A O 1
ATOM 2629 N N . ALA A 1 338 ? -67.272 -21.663 97.368 1.00 87.62 338 ALA A N 1
ATOM 2630 C CA . ALA A 1 338 ? -67.341 -22.400 98.630 1.00 87.62 338 ALA A CA 1
ATOM 2631 C C . ALA A 1 338 ? -67.573 -21.490 99.855 1.00 87.62 338 ALA A C 1
ATOM 2633 O O . ALA A 1 338 ? -68.163 -21.921 100.847 1.00 87.62 338 ALA A O 1
ATOM 2634 N N . LEU A 1 339 ? -67.120 -20.231 99.814 1.00 88.12 339 LEU A N 1
ATOM 2635 C CA . LEU A 1 339 ? -67.418 -19.233 100.842 1.00 88.12 339 LEU A CA 1
ATOM 2636 C C . LEU A 1 339 ? -68.870 -18.735 100.751 1.00 88.12 339 LEU A C 1
ATOM 2638 O O . LEU A 1 339 ? -69.527 -18.611 101.783 1.00 88.12 339 LEU A O 1
ATOM 2642 N N . LYS A 1 340 ? -69.396 -18.511 99.540 1.00 91.25 340 LYS A N 1
ATOM 2643 C CA . LYS A 1 340 ? -70.812 -18.187 99.320 1.00 91.25 340 LYS A CA 1
ATOM 2644 C C . LYS A 1 340 ? -71.716 -19.319 99.804 1.00 91.25 340 LYS A C 1
ATOM 2646 O O . LYS A 1 340 ? -72.643 -19.050 100.555 1.00 91.25 340 LYS A O 1
ATOM 2651 N N . ASP A 1 341 ? -71.410 -20.567 99.459 1.00 89.06 341 ASP A N 1
ATOM 2652 C CA . ASP A 1 341 ? -72.192 -21.735 99.880 1.00 89.06 341 ASP A CA 1
ATOM 2653 C C . ASP A 1 341 ? -72.213 -21.873 101.417 1.00 89.06 341 ASP A C 1
ATOM 2655 O O . ASP A 1 341 ? -73.244 -22.206 102.004 1.00 89.06 341 ASP A O 1
ATOM 2659 N N . LYS A 1 342 ? -71.106 -21.531 102.099 1.00 89.56 342 LYS A N 1
ATOM 2660 C CA . LYS A 1 342 ? -71.059 -21.419 103.570 1.00 89.56 342 LYS A CA 1
ATOM 2661 C C . LYS A 1 342 ? -71.942 -20.291 104.107 1.00 89.56 342 LYS A C 1
ATOM 2663 O O . LYS A 1 342 ? -72.617 -20.508 105.109 1.00 89.56 342 LYS A O 1
ATOM 2668 N N . TYR A 1 343 ? -71.949 -19.115 103.477 1.00 85.88 343 TYR A N 1
ATOM 2669 C CA . TYR A 1 343 ? -72.819 -18.006 103.884 1.00 85.88 343 TYR A CA 1
ATOM 2670 C C . TYR A 1 343 ? -74.302 -18.313 103.649 1.00 85.88 343 TYR A C 1
ATOM 2672 O O . TYR A 1 343 ? -75.109 -18.057 104.538 1.00 85.88 343 TYR A O 1
ATOM 2680 N N . ASP A 1 344 ? -74.660 -18.920 102.516 1.00 86.88 344 ASP A N 1
ATOM 2681 C CA . ASP A 1 344 ? -76.032 -19.347 102.223 1.00 86.88 344 ASP A CA 1
ATOM 2682 C C . ASP A 1 344 ? -76.492 -20.435 103.220 1.00 86.88 344 ASP A C 1
ATOM 2684 O O . ASP A 1 344 ? -77.611 -20.376 103.735 1.00 86.88 344 ASP A O 1
ATOM 2688 N N . TYR A 1 345 ? -75.609 -21.376 103.589 1.00 87.75 345 TYR A N 1
ATOM 2689 C CA . TYR A 1 345 ? -75.873 -22.360 104.646 1.00 87.75 345 TYR A CA 1
ATOM 2690 C C . TYR A 1 345 ? -76.037 -21.712 106.033 1.00 87.75 345 TYR A C 1
ATOM 2692 O O . TYR A 1 345 ? -76.985 -22.027 106.752 1.00 87.75 345 TYR A O 1
ATOM 2700 N N . GLN A 1 346 ? -75.155 -20.782 106.416 1.00 88.25 346 GLN A N 1
ATOM 2701 C CA . GLN A 1 346 ? -75.265 -20.049 107.684 1.00 88.25 346 GLN A CA 1
ATOM 2702 C C . GLN A 1 346 ? -76.539 -19.198 107.740 1.00 88.25 346 GLN A C 1
ATOM 2704 O O . GLN A 1 346 ? -77.219 -19.190 108.763 1.00 88.25 346 GLN A O 1
ATOM 2709 N N . ALA A 1 347 ? -76.915 -18.536 106.644 1.00 84.62 347 ALA A N 1
ATOM 2710 C CA . ALA A 1 347 ? -78.169 -17.798 106.544 1.00 84.62 347 ALA A CA 1
ATOM 2711 C C . ALA A 1 347 ? -79.388 -18.723 106.709 1.00 84.62 347 ALA A C 1
ATOM 2713 O O . ALA A 1 347 ? -80.331 -18.367 107.417 1.00 84.62 347 ALA A O 1
ATOM 2714 N N . ALA A 1 348 ? -79.354 -19.931 106.135 1.00 84.38 348 ALA A N 1
ATOM 2715 C CA . ALA A 1 348 ? -80.399 -20.936 106.322 1.00 84.38 348 ALA A CA 1
ATOM 2716 C C . ALA A 1 348 ? -80.472 -21.460 107.772 1.00 84.38 348 ALA A C 1
ATOM 2718 O O . ALA A 1 348 ? -81.569 -21.581 108.318 1.00 84.38 348 ALA A O 1
ATOM 2719 N N . GLU A 1 349 ? -79.337 -21.723 108.428 1.00 83.00 349 GLU A N 1
ATOM 2720 C CA . GLU A 1 349 ? -79.295 -22.096 109.852 1.00 83.00 349 GLU A CA 1
ATOM 2721 C C . GLU A 1 349 ? -79.808 -20.969 110.758 1.00 83.00 349 GLU A C 1
ATOM 2723 O O . GLU A 1 349 ? -80.650 -21.210 111.625 1.00 83.00 349 GLU A O 1
ATOM 2728 N N . HIS A 1 350 ? -79.392 -19.721 110.525 1.00 84.94 350 HIS A N 1
ATOM 2729 C CA . HIS A 1 350 ? -79.921 -18.566 111.251 1.00 84.94 350 HIS A CA 1
ATOM 2730 C C . HIS A 1 350 ? -81.426 -18.381 111.013 1.00 84.94 350 HIS A C 1
ATOM 2732 O O . HIS A 1 350 ? -82.153 -18.103 111.965 1.00 84.94 350 HIS A O 1
ATOM 2738 N N . ALA A 1 351 ? -81.930 -18.600 109.794 1.00 84.50 351 ALA A N 1
ATOM 2739 C CA . ALA A 1 351 ? -83.363 -18.549 109.504 1.00 84.50 351 ALA A CA 1
ATOM 2740 C C . ALA A 1 351 ? -84.154 -19.636 110.260 1.00 84.50 351 ALA A C 1
ATOM 2742 O O . ALA A 1 351 ? -85.195 -19.329 110.845 1.00 84.50 351 ALA A O 1
ATOM 2743 N N . LYS A 1 352 ? -83.645 -20.878 110.334 1.00 86.06 352 LYS A N 1
ATOM 2744 C CA . LYS A 1 352 ? -84.228 -21.941 111.181 1.00 86.06 352 LYS A CA 1
ATOM 2745 C C . LYS A 1 352 ? -84.203 -21.558 112.662 1.00 86.06 352 LYS A C 1
ATOM 2747 O O . LYS A 1 352 ? -85.202 -21.739 113.355 1.00 86.06 352 LYS A O 1
ATOM 2752 N N . ALA A 1 353 ? -83.085 -21.015 113.148 1.00 80.38 353 ALA A N 1
ATOM 2753 C CA . ALA A 1 353 ? -82.939 -20.589 114.537 1.00 80.38 353 ALA A CA 1
ATOM 2754 C C . ALA A 1 353 ? -83.924 -19.462 114.892 1.00 80.38 353 ALA A C 1
ATOM 2756 O O . ALA A 1 353 ? -84.584 -19.542 115.924 1.00 80.38 353 ALA A O 1
ATOM 2757 N N . PHE A 1 354 ? -84.103 -18.467 114.015 1.00 85.62 354 PHE A N 1
ATOM 2758 C CA . PHE A 1 354 ? -85.110 -17.413 114.178 1.00 85.62 354 PHE A CA 1
ATOM 2759 C C . PHE A 1 354 ? -86.548 -17.944 114.112 1.00 85.62 354 PHE A C 1
ATOM 2761 O O . PHE A 1 354 ? -87.392 -17.486 114.882 1.00 85.62 354 PHE A O 1
ATOM 2768 N N . ALA A 1 355 ? -86.844 -18.917 113.244 1.00 82.31 355 ALA A N 1
ATOM 2769 C CA . ALA A 1 355 ? -88.157 -19.561 113.203 1.00 82.31 355 ALA A CA 1
ATOM 2770 C C . ALA A 1 355 ? -88.462 -20.291 114.524 1.00 82.31 355 ALA A C 1
ATOM 2772 O O . ALA A 1 355 ? -89.502 -20.045 115.134 1.00 82.31 355 ALA A O 1
ATOM 2773 N N . LYS A 1 356 ? -87.513 -21.093 115.023 1.00 85.62 356 LYS A N 1
ATOM 2774 C CA . LYS A 1 356 ? -87.621 -21.796 116.310 1.00 85.62 356 LYS A CA 1
ATOM 2775 C C . LYS A 1 356 ? -87.731 -20.831 117.495 1.00 85.62 356 LYS A C 1
ATOM 2777 O O . LYS A 1 356 ? -88.555 -21.044 118.379 1.00 85.62 356 LYS A O 1
ATOM 2782 N N . LEU A 1 357 ? -86.955 -19.744 117.496 1.00 83.88 357 LEU A N 1
ATOM 2783 C CA . LEU A 1 357 ? -87.046 -18.688 118.507 1.00 83.88 357 LEU A CA 1
ATOM 2784 C C . LEU A 1 357 ? -88.447 -18.059 118.513 1.00 83.88 357 LEU A C 1
ATOM 2786 O O . LEU A 1 357 ? -89.031 -17.891 119.576 1.00 83.88 357 LEU A O 1
ATOM 2790 N N . LYS A 1 358 ? -89.016 -17.777 117.334 1.00 84.00 358 LYS A N 1
ATOM 2791 C CA . LYS A 1 358 ? -90.363 -17.208 117.178 1.00 84.00 358 LYS A CA 1
ATOM 2792 C C . LYS A 1 358 ? -91.469 -18.151 117.672 1.00 84.00 358 LYS A C 1
ATOM 2794 O O . LYS A 1 358 ? -92.451 -17.676 118.239 1.00 84.00 358 LYS A O 1
ATOM 2799 N N . GLU A 1 359 ? -91.316 -19.463 117.498 1.00 81.56 359 GLU A N 1
ATOM 2800 C CA . GLU A 1 359 ? -92.211 -20.461 118.107 1.00 81.56 359 GLU A CA 1
ATOM 2801 C C . GLU A 1 359 ? -92.072 -20.495 119.635 1.00 81.56 359 GLU A C 1
ATOM 2803 O O . GLU A 1 359 ? -93.078 -20.480 120.340 1.00 81.56 359 GLU A O 1
ATOM 2808 N N . GLN A 1 360 ? -90.845 -20.447 120.164 1.00 82.69 360 GLN A N 1
ATOM 2809 C CA . GLN A 1 360 ? -90.607 -20.362 121.610 1.00 82.69 360 GLN A CA 1
ATOM 2810 C C . GLN A 1 360 ? -91.140 -19.056 122.222 1.00 82.69 360 GLN A C 1
ATOM 2812 O O . GLN A 1 360 ? -91.646 -19.078 123.341 1.00 82.69 360 GLN A O 1
ATOM 2817 N N . THR A 1 361 ? -91.084 -17.930 121.498 1.00 80.38 361 THR A N 1
ATOM 2818 C CA . THR A 1 361 ? -91.691 -16.660 121.929 1.00 80.38 361 THR A CA 1
ATOM 2819 C C . THR A 1 361 ? -93.211 -16.774 122.018 1.00 80.38 361 THR A C 1
ATOM 2821 O O . THR A 1 361 ? -93.769 -16.381 123.037 1.00 80.38 361 THR A O 1
ATOM 2824 N N . LYS A 1 362 ? -93.876 -17.378 121.019 1.00 83.38 362 LYS A N 1
ATOM 2825 C CA . LYS A 1 362 ? -95.320 -17.661 121.095 1.00 83.38 362 LYS A CA 1
ATOM 2826 C C . LYS A 1 362 ? -95.670 -18.502 122.320 1.00 83.38 362 LYS A C 1
ATOM 2828 O O . LYS A 1 362 ? -96.534 -18.104 123.086 1.00 83.38 362 LYS A O 1
ATOM 2833 N N . LEU A 1 363 ? -94.952 -19.607 122.536 1.00 82.69 363 LEU A N 1
ATOM 2834 C CA . LEU A 1 363 ? -95.189 -20.497 123.676 1.00 82.69 363 LEU A CA 1
ATOM 2835 C C . LEU A 1 363 ? -95.051 -19.760 125.024 1.00 82.69 363 LEU A C 1
ATOM 2837 O O . LEU A 1 363 ? -95.801 -20.026 125.960 1.00 82.69 363 LEU A O 1
ATOM 2841 N N . LEU A 1 364 ? -94.113 -18.809 125.114 1.00 78.94 364 LEU A N 1
ATOM 2842 C CA . LEU A 1 364 ? -93.945 -17.933 126.276 1.00 78.94 364 LEU A CA 1
ATOM 2843 C C . LEU A 1 364 ? -95.100 -16.938 126.452 1.00 78.94 364 LEU A C 1
ATOM 2845 O O . LEU A 1 364 ? -95.532 -16.728 127.584 1.00 78.94 364 LEU A O 1
ATOM 2849 N N . ASP A 1 365 ? -95.602 -16.332 125.374 1.00 81.62 365 ASP A N 1
ATOM 2850 C CA . ASP A 1 365 ? -96.763 -15.437 125.439 1.00 81.62 365 ASP A CA 1
ATOM 2851 C C . ASP A 1 365 ? -98.057 -16.204 125.781 1.00 81.62 365 ASP A C 1
ATOM 2853 O O . ASP A 1 365 ? -98.833 -15.733 126.612 1.00 81.62 365 ASP A O 1
ATOM 2857 N N . ASP A 1 366 ? -98.245 -17.420 125.258 1.00 79.75 366 ASP A N 1
ATOM 2858 C CA . ASP A 1 366 ? -99.357 -18.313 125.619 1.00 79.75 366 ASP A CA 1
ATOM 2859 C C . ASP A 1 366 ? -99.298 -18.686 127.119 1.00 79.75 366 ASP A C 1
ATOM 2861 O O . ASP A 1 366 ? -100.256 -18.466 127.864 1.00 79.75 366 ASP A O 1
ATOM 2865 N N . MET A 1 367 ? -98.133 -19.129 127.619 1.00 79.88 367 MET A N 1
ATOM 2866 C CA . MET A 1 367 ? -97.912 -19.388 129.054 1.00 79.88 367 MET A CA 1
ATOM 2867 C C . MET A 1 367 ? -98.144 -18.149 129.936 1.00 79.88 367 MET A C 1
ATOM 2869 O O . MET A 1 367 ? -98.574 -18.261 131.088 1.00 79.88 367 MET A O 1
ATOM 2873 N N . LYS A 1 368 ? -97.845 -16.953 129.425 1.00 84.88 368 LYS A N 1
ATOM 2874 C CA . LYS A 1 368 ? -98.026 -15.674 130.125 1.00 84.88 368 LYS A CA 1
ATOM 2875 C C . LYS A 1 368 ? -99.500 -15.266 130.195 1.00 84.88 368 LYS A C 1
ATOM 2877 O O . LYS A 1 368 ? -99.920 -14.734 131.225 1.00 84.88 368 LYS A O 1
ATOM 2882 N N . ILE A 1 369 ? -100.292 -15.572 129.164 1.00 80.44 369 ILE A N 1
ATOM 2883 C CA . ILE A 1 369 ? -101.757 -15.441 129.177 1.00 80.44 369 ILE A CA 1
ATOM 2884 C C . ILE A 1 369 ? -102.356 -16.368 130.245 1.00 80.44 369 ILE A C 1
ATOM 2886 O O . ILE A 1 369 ? -103.094 -15.894 131.113 1.00 80.44 369 ILE A O 1
ATOM 2890 N N . ASP A 1 370 ? -101.976 -17.650 130.260 1.00 80.38 370 ASP A N 1
ATOM 2891 C CA . ASP A 1 370 ? -102.440 -18.600 131.284 1.00 80.38 370 ASP A CA 1
ATOM 2892 C C . ASP A 1 370 ? -101.998 -18.194 132.699 1.00 80.38 370 ASP A C 1
ATOM 2894 O O . ASP A 1 370 ? -102.785 -18.260 133.643 1.00 80.38 370 ASP A O 1
ATOM 2898 N N . THR A 1 371 ? -100.780 -17.668 132.863 1.00 78.50 371 THR A N 1
ATOM 2899 C CA . THR A 1 371 ? -100.308 -17.138 134.156 1.00 78.50 371 THR A CA 1
ATOM 2900 C C . THR A 1 371 ? -101.190 -15.982 134.651 1.00 78.50 371 THR A C 1
ATOM 2902 O O . THR A 1 371 ? -101.573 -15.960 135.823 1.00 78.50 371 THR A O 1
ATOM 2905 N N . GLY A 1 372 ? -101.576 -15.046 133.775 1.00 80.38 372 GLY A N 1
ATOM 2906 C CA . GLY A 1 372 ? -102.516 -13.967 134.112 1.00 80.38 372 GLY A CA 1
ATOM 2907 C C . GLY A 1 372 ? -103.928 -14.476 134.442 1.00 80.38 372 GLY A C 1
ATOM 2908 O O . GLY A 1 372 ? -104.593 -13.970 135.354 1.00 80.38 372 GLY A O 1
ATOM 2909 N N . ARG A 1 373 ? -104.376 -15.536 133.761 1.00 76.31 373 ARG A N 1
ATOM 2910 C CA . ARG A 1 373 ? -105.643 -16.214 134.058 1.00 76.31 373 ARG A CA 1
ATOM 2911 C C . ARG A 1 373 ? -105.625 -16.874 135.443 1.00 76.31 373 ARG A C 1
ATOM 2913 O O . ARG A 1 373 ? -106.524 -16.617 136.242 1.00 76.31 373 ARG A O 1
ATOM 2920 N N . PHE A 1 374 ? -104.578 -17.623 135.787 1.00 81.06 374 PHE A N 1
ATOM 2921 C CA . PHE A 1 374 ? -104.440 -18.211 137.125 1.00 81.06 374 PHE A CA 1
ATOM 2922 C C . PHE A 1 374 ? -104.299 -17.149 138.226 1.00 81.06 374 PHE A C 1
ATOM 2924 O O . PHE A 1 374 ? -104.870 -17.310 139.305 1.00 81.06 374 PHE A O 1
ATOM 2931 N N . GLN A 1 375 ? -103.613 -16.027 137.971 1.00 79.12 375 GLN A N 1
ATOM 2932 C CA . GLN A 1 375 ? -103.560 -14.907 138.921 1.00 79.12 375 GLN A CA 1
ATOM 2933 C C . GLN A 1 375 ? -104.948 -14.304 139.192 1.00 79.12 375 GLN A C 1
ATOM 2935 O O . GLN A 1 375 ? -105.285 -14.038 140.348 1.00 79.12 375 GLN A O 1
ATOM 2940 N N . THR A 1 376 ? -105.782 -14.131 138.161 1.00 76.88 376 THR A N 1
ATOM 2941 C CA . THR A 1 376 ? -107.145 -13.593 138.330 1.00 76.88 376 THR A CA 1
ATOM 2942 C C . THR A 1 376 ? -108.123 -14.590 138.965 1.00 76.88 376 THR A C 1
ATOM 2944 O O . THR A 1 376 ? -109.023 -14.168 139.693 1.00 76.88 376 THR A O 1
ATOM 2947 N N . GLU A 1 377 ? -107.940 -15.902 138.790 1.00 75.38 377 GLU A N 1
ATOM 2948 C CA . GLU A 1 377 ? -108.667 -16.925 139.562 1.00 75.38 377 GLU A CA 1
ATOM 2949 C C . GLU A 1 377 ? -108.221 -16.970 141.034 1.00 75.38 377 GLU A C 1
ATOM 2951 O O . GLU A 1 377 ? -109.066 -16.994 141.931 1.00 75.38 377 GLU A O 1
ATOM 2956 N N . ASN A 1 378 ? -106.919 -16.874 141.315 1.00 77.81 378 ASN A N 1
ATOM 2957 C CA . ASN A 1 378 ? -106.381 -16.843 142.680 1.00 77.81 378 ASN A CA 1
ATOM 2958 C C . ASN A 1 378 ? -106.836 -15.581 143.449 1.00 77.81 378 ASN A C 1
ATOM 2960 O O . ASN A 1 378 ? -107.225 -15.660 144.615 1.00 77.81 378 ASN A O 1
ATOM 2964 N N . ALA A 1 379 ? -106.922 -14.426 142.778 1.00 77.75 379 ALA A N 1
ATOM 2965 C CA . ALA A 1 379 ? -107.527 -13.216 143.343 1.00 77.75 379 ALA A CA 1
ATOM 2966 C C . ALA A 1 379 ? -109.012 -13.417 143.722 1.00 77.75 379 ALA A C 1
ATOM 2968 O O . ALA A 1 379 ? -109.426 -13.041 144.821 1.00 77.75 379 ALA A O 1
ATOM 2969 N N . LYS A 1 380 ? -109.806 -14.074 142.861 1.00 78.25 380 LYS A N 1
ATOM 2970 C CA . LYS A 1 380 ? -111.211 -14.425 143.154 1.00 78.25 380 LYS A CA 1
ATOM 2971 C C . LYS A 1 380 ? -111.331 -15.423 144.312 1.00 78.25 380 LYS A C 1
ATOM 2973 O O . LYS A 1 380 ? -112.259 -15.311 145.109 1.00 78.25 380 LYS A O 1
ATOM 2978 N N . LEU A 1 381 ? -110.402 -16.374 144.439 1.00 78.94 381 LEU A N 1
ATOM 2979 C CA . LEU A 1 381 ? -110.355 -17.312 145.567 1.00 78.94 381 LEU A CA 1
ATOM 2980 C C . LEU A 1 381 ? -110.033 -16.604 146.890 1.00 78.94 381 LEU A C 1
ATOM 2982 O O . LEU A 1 381 ? -110.729 -16.840 147.875 1.00 78.94 381 LEU A O 1
ATOM 2986 N N . LYS A 1 382 ? -109.078 -15.664 146.910 1.00 79.75 382 LYS A N 1
ATOM 2987 C CA . LYS A 1 382 ? -108.827 -14.814 148.089 1.00 79.75 382 LYS A CA 1
ATOM 2988 C C . LYS A 1 382 ? -110.060 -14.000 148.493 1.00 79.75 382 LYS A C 1
ATOM 2990 O O . LYS A 1 382 ? -110.393 -13.962 149.672 1.00 79.75 382 LYS A O 1
ATOM 2995 N N . GLN A 1 383 ? -110.783 -13.425 147.529 1.00 81.00 383 GLN A N 1
ATOM 2996 C CA . GLN A 1 383 ? -112.023 -12.679 147.793 1.00 81.00 383 GLN A CA 1
ATOM 2997 C C . GLN A 1 383 ? -113.183 -13.571 148.287 1.00 81.00 383 GLN A C 1
ATOM 2999 O O . GLN A 1 383 ? -114.096 -13.093 148.962 1.00 81.00 383 GLN A O 1
ATOM 3004 N N . ARG A 1 384 ? -113.170 -14.874 147.968 1.00 75.00 384 ARG A N 1
ATOM 3005 C CA . ARG A 1 384 ? -114.088 -15.858 148.565 1.00 75.00 384 ARG A CA 1
ATOM 3006 C C . ARG A 1 384 ? -113.687 -16.208 149.998 1.00 75.00 384 ARG A C 1
ATOM 3008 O O . ARG A 1 384 ? -114.568 -16.278 150.843 1.00 75.00 384 ARG A O 1
ATOM 3015 N N . LEU A 1 385 ? -112.392 -16.369 150.280 1.00 74.44 385 LEU A N 1
ATOM 3016 C CA . LEU A 1 385 ? -111.886 -16.638 151.632 1.00 74.44 385 LEU A CA 1
ATOM 3017 C C . LEU A 1 385 ? -112.206 -15.506 152.617 1.00 74.44 385 LEU A C 1
ATOM 3019 O O . LEU A 1 385 ? -112.690 -15.790 153.706 1.00 74.44 385 LEU A O 1
ATOM 3023 N N . THR A 1 386 ? -112.034 -14.235 152.234 1.00 75.06 386 THR A N 1
ATOM 3024 C CA . THR A 1 386 ? -112.427 -13.111 153.110 1.00 75.06 386 THR A CA 1
ATOM 3025 C C . THR A 1 386 ? -113.927 -13.123 153.413 1.00 75.06 386 THR A C 1
ATOM 3027 O O . THR A 1 386 ? -114.318 -12.950 154.560 1.00 75.06 386 THR A O 1
ATOM 3030 N N . LYS A 1 387 ? -114.771 -13.446 152.421 1.00 76.38 387 LYS A N 1
ATOM 3031 C CA . LYS A 1 387 ? -116.221 -13.599 152.625 1.00 76.38 387 LYS A CA 1
ATOM 3032 C C . LYS A 1 387 ? -116.620 -14.794 153.497 1.00 76.38 387 LYS A C 1
ATOM 3034 O O . LYS A 1 387 ? -117.744 -14.803 153.985 1.00 76.38 387 LYS A O 1
ATOM 3039 N N . ILE A 1 388 ? -115.760 -15.800 153.658 1.00 74.31 388 ILE A N 1
ATOM 3040 C CA . ILE A 1 388 ? -115.998 -16.907 154.595 1.00 74.31 388 ILE A CA 1
ATOM 3041 C C . ILE A 1 388 ? -115.704 -16.433 156.022 1.00 74.31 388 ILE A C 1
ATOM 3043 O O . ILE A 1 388 ? -116.561 -16.604 156.882 1.00 74.31 388 ILE A O 1
ATOM 3047 N N . ALA A 1 389 ? -114.597 -15.716 156.248 1.00 71.88 389 ALA A N 1
ATOM 3048 C CA . ALA A 1 389 ? -114.304 -15.104 157.548 1.00 71.88 389 ALA A CA 1
ATOM 3049 C C . ALA A 1 389 ? -115.407 -14.113 157.998 1.00 71.88 389 ALA A C 1
ATOM 3051 O O . ALA A 1 389 ? -115.872 -14.184 159.134 1.00 71.88 389 ALA A O 1
ATOM 3052 N N . ASP A 1 390 ? -115.917 -13.272 157.083 1.00 73.44 390 ASP A N 1
ATOM 3053 C CA . ASP A 1 390 ? -117.057 -12.361 157.328 1.00 73.44 390 ASP A CA 1
ATOM 3054 C C . ASP A 1 390 ? -118.370 -13.088 157.715 1.00 73.44 390 ASP A C 1
ATOM 3056 O O . ASP A 1 390 ? -119.317 -12.461 158.206 1.00 73.44 390 ASP A O 1
ATOM 3060 N N . LEU A 1 391 ? -118.481 -14.389 157.416 1.00 74.44 391 LEU A N 1
ATOM 3061 C CA . LEU A 1 391 ? -119.621 -15.239 157.776 1.00 74.44 391 LEU A CA 1
ATOM 3062 C C . LEU A 1 391 ? -119.358 -16.012 159.072 1.00 74.44 391 LEU A C 1
ATOM 3064 O O . LEU A 1 391 ? -120.265 -16.118 159.892 1.00 74.44 391 LEU A O 1
ATOM 3068 N N . GLU A 1 392 ? -118.132 -16.483 159.298 1.00 72.81 392 GLU A N 1
ATOM 3069 C CA . GLU A 1 392 ? -117.710 -17.110 160.556 1.00 72.81 392 GLU A CA 1
ATOM 3070 C C . GLU A 1 392 ? -117.878 -16.140 161.741 1.00 72.81 392 GLU A C 1
ATOM 3072 O O . GLU A 1 392 ? -118.457 -16.521 162.757 1.00 72.81 392 GLU A O 1
ATOM 3077 N N . GLU A 1 393 ? -117.525 -14.856 161.579 1.00 76.19 393 GLU A N 1
ATOM 3078 C CA . GLU A 1 393 ? -117.750 -13.809 162.597 1.00 76.19 393 GLU A CA 1
ATOM 3079 C C . GLU A 1 393 ? -119.246 -13.537 162.882 1.00 76.19 393 GLU A C 1
ATOM 3081 O O . GLU A 1 393 ? -119.613 -13.038 163.947 1.00 76.19 393 GLU A O 1
ATOM 3086 N N . LYS A 1 394 ? -120.140 -13.863 161.940 1.00 74.75 394 LYS A N 1
ATOM 3087 C CA . LYS A 1 394 ? -121.597 -13.756 162.140 1.00 74.75 394 LYS A CA 1
ATOM 3088 C C . LYS A 1 394 ? -122.174 -14.993 162.813 1.00 74.75 394 LYS A C 1
ATOM 3090 O O . LYS A 1 394 ? -123.115 -14.864 163.591 1.00 74.75 394 LYS A O 1
ATOM 3095 N N . VAL A 1 395 ? -121.611 -16.172 162.545 1.00 74.25 395 VAL A N 1
ATOM 3096 C CA . VAL A 1 395 ? -121.990 -17.412 163.232 1.00 74.25 395 VAL A CA 1
ATOM 3097 C C . VAL A 1 395 ? -121.617 -17.332 164.711 1.00 74.25 395 VAL A C 1
ATOM 3099 O O . VAL A 1 395 ? -122.476 -17.600 165.544 1.00 74.25 395 VAL A O 1
ATOM 3102 N N . THR A 1 396 ? -120.408 -16.876 165.060 1.00 74.00 396 THR A N 1
ATOM 3103 C CA . THR A 1 396 ? -120.008 -16.743 166.474 1.00 74.00 396 THR A CA 1
ATOM 3104 C C . THR A 1 396 ? -120.914 -15.783 167.248 1.00 74.00 396 THR A C 1
ATOM 3106 O O . THR A 1 396 ? -121.373 -16.135 168.331 1.00 74.00 396 THR A O 1
ATOM 3109 N N . LYS A 1 397 ? -121.270 -14.627 166.669 1.00 75.31 397 LYS A N 1
ATOM 3110 C CA . LYS A 1 397 ? -122.224 -13.675 167.272 1.00 75.31 397 LYS A CA 1
ATOM 3111 C C . LYS A 1 397 ? -123.618 -14.277 167.481 1.00 75.31 397 LYS A C 1
ATOM 3113 O O . LYS A 1 397 ? -124.196 -14.120 168.553 1.00 75.31 397 LYS A O 1
ATOM 3118 N N . LEU A 1 398 ? -124.134 -15.027 166.504 1.00 74.25 398 LEU A N 1
ATOM 3119 C CA . LEU A 1 398 ? -125.406 -15.748 166.647 1.00 74.25 398 LEU A CA 1
ATOM 3120 C C . LEU A 1 398 ? -125.341 -16.853 167.715 1.00 74.25 398 LEU A C 1
ATOM 3122 O O . LEU A 1 398 ? -126.352 -17.152 168.352 1.00 74.25 398 LEU A O 1
ATOM 3126 N N . GLU A 1 399 ? -124.177 -17.464 167.944 1.00 71.00 399 GLU A N 1
ATOM 3127 C CA . GLU A 1 399 ? -123.998 -18.460 169.005 1.00 71.00 399 GLU A CA 1
ATOM 3128 C C . GLU A 1 399 ? -123.838 -17.837 170.403 1.00 71.00 399 GLU A C 1
ATOM 3130 O O . GLU A 1 399 ? -124.320 -18.422 171.378 1.00 71.00 399 GLU A O 1
ATOM 3135 N N . GLU A 1 400 ? -123.299 -16.619 170.513 1.00 73.75 400 GLU A N 1
ATOM 3136 C CA . GLU A 1 400 ? -123.366 -15.812 171.741 1.00 73.75 400 GLU A CA 1
ATOM 3137 C C . GLU A 1 400 ? -124.819 -15.419 172.078 1.00 73.75 400 GLU A C 1
ATOM 3139 O O . GLU A 1 400 ? -125.279 -15.675 173.193 1.00 73.75 400 GLU A O 1
ATOM 3144 N N . GLU A 1 401 ? -125.590 -14.898 171.115 1.00 73.50 401 GLU A N 1
ATOM 3145 C CA . GLU A 1 401 ? -127.017 -14.569 171.301 1.00 73.50 401 GLU A CA 1
ATOM 3146 C C . GLU A 1 401 ? -127.853 -15.804 171.692 1.00 73.50 401 GLU A C 1
ATOM 3148 O O . GLU A 1 401 ? -128.663 -15.765 172.624 1.00 73.50 401 GLU A O 1
ATOM 3153 N N . LYS A 1 402 ? -127.605 -16.947 171.042 1.00 74.69 402 LYS A N 1
ATOM 3154 C CA . LYS A 1 402 ? -128.207 -18.249 171.374 1.00 74.69 402 LYS A CA 1
ATOM 3155 C C . LYS A 1 402 ? -127.864 -18.709 172.796 1.00 74.69 402 LYS A C 1
ATOM 3157 O O . LYS A 1 402 ? -128.723 -19.284 173.465 1.00 74.69 402 LYS A O 1
ATOM 3162 N N . SER A 1 403 ? -126.649 -18.437 173.278 1.00 72.69 403 SER A N 1
ATOM 3163 C CA . SER A 1 403 ? -126.234 -18.722 174.659 1.00 72.69 403 SER A CA 1
ATOM 3164 C C . SER A 1 403 ? -127.003 -17.862 175.674 1.00 72.69 403 SER A C 1
ATOM 3166 O O . SER A 1 403 ? -127.512 -18.378 176.672 1.00 72.69 403 SER A O 1
ATOM 3168 N N . VAL A 1 404 ? -127.202 -16.571 175.380 1.00 72.31 404 VAL A N 1
ATOM 3169 C CA . VAL A 1 404 ? -128.023 -15.664 176.208 1.00 72.31 404 VAL A CA 1
ATOM 3170 C C . VAL A 1 404 ? -129.485 -16.133 176.274 1.00 72.31 404 VAL A C 1
ATOM 3172 O O . VAL A 1 404 ? -130.055 -16.226 177.364 1.00 72.31 404 VAL A O 1
ATOM 3175 N N . MET A 1 405 ? -130.077 -16.519 175.139 1.00 66.31 405 MET A N 1
ATOM 3176 C CA . MET A 1 405 ? -131.445 -17.063 175.075 1.00 66.31 405 MET A CA 1
ATOM 3177 C C . MET A 1 405 ? -131.593 -18.410 175.813 1.00 66.31 405 MET A C 1
ATOM 3179 O O . MET A 1 405 ? -132.619 -18.668 176.456 1.00 66.31 405 MET A O 1
ATOM 3183 N N . ALA A 1 406 ? -130.563 -19.263 175.787 1.00 64.94 406 ALA A N 1
ATOM 3184 C CA . ALA A 1 406 ? -130.519 -20.492 176.583 1.00 64.94 406 ALA A CA 1
ATOM 3185 C C . ALA A 1 406 ? -130.488 -20.198 178.099 1.00 64.94 406 ALA A C 1
ATOM 3187 O O . ALA A 1 406 ? -131.148 -20.882 178.883 1.00 64.94 406 ALA A O 1
ATOM 3188 N N . GLY A 1 407 ? -129.792 -19.136 178.518 1.00 68.06 407 GLY A N 1
ATOM 3189 C CA . GLY A 1 407 ? -129.818 -18.651 179.900 1.00 68.06 407 GLY A CA 1
ATOM 3190 C C . GLY A 1 407 ? -131.214 -18.202 180.351 1.00 68.06 407 GLY A C 1
ATOM 3191 O O . GLY A 1 407 ? -131.676 -18.600 181.421 1.00 68.06 407 GLY A O 1
ATOM 3192 N N . GLN A 1 408 ? -131.918 -17.430 179.517 1.00 65.69 408 GLN A N 1
ATOM 3193 C CA . GLN A 1 408 ? -133.267 -16.929 179.821 1.00 65.69 408 GLN A CA 1
ATOM 3194 C C . GLN A 1 408 ? -134.310 -18.056 179.914 1.00 65.69 408 GLN A C 1
ATOM 3196 O O . GLN A 1 408 ? -135.093 -18.106 180.866 1.00 65.69 408 GLN A O 1
ATOM 3201 N N . THR A 1 409 ? -134.277 -19.022 178.991 1.00 60.25 409 THR A N 1
ATOM 3202 C CA . THR A 1 409 ? -135.147 -20.214 179.060 1.00 60.25 409 THR A CA 1
ATOM 3203 C C . THR A 1 409 ? -134.842 -21.095 180.280 1.00 60.25 409 THR A C 1
ATOM 3205 O O . THR A 1 409 ? -135.766 -21.643 180.884 1.00 60.25 409 THR A O 1
ATOM 3208 N N . GLY A 1 410 ? -133.582 -21.157 180.727 1.00 67.75 410 GLY A N 1
ATOM 3209 C CA . GLY A 1 410 ? -133.182 -21.806 181.983 1.00 67.75 410 GLY A CA 1
ATOM 3210 C C . GLY A 1 410 ? -133.691 -21.125 183.266 1.00 67.75 410 GLY A C 1
ATOM 3211 O O . GLY A 1 410 ? -133.734 -21.773 184.317 1.00 67.75 410 GLY A O 1
ATOM 3212 N N . GLY A 1 411 ? -134.092 -19.850 183.196 1.00 67.50 411 GLY A N 1
ATOM 3213 C CA . GLY A 1 411 ? -134.811 -19.145 184.264 1.00 67.50 411 GLY A CA 1
ATOM 3214 C C . GLY A 1 411 ? -136.282 -19.559 184.316 1.00 67.50 411 GLY A C 1
ATOM 3215 O O . GLY A 1 411 ? -136.720 -20.171 185.291 1.00 67.50 411 GLY A O 1
ATOM 3216 N N . LEU A 1 412 ? -137.007 -19.326 183.217 1.00 61.41 412 LEU A N 1
ATOM 3217 C CA . LEU A 1 412 ? -138.443 -19.621 183.086 1.00 61.41 412 LEU A CA 1
ATOM 3218 C C . LEU A 1 412 ? -138.783 -21.096 183.378 1.00 61.41 412 LEU A C 1
ATOM 3220 O O . LEU A 1 412 ? -139.807 -21.399 183.990 1.00 61.41 412 LEU A O 1
ATOM 3224 N N . ALA A 1 413 ? -137.899 -22.032 183.011 1.00 59.56 413 ALA A N 1
ATOM 3225 C CA . ALA A 1 413 ? -138.073 -23.457 183.302 1.00 59.56 413 ALA A CA 1
ATOM 3226 C C . ALA A 1 413 ? -138.076 -23.801 184.810 1.00 59.56 413 ALA A C 1
ATOM 3228 O O . ALA A 1 413 ? -138.625 -24.835 185.198 1.00 59.56 413 ALA A O 1
ATOM 3229 N N . LYS A 1 414 ? -137.479 -22.962 185.671 1.00 68.69 414 LYS A N 1
ATOM 3230 C CA . LYS A 1 414 ? -137.489 -23.153 187.133 1.00 68.69 414 LYS A CA 1
ATOM 3231 C C . LYS A 1 414 ? -138.773 -22.619 187.758 1.00 68.69 414 LYS A C 1
ATOM 3233 O O . LYS A 1 414 ? -139.374 -23.313 188.573 1.00 68.69 414 LYS A O 1
ATOM 3238 N N . GLU A 1 415 ? -139.220 -21.441 187.332 1.00 60.75 415 GLU A N 1
ATOM 3239 C CA . GLU A 1 415 ? -140.474 -20.825 187.787 1.00 60.75 415 GLU A CA 1
ATOM 3240 C C . GLU A 1 415 ? -141.681 -21.703 187.425 1.00 60.75 415 GLU A C 1
ATOM 3242 O O . GLU A 1 415 ? -142.502 -22.024 188.286 1.00 60.75 415 GLU A O 1
ATOM 3247 N N . LEU A 1 416 ? -141.716 -22.218 186.188 1.00 60.03 416 LEU A N 1
ATOM 3248 C CA . LEU A 1 416 ? -142.756 -23.138 185.719 1.00 60.03 416 LEU A CA 1
ATOM 3249 C C . LEU A 1 416 ? -142.798 -24.444 186.532 1.00 60.03 416 LEU A C 1
ATOM 3251 O O . LEU A 1 416 ? -143.873 -25.014 186.720 1.00 60.03 416 LEU A O 1
ATOM 3255 N N . LYS A 1 417 ? -141.657 -24.919 187.056 1.00 66.06 417 LYS A N 1
ATOM 3256 C CA . LYS A 1 417 ? -141.630 -26.109 187.919 1.00 66.06 417 LYS A CA 1
ATOM 3257 C C . LYS A 1 417 ? -142.239 -25.838 189.299 1.00 66.06 417 LYS A C 1
ATOM 3259 O O . LYS A 1 417 ? -143.008 -26.668 189.770 1.00 66.06 417 LYS A O 1
ATOM 3264 N N . ILE A 1 418 ? -141.938 -24.694 189.916 1.00 67.31 418 ILE A N 1
ATOM 3265 C CA . ILE A 1 418 ? -142.455 -24.338 191.250 1.00 67.31 418 ILE A CA 1
ATOM 3266 C C . ILE A 1 418 ? -143.986 -24.216 191.212 1.00 67.31 418 ILE A C 1
ATOM 3268 O O . ILE A 1 418 ? -144.673 -24.917 191.954 1.00 67.31 418 ILE A O 1
ATOM 3272 N N . ALA A 1 419 ? -144.523 -23.447 190.258 1.00 55.12 419 ALA A N 1
ATOM 3273 C CA . ALA A 1 419 ? -145.970 -23.289 190.080 1.00 55.12 419 ALA A CA 1
ATOM 3274 C C . ALA A 1 419 ? -146.703 -24.621 189.792 1.00 55.12 419 ALA A C 1
ATOM 3276 O O . ALA A 1 419 ? -147.885 -24.779 190.103 1.00 55.12 419 ALA A O 1
ATOM 3277 N N . LYS A 1 420 ? -146.009 -25.607 189.206 1.00 59.25 420 LYS A N 1
ATOM 3278 C CA . LYS A 1 420 ? -146.573 -26.928 188.895 1.00 59.25 420 LYS A CA 1
ATOM 3279 C C . LYS A 1 420 ? -146.695 -27.838 190.119 1.00 59.25 420 LYS A C 1
ATOM 3281 O O . LYS A 1 420 ? -147.661 -28.598 190.201 1.00 59.25 420 LYS A O 1
ATOM 3286 N N . ASP A 1 421 ? -145.759 -27.756 191.061 1.00 59.88 421 ASP A N 1
ATOM 3287 C CA . ASP A 1 421 ? -145.824 -28.540 192.298 1.00 59.88 421 ASP A CA 1
ATOM 3288 C C . ASP A 1 421 ? -146.932 -27.995 193.227 1.00 59.88 421 ASP A C 1
ATOM 3290 O O . ASP A 1 421 ? -147.688 -28.782 193.803 1.00 59.88 421 ASP A O 1
ATOM 3294 N N . GLU A 1 422 ? -147.134 -26.673 193.277 1.00 57.00 422 GLU A N 1
ATOM 3295 C CA . GLU A 1 422 ? -148.249 -26.027 193.997 1.00 57.00 422 GLU A CA 1
ATOM 3296 C C . GLU A 1 422 ? -149.625 -26.413 193.420 1.00 57.00 422 GLU A C 1
ATOM 3298 O O . GLU A 1 422 ? -150.526 -26.820 194.161 1.00 57.00 422 GLU A O 1
ATOM 3303 N N . ALA A 1 423 ? -149.767 -26.399 192.089 1.00 48.66 423 ALA A N 1
ATOM 3304 C CA . ALA A 1 423 ? -150.993 -26.811 191.400 1.00 48.66 423 ALA A CA 1
ATOM 3305 C C . ALA A 1 423 ? -151.372 -28.293 191.621 1.00 48.66 423 ALA A C 1
ATOM 3307 O O . ALA A 1 423 ? -152.529 -28.670 191.426 1.00 48.66 423 ALA A O 1
ATOM 3308 N N . SER A 1 424 ? -150.422 -29.147 192.024 1.00 54.28 424 SER A N 1
ATOM 3309 C CA . SER A 1 424 ? -150.658 -30.589 192.178 1.00 54.28 424 SER A CA 1
ATOM 3310 C C . SER A 1 424 ? -151.448 -30.960 193.440 1.00 54.28 424 SER A C 1
ATOM 3312 O O . SER A 1 424 ? -152.288 -31.857 193.384 1.00 54.28 424 SER A O 1
ATOM 3314 N N . LYS A 1 425 ? -151.231 -30.258 194.564 1.00 56.72 425 LYS A N 1
ATOM 3315 C CA . LYS A 1 425 ? -151.887 -30.566 195.851 1.00 56.72 425 LYS A CA 1
ATOM 3316 C C . LYS A 1 425 ? -153.265 -29.934 196.006 1.00 56.72 425 LYS A C 1
ATOM 3318 O O . LYS A 1 425 ? -154.152 -30.561 196.575 1.00 56.72 425 LYS A O 1
ATOM 3323 N N . ALA A 1 426 ? -153.476 -28.742 195.448 1.00 49.38 426 ALA A N 1
ATOM 3324 C CA . ALA A 1 426 ? -154.784 -28.083 195.465 1.00 49.38 426 ALA A CA 1
ATOM 3325 C C . ALA A 1 426 ? -155.886 -28.903 194.759 1.00 49.38 426 ALA A C 1
ATOM 3327 O O . ALA A 1 426 ? -157.070 -28.722 195.045 1.00 49.38 426 ALA A O 1
ATOM 3328 N N . LYS A 1 427 ? -155.511 -29.818 193.852 1.00 49.50 427 LYS A N 1
ATOM 3329 C CA . LYS A 1 427 ? -156.462 -30.587 193.045 1.00 49.50 427 LYS A CA 1
ATOM 3330 C C . LYS A 1 427 ? -157.121 -31.762 193.784 1.00 49.50 427 LYS A C 1
ATOM 3332 O O . LYS A 1 427 ? -158.278 -32.056 193.510 1.00 49.50 427 LYS A O 1
ATOM 3337 N N . THR A 1 428 ? -156.430 -32.435 194.707 1.00 56.12 428 THR A N 1
ATOM 3338 C CA . THR A 1 428 ? -156.887 -33.744 195.223 1.00 56.12 428 THR A CA 1
ATOM 3339 C C . THR A 1 428 ? -157.814 -33.697 196.437 1.00 56.12 428 THR A C 1
ATOM 3341 O O . THR A 1 428 ? -158.519 -34.672 196.672 1.00 56.12 428 THR A O 1
ATOM 3344 N N . GLU A 1 429 ? -157.848 -32.606 197.209 1.00 49.53 429 GLU A N 1
ATOM 3345 C CA . GLU A 1 429 ? -158.720 -32.516 198.400 1.00 49.53 429 GLU A CA 1
ATOM 3346 C C . GLU A 1 429 ? -160.041 -31.767 198.132 1.00 49.53 429 GLU A C 1
ATOM 3348 O O . GLU A 1 429 ? -161.043 -32.039 198.793 1.00 49.53 429 GLU A O 1
ATOM 3353 N N . CYS A 1 430 ? -160.110 -30.920 197.095 1.00 41.78 430 CYS A N 1
ATOM 3354 C CA . CYS A 1 430 ? -161.368 -30.276 196.683 1.00 41.78 430 CYS A CA 1
ATOM 3355 C C . CYS A 1 430 ? -162.342 -31.233 195.966 1.00 41.78 430 CYS A C 1
ATOM 3357 O O . CYS A 1 430 ? -163.554 -31.035 196.040 1.00 41.78 430 CYS A O 1
ATOM 3359 N N . GLU A 1 431 ? -161.853 -32.307 195.334 1.00 44.47 431 GLU A N 1
ATOM 3360 C CA . GLU A 1 431 ? -162.706 -33.349 194.727 1.00 44.47 431 GLU A CA 1
ATOM 3361 C C . GLU A 1 431 ? -163.445 -34.211 195.788 1.00 44.47 431 GLU A C 1
ATOM 3363 O O . GLU A 1 431 ? -164.328 -34.995 195.441 1.00 44.47 431 GLU A O 1
ATOM 3368 N N . GLY A 1 432 ? -163.132 -34.054 197.086 1.00 45.81 432 GLY A N 1
ATOM 3369 C CA . GLY A 1 432 ? -163.673 -34.875 198.179 1.00 45.81 432 GLY A CA 1
ATOM 3370 C C . GLY A 1 432 ? -164.932 -34.357 198.894 1.00 45.81 432 GLY A C 1
ATOM 3371 O O . GLY A 1 432 ? -165.623 -35.158 199.524 1.00 45.81 432 GLY A O 1
ATOM 3372 N N . LEU A 1 433 ? -165.255 -33.056 198.825 1.00 40.28 433 LEU A N 1
ATOM 3373 C CA . LEU A 1 433 ? -166.371 -32.464 199.595 1.00 40.28 433 LEU A CA 1
ATOM 3374 C C . LEU A 1 433 ? -167.515 -31.864 198.767 1.00 40.28 433 LEU A C 1
ATOM 3376 O O . LEU A 1 433 ? -168.570 -31.594 199.335 1.00 40.28 433 LEU A O 1
ATOM 3380 N N . LEU A 1 434 ? -167.422 -31.790 197.435 1.00 37.38 434 LEU A N 1
ATOM 3381 C CA . LEU A 1 434 ? -168.542 -31.329 196.592 1.00 37.38 434 LEU A CA 1
ATOM 3382 C C . LEU A 1 434 ? -169.734 -32.317 196.503 1.00 37.38 434 LEU A C 1
ATOM 3384 O O . LEU A 1 434 ? -170.585 -32.203 195.636 1.00 37.38 434 LEU A O 1
ATOM 3388 N N . LYS A 1 435 ? -169.820 -33.310 197.401 1.00 49.22 435 LYS A N 1
ATOM 3389 C CA . LYS A 1 435 ? -171.045 -34.099 197.662 1.00 49.22 435 LYS A CA 1
ATOM 3390 C C . LYS A 1 435 ? -171.513 -34.030 199.125 1.00 49.22 435 LYS A C 1
ATOM 3392 O O . LYS A 1 435 ? -172.214 -34.915 199.608 1.00 49.22 435 LYS A O 1
ATOM 3397 N N . ARG A 1 436 ? -171.125 -32.940 199.801 1.00 49.12 436 ARG A N 1
ATOM 3398 C CA . ARG A 1 436 ? -171.700 -32.300 201.000 1.00 49.12 436 ARG A CA 1
ATOM 3399 C C . ARG A 1 436 ? -171.162 -30.848 201.011 1.00 49.12 436 ARG A C 1
ATOM 3401 O O . ARG A 1 436 ? -170.173 -30.575 201.680 1.00 49.12 436 ARG A O 1
ATOM 3408 N N . VAL A 1 437 ? -171.731 -29.887 200.284 1.00 42.03 437 VAL A N 1
ATOM 3409 C CA . VAL A 1 437 ? -173.152 -29.716 199.938 1.00 42.03 437 VAL A CA 1
ATOM 3410 C C . VAL A 1 437 ? -173.290 -29.065 198.548 1.00 42.03 437 VAL A C 1
ATOM 3412 O O . VAL A 1 437 ? -173.135 -27.859 198.423 1.00 42.03 437 VAL A O 1
ATOM 3415 N N . ASP A 1 438 ? -173.589 -29.878 197.529 1.00 47.91 438 ASP A N 1
ATOM 3416 C CA . ASP A 1 438 ? -174.533 -29.514 196.457 1.00 47.91 438 ASP A CA 1
ATOM 3417 C C . ASP A 1 438 ? -175.894 -29.964 197.006 1.00 47.91 438 ASP A C 1
ATOM 3419 O O . ASP A 1 438 ? -176.192 -31.159 197.029 1.00 47.91 438 ASP A O 1
ATOM 3423 N N . GLU A 1 439 ? -176.619 -29.138 197.750 1.00 41.22 439 GLU A N 1
ATOM 3424 C CA . GLU A 1 439 ? -177.396 -27.950 197.353 1.00 41.22 439 GLU A CA 1
ATOM 3425 C C . GLU A 1 439 ? -176.609 -26.604 197.142 1.00 41.22 439 GLU A C 1
ATOM 3427 O O . GLU A 1 439 ? -176.063 -26.107 198.123 1.00 41.22 439 GLU A O 1
ATOM 3432 N N . LEU A 1 440 ? -176.678 -25.972 195.925 1.00 47.44 440 LEU A N 1
ATOM 3433 C CA . LEU A 1 440 ? -176.431 -24.530 195.482 1.00 47.44 440 LEU A CA 1
ATOM 3434 C C . LEU A 1 440 ? -175.401 -24.303 194.275 1.00 47.44 440 LEU A C 1
ATOM 3436 O O . LEU A 1 440 ? -174.608 -25.190 194.018 1.00 47.44 440 LEU A O 1
ATOM 3440 N N . GLN A 1 441 ? -175.425 -23.188 193.467 1.00 41.41 441 GLN A N 1
ATOM 3441 C CA . GLN A 1 441 ? -174.980 -23.049 192.001 1.00 41.41 441 GLN A CA 1
ATOM 3442 C C . GLN A 1 441 ? -174.311 -21.668 191.549 1.00 41.41 441 GLN A C 1
ATOM 3444 O O . GLN A 1 441 ? -174.388 -20.753 192.364 1.00 41.41 441 GLN A O 1
ATOM 3449 N N . GLU A 1 442 ? -173.764 -21.289 190.332 1.00 41.94 442 GLU A N 1
ATOM 3450 C CA . GLU A 1 442 ? -173.153 -21.868 189.054 1.00 41.94 442 GLU A CA 1
ATOM 3451 C C . GLU A 1 442 ? -172.734 -20.751 187.953 1.00 41.94 442 GLU A C 1
ATOM 3453 O O . GLU A 1 442 ? -173.094 -19.595 188.152 1.00 41.94 442 GLU A O 1
ATOM 3458 N N . VAL A 1 443 ? -172.055 -21.069 186.790 1.00 46.31 443 VAL A N 1
ATOM 3459 C CA . VAL A 1 443 ? -171.978 -20.398 185.390 1.00 46.31 443 VAL A CA 1
ATOM 3460 C C . VAL A 1 443 ? -170.886 -19.301 184.921 1.00 46.31 443 VAL A C 1
ATOM 3462 O O . VAL A 1 443 ? -170.840 -18.265 185.573 1.00 46.31 443 VAL A O 1
ATOM 3465 N N . SER A 1 444 ? -170.091 -19.425 183.766 1.00 43.97 444 SER A N 1
ATOM 3466 C CA . SER A 1 444 ? -169.360 -18.354 182.877 1.00 43.97 444 SER A CA 1
ATOM 3467 C C . SER A 1 444 ? -168.368 -18.801 181.663 1.00 43.97 444 SER A C 1
ATOM 3469 O O . SER A 1 444 ? -167.964 -19.960 181.711 1.00 43.97 444 SER A O 1
ATOM 3471 N N . LEU A 1 445 ? -167.931 -17.976 180.611 1.00 46.09 445 LEU A N 1
ATOM 3472 C CA . LEU A 1 445 ? -167.069 -18.315 179.351 1.00 46.09 445 LEU A CA 1
ATOM 3473 C C . LEU A 1 445 ? -166.303 -17.208 178.410 1.00 46.09 445 LEU A C 1
ATOM 3475 O O . LEU A 1 445 ? -166.851 -16.128 178.234 1.00 46.09 445 LEU A O 1
ATOM 3479 N N . ALA A 1 446 ? -165.160 -17.554 177.685 1.00 49.75 446 ALA A N 1
ATOM 3480 C CA . ALA A 1 446 ? -164.546 -17.264 176.270 1.00 49.75 446 ALA A CA 1
ATOM 3481 C C . ALA A 1 446 ? -163.925 -15.922 175.575 1.00 49.75 446 ALA A C 1
ATOM 3483 O O . ALA A 1 446 ? -164.502 -14.865 175.792 1.00 49.75 446 ALA A O 1
ATOM 3484 N N . ALA A 1 447 ? -162.847 -15.969 174.663 1.00 50.22 447 ALA A N 1
ATOM 3485 C CA . ALA A 1 447 ? -162.434 -15.073 173.439 1.00 50.22 447 ALA A CA 1
ATOM 3486 C C . ALA A 1 447 ? -160.934 -15.125 172.778 1.00 50.22 447 ALA A C 1
ATOM 3488 O O . ALA A 1 447 ? -160.066 -15.699 173.430 1.00 50.22 447 ALA A O 1
ATOM 3489 N N . GLY A 1 448 ? -160.581 -14.530 171.556 1.00 49.91 448 GLY A N 1
ATOM 3490 C CA . GLY A 1 448 ? -159.175 -14.262 170.926 1.00 49.91 448 GLY A CA 1
ATOM 3491 C C . GLY A 1 448 ? -158.951 -13.912 169.351 1.00 49.91 448 GLY A C 1
ATOM 3492 O O . GLY A 1 448 ? -159.898 -14.189 168.626 1.00 49.91 448 GLY A O 1
ATOM 3493 N N . ASP A 1 449 ? -157.790 -13.347 168.798 1.00 49.84 449 ASP A N 1
ATOM 3494 C CA . ASP A 1 449 ? -157.475 -12.955 167.310 1.00 49.84 449 ASP A CA 1
ATOM 3495 C C . ASP A 1 449 ? -155.945 -12.667 166.774 1.00 49.84 449 ASP A C 1
ATOM 3497 O O . ASP A 1 449 ? -155.037 -12.980 167.546 1.00 49.84 449 ASP A O 1
ATOM 3501 N N . ALA A 1 450 ? -155.590 -12.146 165.517 1.00 56.53 450 ALA A N 1
ATOM 3502 C CA . ALA A 1 450 ? -154.206 -12.066 164.796 1.00 56.53 450 ALA A CA 1
ATOM 3503 C C . ALA A 1 450 ? -153.829 -10.964 163.633 1.00 56.53 450 ALA A C 1
ATOM 3505 O O . ALA A 1 450 ? -154.578 -10.005 163.492 1.00 56.53 450 ALA A O 1
ATOM 3506 N N . SER A 1 451 ? -152.671 -10.993 162.834 1.00 54.62 451 SER A N 1
ATOM 3507 C CA . SER A 1 451 ? -152.165 -9.944 161.784 1.00 54.62 451 SER A CA 1
ATOM 3508 C C . SER A 1 451 ? -150.979 -10.251 160.697 1.00 54.62 451 SER A C 1
ATOM 3510 O O . SER A 1 451 ? -150.527 -11.393 160.680 1.00 54.62 451 SER A O 1
ATOM 3512 N N . GLY A 1 452 ? -150.458 -9.298 159.809 1.00 54.56 452 GLY A N 1
ATOM 3513 C CA . GLY A 1 452 ? -149.401 -9.353 158.652 1.00 54.56 452 GLY A CA 1
ATOM 3514 C C . GLY A 1 452 ? -148.729 -7.967 158.151 1.00 54.56 452 GLY A C 1
ATOM 3515 O O . GLY A 1 452 ? -149.028 -7.008 158.855 1.00 54.56 452 GLY A O 1
ATOM 3516 N N . GLU A 1 453 ? -147.877 -7.593 157.102 1.00 52.19 453 GLU A N 1
ATOM 3517 C CA . GLU A 1 453 ? -147.091 -8.024 155.827 1.00 52.19 453 GLU A CA 1
ATOM 3518 C C . GLU A 1 453 ? -145.701 -7.190 155.568 1.00 52.19 453 GLU A C 1
ATOM 3520 O O . GLU A 1 453 ? -145.129 -6.926 156.620 1.00 52.19 453 GLU A O 1
ATOM 3525 N N . THR A 1 454 ? -144.938 -6.724 154.480 1.00 49.50 454 THR A N 1
ATOM 3526 C CA . THR A 1 454 ? -144.875 -6.372 152.957 1.00 49.50 454 THR A CA 1
ATOM 3527 C C . THR A 1 454 ? -143.400 -6.126 152.299 1.00 49.50 454 THR A C 1
ATOM 3529 O O . THR A 1 454 ? -142.471 -6.067 153.099 1.00 49.50 454 THR A O 1
ATOM 3532 N N . ASP A 1 455 ? -143.123 -5.862 150.952 1.00 46.22 455 ASP A N 1
ATOM 3533 C CA . ASP A 1 455 ? -141.761 -5.588 150.233 1.00 46.22 455 ASP A CA 1
ATOM 3534 C C . ASP A 1 455 ? -141.714 -4.728 148.860 1.00 46.22 455 ASP A C 1
ATOM 3536 O O . ASP A 1 455 ? -142.737 -4.714 148.170 1.00 46.22 455 ASP A O 1
ATOM 3540 N N . ARG A 1 456 ? -140.584 -4.046 148.417 1.00 44.03 456 ARG A N 1
ATOM 3541 C CA . ARG A 1 456 ? -140.222 -3.495 147.018 1.00 44.03 456 ARG A CA 1
ATOM 3542 C C . ARG A 1 456 ? -138.994 -2.499 146.837 1.00 44.03 456 ARG A C 1
ATOM 3544 O O . ARG A 1 456 ? -139.032 -1.445 147.463 1.00 44.03 456 ARG A O 1
ATOM 3551 N N . ALA A 1 457 ? -138.051 -2.682 145.859 1.00 43.69 457 ALA A N 1
ATOM 3552 C CA . ALA A 1 457 ? -137.295 -1.629 145.058 1.00 43.69 457 ALA A CA 1
ATOM 3553 C C . ALA A 1 457 ? -136.143 -2.160 144.120 1.00 43.69 457 ALA A C 1
ATOM 3555 O O . ALA A 1 457 ? -135.329 -2.948 144.598 1.00 43.69 457 ALA A O 1
ATOM 3556 N N . GLN A 1 458 ? -135.978 -1.705 142.843 1.00 52.84 458 GLN A N 1
ATOM 3557 C CA . GLN A 1 458 ? -134.886 -2.227 141.955 1.00 52.84 458 GLN A CA 1
ATOM 3558 C C . GLN A 1 458 ? -134.332 -1.389 140.745 1.00 52.84 458 GLN A C 1
ATOM 3560 O O . GLN A 1 458 ? -133.130 -1.464 140.479 1.00 52.84 458 GLN A O 1
ATOM 3565 N N . GLU A 1 459 ? -135.140 -0.633 139.984 1.00 58.16 459 GLU A N 1
ATOM 3566 C CA . GLU A 1 459 ? -134.901 -0.408 138.527 1.00 58.16 459 GLU A CA 1
ATOM 3567 C C . GLU A 1 459 ? -133.806 0.553 137.995 1.00 58.16 459 GLU A C 1
ATOM 3569 O O . GLU A 1 459 ? -133.322 0.323 136.886 1.00 58.16 459 GLU A O 1
ATOM 3574 N N . GLU A 1 460 ? -133.407 1.635 138.677 1.00 59.03 460 GLU A N 1
ATOM 3575 C CA . GLU A 1 460 ? -132.701 2.779 138.026 1.00 59.03 460 GLU A CA 1
ATOM 3576 C C . GLU A 1 460 ? -131.301 2.478 137.434 1.00 59.03 460 GLU A C 1
ATOM 3578 O O . GLU A 1 460 ? -130.673 3.324 136.796 1.00 59.03 460 GLU A O 1
ATOM 3583 N N . LYS A 1 461 ? -130.783 1.263 137.620 1.00 52.59 461 LYS A N 1
ATOM 3584 C CA . LYS A 1 461 ? -129.383 0.887 137.371 1.00 52.59 461 LYS A CA 1
ATOM 3585 C C . LYS A 1 461 ? -129.032 0.556 135.910 1.00 52.59 461 LYS A C 1
ATOM 3587 O O . LYS A 1 461 ? -127.879 0.231 135.636 1.00 52.59 461 LYS A O 1
ATOM 3592 N N . ILE A 1 462 ? -130.003 0.585 134.995 1.00 71.25 462 ILE A N 1
ATOM 3593 C CA . ILE A 1 462 ? -129.873 0.007 133.641 1.00 71.25 462 ILE A CA 1
ATOM 3594 C C . ILE A 1 462 ? -129.506 1.052 132.570 1.00 71.25 462 ILE A C 1
ATOM 3596 O O . ILE A 1 462 ? -128.592 0.824 131.779 1.00 71.25 462 ILE A O 1
ATOM 3600 N N . VAL A 1 463 ? -130.164 2.217 132.566 1.00 70.31 463 VAL A N 1
ATOM 3601 C CA . VAL A 1 463 ? -130.157 3.176 131.434 1.00 70.31 463 VAL A CA 1
ATOM 3602 C C . VAL A 1 463 ? -128.764 3.735 131.089 1.00 70.31 463 VAL A C 1
ATOM 3604 O O . VAL A 1 463 ? -128.487 4.050 129.936 1.00 70.31 463 VAL A O 1
ATOM 3607 N N . ALA A 1 464 ? -127.860 3.851 132.064 1.00 68.81 464 ALA A N 1
ATOM 3608 C CA . ALA A 1 464 ? -126.568 4.518 131.872 1.00 68.81 464 ALA A CA 1
ATOM 3609 C C . ALA A 1 464 ? -125.518 3.708 131.079 1.00 68.81 464 ALA A C 1
ATOM 3611 O O . ALA A 1 464 ? -124.501 4.274 130.677 1.00 68.81 464 ALA A O 1
ATOM 3612 N N . LEU A 1 465 ? -125.712 2.397 130.879 1.00 67.12 465 LEU A N 1
ATOM 3613 C CA . LEU A 1 465 ? -124.682 1.516 130.304 1.00 67.12 465 LEU A CA 1
ATOM 3614 C C . LEU A 1 465 ? -124.740 1.374 128.776 1.00 67.12 465 LEU A C 1
ATOM 3616 O O . LEU A 1 465 ? -123.726 1.033 128.167 1.00 67.12 465 LEU A O 1
ATOM 3620 N N . GLU A 1 466 ? -125.883 1.638 128.143 1.00 73.50 466 GLU A N 1
ATOM 3621 C CA . GLU A 1 466 ? -126.064 1.386 126.705 1.00 73.50 466 GLU A CA 1
ATOM 3622 C C . GLU A 1 466 ? -125.376 2.450 125.830 1.00 73.50 466 GLU A C 1
ATOM 3624 O O . GLU A 1 466 ? -124.757 2.121 124.815 1.00 73.50 466 GLU A O 1
ATOM 3629 N N . THR A 1 467 ? -125.390 3.717 126.259 1.00 70.69 467 THR A N 1
ATOM 3630 C CA . THR A 1 467 ? -124.850 4.866 125.506 1.00 70.69 467 THR A CA 1
ATOM 3631 C C . THR A 1 467 ? -123.363 4.717 125.157 1.00 70.69 467 THR A C 1
ATOM 3633 O O . THR A 1 467 ? -122.940 5.063 124.055 1.00 70.69 467 THR A O 1
ATOM 3636 N N . ALA A 1 468 ? -122.562 4.157 126.070 1.00 61.41 468 ALA A N 1
ATOM 3637 C CA . ALA A 1 468 ? -121.108 4.035 125.915 1.00 61.41 468 ALA A CA 1
ATOM 3638 C C . ALA A 1 468 ? -120.674 3.019 124.836 1.00 61.41 468 ALA A C 1
ATOM 3640 O O . ALA A 1 468 ? -119.531 3.044 124.375 1.00 61.41 468 ALA A O 1
ATOM 3641 N N . LEU A 1 469 ? -121.571 2.117 124.424 1.00 70.25 469 LEU A N 1
ATOM 3642 C CA . LEU A 1 469 ? -121.272 1.043 123.470 1.00 70.25 469 LEU A CA 1
ATOM 3643 C C . LEU A 1 469 ? -121.272 1.543 122.010 1.00 70.25 469 LEU A C 1
ATOM 3645 O O . LEU A 1 469 ? -120.630 0.961 121.134 1.00 70.25 469 LEU A O 1
ATOM 3649 N N . GLN A 1 470 ? -121.979 2.642 121.734 1.00 75.06 470 GLN A N 1
ATOM 3650 C CA . GLN A 1 470 ? -122.266 3.081 120.368 1.00 75.06 470 GLN A CA 1
ATOM 3651 C C . GLN A 1 470 ? -121.112 3.885 119.737 1.00 75.06 470 GLN A C 1
ATOM 3653 O O . GLN A 1 470 ? -120.810 3.708 118.554 1.00 75.06 470 GLN A O 1
ATOM 3658 N N . GLU A 1 471 ? -120.405 4.700 120.528 1.00 67.88 471 GLU A N 1
ATOM 3659 C CA . GLU A 1 471 ? -119.328 5.594 120.061 1.00 67.88 471 GLU A CA 1
ATOM 3660 C C . GLU A 1 471 ? -118.124 4.838 119.467 1.00 67.88 471 GLU A C 1
ATOM 3662 O O . GLU A 1 471 ? -117.582 5.222 118.426 1.00 67.88 471 GLU A O 1
ATOM 3667 N N . TRP A 1 472 ? -117.747 3.706 120.073 1.00 68.75 472 TRP A N 1
ATOM 3668 C CA . TRP A 1 472 ? -116.612 2.877 119.639 1.00 68.75 472 TRP A CA 1
ATOM 3669 C C . TRP A 1 472 ? -116.778 2.291 118.226 1.00 68.75 472 TRP A C 1
ATOM 3671 O O . TRP A 1 472 ? -115.787 1.973 117.565 1.00 68.75 472 TRP A O 1
ATOM 3681 N N . THR A 1 473 ? -118.014 2.178 117.730 1.00 75.62 473 THR A N 1
ATOM 3682 C CA . THR A 1 473 ? -118.318 1.546 116.434 1.00 75.62 473 THR A CA 1
ATOM 3683 C C . THR A 1 473 ? -118.073 2.479 115.238 1.00 75.62 473 THR A C 1
ATOM 3685 O O . THR A 1 473 ? -117.869 2.015 114.114 1.00 75.62 473 THR A O 1
ATOM 3688 N N . GLU A 1 474 ? -118.062 3.800 115.442 1.00 73.25 474 GLU A N 1
ATOM 3689 C CA . GLU A 1 474 ? -117.823 4.778 114.369 1.00 73.25 474 GLU A CA 1
ATOM 3690 C C . GLU A 1 474 ? -116.338 4.929 114.014 1.00 73.25 474 GLU A C 1
ATOM 3692 O O . GLU A 1 474 ? -115.982 5.040 112.836 1.00 73.25 474 GLU A O 1
ATOM 3697 N N . LEU A 1 475 ? -115.457 4.900 115.019 1.00 71.88 475 LEU A N 1
ATOM 3698 C CA . LEU A 1 475 ? -114.031 5.192 114.851 1.00 71.88 475 LEU A CA 1
ATOM 3699 C C . LEU A 1 475 ? -113.340 4.207 113.888 1.00 71.88 475 LEU A C 1
ATOM 3701 O O . LEU A 1 475 ? -112.546 4.613 113.038 1.00 71.88 475 LEU A O 1
ATOM 3705 N N . ALA A 1 476 ? -113.706 2.924 113.962 1.00 68.31 476 ALA A N 1
ATOM 3706 C CA . ALA A 1 476 ? -113.126 1.851 113.153 1.00 68.31 476 ALA A CA 1
ATOM 3707 C C . ALA A 1 476 ? -113.416 1.959 111.640 1.00 68.31 476 ALA A C 1
ATOM 3709 O O . ALA A 1 476 ? -112.698 1.367 110.836 1.00 68.31 476 ALA A O 1
ATOM 3710 N N . LYS A 1 477 ? -114.446 2.711 111.222 1.00 75.25 477 LYS A N 1
ATOM 3711 C CA . LYS A 1 477 ? -114.848 2.799 109.804 1.00 75.25 477 LYS A CA 1
ATOM 3712 C C . LYS A 1 477 ? -114.001 3.776 108.984 1.00 75.25 477 LYS A C 1
ATOM 3714 O O . LYS A 1 477 ? -113.969 3.665 107.760 1.00 75.25 477 LYS A O 1
ATOM 3719 N N . ARG A 1 478 ? -113.346 4.752 109.625 1.00 73.38 478 ARG A N 1
ATOM 3720 C CA . ARG A 1 478 ? -112.646 5.850 108.925 1.00 73.38 478 ARG A CA 1
ATOM 3721 C C . ARG A 1 478 ? -111.257 5.430 108.441 1.00 73.38 478 ARG A C 1
ATOM 3723 O O . ARG A 1 478 ? -110.944 5.616 107.268 1.00 73.38 478 ARG A O 1
ATOM 3730 N N . SER A 1 479 ? -110.479 4.775 109.302 1.00 68.06 479 SER A N 1
ATOM 3731 C CA . SER A 1 479 ? -109.093 4.356 109.028 1.00 68.06 479 SER A CA 1
ATOM 3732 C C . SER A 1 479 ? -108.947 3.389 107.845 1.00 68.06 479 SER A C 1
ATOM 3734 O O . SER A 1 479 ? -107.954 3.439 107.124 1.00 68.06 479 SER A O 1
ATOM 3736 N N . TYR A 1 480 ? -109.944 2.534 107.590 1.00 76.00 480 TYR A N 1
ATOM 3737 C CA . TYR A 1 480 ? -109.907 1.592 106.464 1.00 76.00 480 TYR A CA 1
ATOM 3738 C C . TYR A 1 480 ? -110.036 2.274 105.087 1.00 76.00 480 TYR A C 1
ATOM 3740 O O . TYR A 1 480 ? -109.648 1.696 104.071 1.00 76.00 480 TYR A O 1
ATOM 3748 N N . LYS A 1 481 ? -110.573 3.502 105.027 1.00 82.81 481 LYS A N 1
ATOM 3749 C CA . LYS A 1 481 ? -110.818 4.203 103.759 1.00 82.81 481 LYS A CA 1
ATOM 3750 C C . LYS A 1 481 ? -109.531 4.778 103.160 1.00 82.81 481 LYS A C 1
ATOM 3752 O O . LYS A 1 481 ? -109.235 4.516 101.999 1.00 82.81 481 LYS A O 1
ATOM 3757 N N . GLU A 1 482 ? -108.742 5.491 103.961 1.00 77.81 482 GLU A N 1
ATOM 3758 C CA . GLU A 1 482 ? -107.557 6.240 103.506 1.00 77.81 482 GLU A CA 1
ATOM 3759 C C . GLU A 1 482 ? -106.477 5.337 102.883 1.00 77.81 482 GLU A C 1
ATOM 3761 O O . GLU A 1 482 ? -105.856 5.696 101.881 1.00 77.81 482 GLU A O 1
ATOM 3766 N N . TYR A 1 483 ? -106.298 4.122 103.414 1.00 79.94 483 TYR A N 1
ATOM 3767 C CA . TYR A 1 483 ? -105.354 3.139 102.869 1.00 79.94 483 TYR A CA 1
ATOM 3768 C C . TYR A 1 483 ? -105.681 2.725 101.423 1.00 79.94 483 TYR A C 1
ATOM 3770 O O . TYR A 1 483 ? -104.778 2.471 100.623 1.00 79.94 483 TYR A O 1
ATOM 3778 N N . LYS A 1 484 ? -106.972 2.657 101.071 1.00 82.06 484 LYS A N 1
ATOM 3779 C CA . LYS A 1 484 ? -107.431 2.176 99.762 1.00 82.06 484 LYS A CA 1
ATOM 3780 C C . LYS A 1 484 ? -107.095 3.155 98.636 1.00 82.06 484 LYS A C 1
ATOM 3782 O O . LYS A 1 484 ? -106.728 2.723 97.543 1.00 82.06 484 LYS A O 1
ATOM 3787 N N . ASP A 1 485 ? -107.189 4.451 98.918 1.00 82.31 485 ASP A N 1
ATOM 3788 C CA . ASP A 1 485 ? -107.095 5.508 97.909 1.00 82.31 485 ASP A CA 1
ATOM 3789 C C . ASP A 1 485 ? -105.632 5.807 97.502 1.00 82.31 485 ASP A C 1
ATOM 3791 O O . ASP A 1 485 ? -105.372 6.228 96.376 1.00 82.31 485 ASP A O 1
ATOM 3795 N N . MET A 1 486 ? -104.653 5.497 98.364 1.00 82.00 486 MET A N 1
ATOM 3796 C CA . MET A 1 486 ? -103.217 5.730 98.113 1.00 82.00 486 MET A CA 1
ATOM 3797 C C . MET A 1 486 ? -102.518 4.664 97.245 1.00 82.00 486 MET A C 1
ATOM 3799 O O . MET A 1 486 ? -101.413 4.893 96.745 1.00 82.00 486 MET A O 1
ATOM 3803 N N . LEU A 1 487 ? -103.126 3.488 97.052 1.00 77.94 487 LEU A N 1
ATOM 3804 C CA . LEU A 1 487 ? -102.481 2.334 96.407 1.00 77.94 487 LEU A CA 1
ATOM 3805 C C . LEU A 1 487 ? -102.019 2.551 94.940 1.00 77.94 487 LEU A C 1
ATOM 3807 O O . LEU A 1 487 ? -100.960 2.019 94.583 1.00 77.94 487 LEU A O 1
ATOM 3811 N N . PRO A 1 488 ? -102.737 3.292 94.064 1.00 84.94 488 PRO A N 1
ATOM 3812 C CA . PRO A 1 488 ? -102.330 3.466 92.664 1.00 84.94 488 PRO A CA 1
ATOM 3813 C C . PRO A 1 488 ? -101.009 4.231 92.502 1.00 84.94 488 PRO A C 1
ATOM 3815 O O . PRO A 1 488 ? -100.176 3.858 91.673 1.00 84.94 488 PRO A O 1
ATOM 3818 N N . THR A 1 489 ? -100.789 5.263 93.320 1.00 78.44 489 THR A N 1
ATOM 3819 C CA . THR A 1 489 ? -99.649 6.190 93.219 1.00 78.44 489 THR A CA 1
ATOM 3820 C C . THR A 1 489 ? -98.307 5.471 93.377 1.00 78.44 489 THR A C 1
ATOM 3822 O O . THR A 1 489 ? -97.379 5.695 92.597 1.00 78.44 489 THR A O 1
ATOM 3825 N N . TYR A 1 490 ? -98.220 4.526 94.319 1.00 77.38 490 TYR A N 1
ATOM 3826 C CA . TYR A 1 490 ? -97.014 3.722 94.543 1.00 77.38 490 TYR A CA 1
ATOM 3827 C C . TYR A 1 490 ? -96.630 2.848 93.338 1.00 77.38 490 TYR A C 1
ATOM 3829 O O . TYR A 1 490 ? -95.443 2.648 93.079 1.00 77.38 490 TYR A O 1
ATOM 3837 N N . ARG A 1 491 ? -97.609 2.354 92.563 1.00 81.81 491 ARG A N 1
ATOM 3838 C CA . ARG A 1 491 ? -97.340 1.526 91.371 1.00 81.81 491 ARG A CA 1
ATOM 3839 C C . ARG A 1 491 ? -96.744 2.330 90.216 1.00 81.81 491 ARG A C 1
ATOM 3841 O O . ARG A 1 491 ? -95.966 1.779 89.443 1.00 81.81 491 ARG A O 1
ATOM 3848 N N . LEU A 1 492 ? -97.087 3.615 90.103 1.00 82.19 492 LEU A N 1
ATOM 3849 C CA . LEU A 1 492 ? -96.547 4.490 89.062 1.00 82.19 492 LEU A CA 1
ATOM 3850 C C . LEU A 1 492 ? -95.075 4.848 89.336 1.00 82.19 492 LEU A C 1
ATOM 3852 O O . LEU A 1 492 ? -94.251 4.811 88.423 1.00 82.19 492 LEU A O 1
ATOM 3856 N N . ALA A 1 493 ? -94.722 5.109 90.599 1.00 78.00 493 ALA A N 1
ATOM 3857 C CA . ALA A 1 493 ? -93.353 5.434 91.004 1.00 78.00 493 ALA A CA 1
ATOM 3858 C C . ALA A 1 493 ? -92.344 4.300 90.710 1.00 78.00 493 ALA A C 1
ATOM 3860 O O . ALA A 1 493 ? -91.259 4.557 90.183 1.00 78.00 493 ALA A O 1
ATOM 3861 N N . ASP A 1 494 ? -92.700 3.037 90.982 1.00 81.12 494 ASP A N 1
ATOM 3862 C CA . ASP A 1 494 ? -91.799 1.891 90.747 1.00 81.12 494 ASP A CA 1
ATOM 3863 C C . ASP A 1 494 ? -91.636 1.524 89.254 1.00 81.12 494 ASP A C 1
ATOM 3865 O O . ASP A 1 494 ? -90.731 0.765 88.901 1.00 81.12 494 ASP A O 1
ATOM 3869 N N . LYS A 1 495 ? -92.462 2.089 88.356 1.00 85.94 495 LYS A N 1
ATOM 3870 C CA . LYS A 1 495 ? -92.281 1.978 86.897 1.00 85.94 495 LYS A CA 1
ATOM 3871 C C . LYS A 1 495 ? -91.137 2.876 86.417 1.00 85.94 495 LYS A C 1
ATOM 3873 O O . LYS A 1 495 ? -90.162 2.367 85.866 1.00 85.94 495 LYS A O 1
ATOM 3878 N N . TYR A 1 496 ? -91.200 4.176 86.716 1.00 83.25 496 TYR A N 1
ATOM 3879 C CA . TYR A 1 496 ? -90.158 5.141 86.332 1.00 83.25 496 TYR A CA 1
ATOM 3880 C C . TYR A 1 496 ? -88.771 4.776 86.886 1.00 83.25 496 TYR A C 1
ATOM 3882 O O . TYR A 1 496 ? -87.755 4.965 86.217 1.00 83.25 496 TYR A O 1
ATOM 3890 N N . ARG A 1 497 ? -88.718 4.176 88.086 1.00 88.25 497 ARG A N 1
ATOM 3891 C CA . ARG A 1 497 ? -87.471 3.702 88.707 1.00 88.25 497 ARG A CA 1
ATOM 3892 C C . ARG A 1 497 ? -86.738 2.630 87.881 1.00 88.25 497 ARG A C 1
ATOM 3894 O O . ARG A 1 497 ? -85.520 2.523 87.996 1.00 88.25 497 ARG A O 1
ATOM 3901 N N . LYS A 1 498 ? -87.449 1.836 87.071 1.00 85.56 498 LYS A N 1
ATOM 3902 C CA . LYS A 1 498 ? -86.854 0.793 86.209 1.00 85.56 498 LYS A CA 1
ATOM 3903 C C . LYS A 1 498 ? -86.328 1.386 84.905 1.00 85.56 498 LYS A C 1
ATOM 3905 O O . LYS A 1 498 ? -85.176 1.155 84.556 1.00 85.56 498 LYS A O 1
ATOM 3910 N N . GLU A 1 499 ? -87.132 2.231 84.265 1.00 85.06 499 GLU A N 1
ATOM 3911 C CA . GLU A 1 499 ? -86.806 2.906 82.998 1.00 85.06 499 GLU A CA 1
ATOM 3912 C C . GLU A 1 499 ? -85.515 3.742 83.108 1.00 85.06 499 GLU A C 1
ATOM 3914 O O . GLU A 1 499 ? -84.642 3.674 82.241 1.00 85.06 499 GLU A O 1
ATOM 3919 N N . ALA A 1 500 ? -85.327 4.454 84.226 1.00 79.75 500 ALA A N 1
ATOM 3920 C CA . ALA A 1 500 ? -84.096 5.201 84.503 1.00 79.75 500 ALA A CA 1
ATOM 3921 C C . ALA A 1 500 ? -82.844 4.305 84.649 1.00 79.75 500 ALA A C 1
ATOM 3923 O O . ALA A 1 500 ? -81.733 4.719 84.309 1.00 79.75 500 ALA A O 1
ATOM 3924 N N . LEU A 1 501 ? -83.011 3.077 85.149 1.00 84.19 501 LEU A N 1
ATOM 3925 C CA . LEU A 1 501 ? -81.918 2.136 85.417 1.00 84.19 501 LEU A CA 1
ATOM 3926 C C . LEU A 1 501 ? -81.435 1.466 84.119 1.00 84.19 501 LEU A C 1
ATOM 3928 O O . LEU A 1 501 ? -80.232 1.302 83.917 1.00 84.19 501 LEU A O 1
ATOM 3932 N N . GLU A 1 502 ? -82.356 1.151 83.208 1.00 85.69 502 GLU A N 1
ATOM 3933 C CA . GLU A 1 502 ? -82.043 0.667 81.857 1.00 85.69 502 GLU A CA 1
ATOM 3934 C C . GLU A 1 502 ? -81.335 1.752 81.026 1.00 85.69 502 GLU A C 1
ATOM 3936 O O . GLU A 1 502 ? -80.298 1.487 80.411 1.00 85.69 502 GLU A O 1
ATOM 3941 N N . GLY A 1 503 ? -81.811 3.003 81.089 1.00 82.44 503 GLY A N 1
ATOM 3942 C CA . GLY A 1 503 ? -81.161 4.147 80.438 1.00 82.44 503 GLY A CA 1
ATOM 3943 C C . GLY A 1 503 ? -79.699 4.340 80.865 1.00 82.44 503 GLY A C 1
ATOM 3944 O O . GLY A 1 503 ? -78.823 4.509 80.018 1.00 82.44 503 GLY A O 1
ATOM 3945 N N . ALA A 1 504 ? -79.399 4.224 82.162 1.00 82.31 504 ALA A N 1
ATOM 3946 C CA . ALA A 1 504 ? -78.031 4.346 82.674 1.00 82.31 504 ALA A CA 1
ATOM 3947 C C . ALA A 1 504 ? -77.068 3.268 82.125 1.00 82.31 504 ALA A C 1
ATOM 3949 O O . ALA A 1 504 ? -75.875 3.531 81.950 1.00 82.31 504 ALA A O 1
ATOM 3950 N N . GLN A 1 505 ? -77.565 2.063 81.819 1.00 85.38 505 GLN A N 1
ATOM 3951 C CA . GLN A 1 505 ? -76.743 0.988 81.250 1.00 85.38 505 GLN A CA 1
ATOM 3952 C C . GLN A 1 505 ? -76.383 1.248 79.780 1.00 85.38 505 GLN A C 1
ATOM 3954 O O . GLN A 1 505 ? -75.252 0.971 79.373 1.00 85.38 505 GLN A O 1
ATOM 3959 N N . THR A 1 506 ? -77.301 1.815 78.986 1.00 83.38 506 THR A N 1
ATOM 3960 C CA . THR A 1 506 ? -77.037 2.097 77.562 1.00 83.38 506 THR A CA 1
ATOM 3961 C C . THR A 1 506 ? -75.982 3.189 77.380 1.00 83.38 506 THR A C 1
ATOM 3963 O O . THR A 1 506 ? -75.077 3.019 76.561 1.00 83.38 506 THR A O 1
ATOM 3966 N N . ILE A 1 507 ? -76.023 4.248 78.199 1.00 82.69 507 ILE A N 1
ATOM 3967 C CA . ILE A 1 507 ? -75.034 5.341 78.202 1.00 82.69 507 ILE A CA 1
ATOM 3968 C C . ILE A 1 507 ? -73.621 4.786 78.431 1.00 82.69 507 ILE A C 1
ATOM 3970 O O . ILE A 1 507 ? -72.734 4.983 77.598 1.00 82.69 507 ILE A O 1
ATOM 3974 N N . LYS A 1 508 ? -73.433 3.990 79.490 1.00 87.00 508 LYS A N 1
ATOM 3975 C CA . LYS A 1 508 ? -72.138 3.378 79.835 1.00 87.00 508 LYS A CA 1
ATOM 3976 C C . LYS A 1 508 ? -71.586 2.464 78.727 1.00 87.00 508 LYS A C 1
ATOM 3978 O O . LYS A 1 508 ? -70.374 2.365 78.533 1.00 87.00 508 LYS A O 1
ATOM 3983 N N . GLY A 1 509 ? -72.471 1.811 77.969 1.00 81.88 509 GLY A N 1
ATOM 3984 C CA . GLY A 1 509 ? -72.110 1.008 76.796 1.00 81.88 509 GLY A CA 1
ATOM 3985 C C . GLY A 1 509 ? -71.680 1.826 75.569 1.00 81.88 509 GLY A C 1
ATOM 3986 O O . GLY A 1 509 ? -70.944 1.312 74.724 1.00 81.88 509 GLY A O 1
ATOM 3987 N N . LEU A 1 510 ? -72.108 3.088 75.458 1.00 84.31 510 LEU A N 1
ATOM 3988 C CA . LEU A 1 510 ? -71.692 4.013 74.398 1.00 84.31 510 LEU A CA 1
ATOM 3989 C C . LEU A 1 510 ? -70.365 4.704 74.735 1.00 84.31 510 LEU A C 1
ATOM 3991 O O . LEU A 1 510 ? -69.501 4.799 73.865 1.00 84.31 510 LEU A O 1
ATOM 3995 N N . GLU A 1 511 ? -70.158 5.105 75.992 1.00 84.75 511 GLU A N 1
ATOM 3996 C CA . GLU A 1 511 ? -68.904 5.714 76.468 1.00 84.75 511 GLU A CA 1
ATOM 3997 C C . GLU A 1 511 ? -67.685 4.815 76.199 1.00 84.75 511 GLU A C 1
ATOM 3999 O O . GLU A 1 511 ? -66.681 5.274 75.651 1.00 84.75 511 GLU A O 1
ATOM 4004 N N . LEU A 1 512 ? -67.800 3.512 76.487 1.00 82.81 512 LEU A N 1
ATOM 4005 C CA . LEU A 1 512 ? -66.757 2.517 76.197 1.00 82.81 512 LEU A CA 1
ATOM 4006 C C . LEU A 1 512 ? -66.413 2.423 74.700 1.00 82.81 512 LEU A C 1
ATOM 4008 O O . LEU A 1 512 ? -65.240 2.313 74.342 1.00 82.81 512 LEU A O 1
ATOM 4012 N N . LYS A 1 513 ? -67.414 2.507 73.814 1.00 81.81 513 LYS A N 1
ATOM 4013 C CA . LYS A 1 513 ? -67.197 2.504 72.356 1.00 81.81 513 LYS A CA 1
ATOM 4014 C C . LYS A 1 513 ? -66.520 3.794 71.885 1.00 81.81 513 LYS A C 1
ATOM 4016 O O . LYS A 1 513 ? -65.643 3.742 71.027 1.00 81.81 513 LYS A O 1
ATOM 4021 N N . LEU A 1 514 ? -66.882 4.935 72.472 1.00 80.12 514 LEU A N 1
ATOM 4022 C CA . LEU A 1 514 ? -66.287 6.238 72.163 1.00 80.12 514 LEU A CA 1
ATOM 4023 C C . LEU A 1 514 ? -64.815 6.318 72.605 1.00 80.12 514 LEU A C 1
ATOM 4025 O O . LEU A 1 514 ? -63.981 6.859 71.878 1.00 80.12 514 LEU A O 1
ATOM 4029 N N . ALA A 1 515 ? -64.479 5.728 73.756 1.00 76.25 515 ALA A N 1
ATOM 4030 C CA . ALA A 1 515 ? -63.099 5.596 74.221 1.00 76.25 515 ALA A CA 1
ATOM 4031 C C . ALA A 1 515 ? -62.248 4.736 73.266 1.00 76.25 515 ALA A C 1
ATOM 4033 O O . ALA A 1 515 ? -61.159 5.156 72.874 1.00 76.25 515 ALA A O 1
ATOM 4034 N N . ALA A 1 516 ? -62.769 3.581 72.832 1.00 73.12 516 ALA A N 1
ATOM 4035 C CA . ALA A 1 516 ? -62.087 2.689 71.888 1.00 73.12 516 ALA A CA 1
ATOM 4036 C C . ALA A 1 516 ? -61.912 3.300 70.482 1.00 73.12 516 ALA A C 1
ATOM 4038 O O . ALA A 1 516 ? -60.897 3.074 69.827 1.00 73.12 516 ALA A O 1
ATOM 4039 N N . ALA A 1 517 ? -62.869 4.112 70.017 1.00 69.25 517 ALA A N 1
ATOM 4040 C CA . ALA A 1 517 ? -62.743 4.822 68.744 1.00 69.25 517 ALA A CA 1
ATOM 4041 C C . ALA A 1 517 ? -61.606 5.862 68.773 1.00 69.25 517 ALA A C 1
ATOM 4043 O O . ALA A 1 517 ? -60.816 5.949 67.833 1.00 69.25 517 ALA A O 1
ATOM 4044 N N . ARG A 1 518 ? -61.480 6.622 69.872 1.00 67.94 518 ARG A N 1
ATOM 4045 C CA . ARG A 1 518 ? -60.468 7.684 70.010 1.00 67.94 518 ARG A CA 1
ATOM 4046 C C . ARG A 1 518 ? -59.031 7.161 70.032 1.00 67.94 518 ARG A C 1
ATOM 4048 O O . ARG A 1 518 ? -58.156 7.813 69.470 1.00 67.94 518 ARG A O 1
ATOM 4055 N N . THR A 1 519 ? -58.772 5.993 70.622 1.00 62.12 519 THR A N 1
ATOM 4056 C CA . THR A 1 519 ? -57.428 5.386 70.599 1.00 62.12 519 THR A CA 1
ATOM 4057 C C . THR A 1 519 ? -57.047 4.827 69.227 1.00 62.12 519 THR A C 1
ATOM 4059 O O . THR A 1 519 ? -55.864 4.810 68.894 1.00 62.12 519 THR A O 1
ATOM 4062 N N . SER A 1 520 ? -58.020 4.437 68.396 1.00 54.81 520 SER A N 1
ATOM 4063 C CA . SER A 1 520 ? -57.762 3.907 67.050 1.00 54.81 520 SER A CA 1
ATOM 4064 C C . SER A 1 520 ? -57.325 4.967 66.026 1.00 54.81 520 SER A C 1
ATOM 4066 O O . SER A 1 520 ? -56.693 4.614 65.034 1.00 54.81 520 SER A O 1
ATOM 4068 N N . GLN A 1 521 ? -57.668 6.245 66.223 1.00 52.28 521 GLN A N 1
ATOM 4069 C CA . GLN A 1 521 ? -57.548 7.283 65.184 1.00 52.28 521 GLN A CA 1
ATOM 4070 C C . GLN A 1 521 ? -56.293 8.179 65.314 1.00 52.28 521 GLN A C 1
ATOM 4072 O O . GLN A 1 521 ? -56.087 9.076 64.502 1.00 52.28 521 GLN A O 1
ATOM 4077 N N . SER A 1 522 ? -55.445 7.960 66.327 1.00 49.97 522 SER A N 1
ATOM 4078 C CA . SER A 1 522 ? -54.437 8.947 66.761 1.00 49.97 522 SER A CA 1
ATOM 4079 C C . SER A 1 522 ? -52.998 8.750 66.248 1.00 49.97 522 SER A C 1
ATOM 4081 O O . SER A 1 522 ? -52.182 9.640 66.472 1.00 49.97 522 SER A O 1
ATOM 4083 N N . ASN A 1 523 ? -52.650 7.617 65.620 1.00 53.28 523 ASN A N 1
ATOM 4084 C CA . ASN A 1 523 ? -51.240 7.202 65.429 1.00 53.28 523 ASN A CA 1
ATOM 4085 C C . ASN A 1 523 ? -50.865 6.680 64.017 1.00 53.28 523 ASN A C 1
ATOM 4087 O O . ASN A 1 523 ? -49.842 6.017 63.869 1.00 53.28 523 ASN A O 1
ATOM 4091 N N . GLY A 1 524 ? -51.677 6.951 62.986 1.00 53.88 524 GLY A N 1
ATOM 4092 C CA . GLY A 1 524 ? -51.456 6.466 61.610 1.00 53.88 524 GLY A CA 1
ATOM 4093 C C . GLY A 1 524 ? -51.013 7.545 60.610 1.00 53.88 524 GLY A C 1
ATOM 4094 O O . GLY A 1 524 ? -49.826 7.814 60.438 1.00 53.88 524 GLY A O 1
ATOM 4095 N N . ASP A 1 525 ? -51.983 8.143 59.916 1.00 58.09 525 ASP A N 1
ATOM 4096 C CA . ASP A 1 525 ? -51.763 8.866 58.654 1.00 58.09 525 ASP A CA 1
ATOM 4097 C C . ASP A 1 525 ? -50.917 10.145 58.726 1.00 58.09 525 ASP A C 1
ATOM 4099 O O . ASP A 1 525 ? -50.137 10.405 57.808 1.00 58.09 525 ASP A O 1
ATOM 4103 N N . SER A 1 526 ? -51.049 10.949 59.788 1.00 59.38 526 SER A N 1
ATOM 4104 C CA . SER A 1 526 ? -50.432 12.290 59.873 1.00 59.38 526 SER A CA 1
ATOM 4105 C C . SER A 1 526 ? -48.920 12.269 59.594 1.00 59.38 526 SER A C 1
ATOM 4107 O O . SER A 1 526 ? -48.411 13.028 58.767 1.00 59.38 526 SER A O 1
ATOM 4109 N N . SER A 1 527 ? -48.207 11.330 60.222 1.00 60.66 527 SER A N 1
ATOM 4110 C CA . SER A 1 527 ? -46.753 11.186 60.094 1.00 60.66 527 SER A CA 1
ATOM 4111 C C . SER A 1 527 ? -46.327 10.679 58.712 1.00 60.66 527 SER A C 1
ATOM 4113 O O . SER A 1 527 ? -45.320 11.135 58.172 1.00 60.66 527 SER A O 1
ATOM 4115 N N . HIS A 1 528 ? -47.099 9.758 58.123 1.00 67.12 528 HIS A N 1
ATOM 4116 C CA . HIS A 1 528 ? -46.795 9.152 56.825 1.00 67.12 528 HIS A CA 1
ATOM 4117 C C . HIS A 1 528 ? -46.875 10.179 55.686 1.00 67.12 528 HIS A C 1
ATOM 4119 O O . HIS A 1 528 ? -45.964 10.272 54.862 1.00 67.12 528 HIS A O 1
ATOM 4125 N N . TRP A 1 529 ? -47.938 10.988 55.654 1.00 71.38 529 TRP A N 1
ATOM 4126 C CA . TRP A 1 529 ? -48.109 11.995 54.605 1.00 71.38 529 TRP A CA 1
ATOM 4127 C C . TRP A 1 529 ? -47.136 13.165 54.741 1.00 71.38 529 TRP A C 1
ATOM 4129 O O . TRP A 1 529 ? -46.650 13.653 53.721 1.00 71.38 529 TRP A O 1
ATOM 4139 N N . LYS A 1 530 ? -46.782 13.563 55.971 1.00 74.88 530 LYS A N 1
ATOM 4140 C CA . LYS A 1 530 ? -45.787 14.617 56.200 1.00 74.88 530 LYS A CA 1
ATOM 4141 C C . LYS A 1 530 ? -44.402 14.229 55.662 1.00 74.88 530 LYS A C 1
ATOM 4143 O O . LYS A 1 530 ? -43.872 14.938 54.809 1.00 74.88 530 LYS A O 1
ATOM 4148 N N . ALA A 1 531 ? -43.869 13.075 56.071 1.00 72.25 531 ALA A N 1
ATOM 4149 C CA . ALA A 1 531 ? -42.550 12.610 55.625 1.00 72.25 531 ALA A CA 1
ATOM 4150 C C . ALA A 1 531 ? -42.466 12.439 54.094 1.00 72.25 531 ALA A C 1
ATOM 4152 O O . ALA A 1 531 ? -41.435 12.717 53.482 1.00 72.25 531 ALA A O 1
ATOM 4153 N N . LYS A 1 532 ? -43.571 12.026 53.456 1.00 74.25 532 LYS A N 1
ATOM 4154 C CA . LYS A 1 532 ? -43.649 11.862 51.998 1.00 74.25 532 LYS A CA 1
ATOM 4155 C C . LYS A 1 532 ? -43.665 13.191 51.230 1.00 74.25 532 LYS A C 1
ATOM 4157 O O . LYS A 1 532 ? -43.188 13.223 50.100 1.00 74.25 532 LYS A O 1
ATOM 4162 N N . TYR A 1 533 ? -44.183 14.270 51.822 1.00 76.25 533 TYR A N 1
ATOM 4163 C CA . TYR A 1 533 ? -44.118 15.615 51.237 1.00 76.25 533 TYR A CA 1
ATOM 4164 C C . TYR A 1 533 ? -42.744 16.266 51.423 1.00 76.25 533 TYR A C 1
ATOM 4166 O O . TYR A 1 533 ? -42.222 16.845 50.474 1.00 76.25 533 TYR A O 1
ATOM 4174 N N . GLU A 1 534 ? -42.134 16.127 52.602 1.00 78.06 534 GLU A N 1
ATOM 4175 C CA . GLU A 1 534 ? -40.782 16.643 52.875 1.00 78.06 534 GLU A CA 1
ATOM 4176 C C . GLU A 1 534 ? -39.756 15.984 51.928 1.00 78.06 534 GLU A C 1
ATOM 4178 O O . GLU A 1 534 ? -39.046 16.680 51.205 1.00 78.06 534 GLU A O 1
ATOM 4183 N N . SER A 1 535 ? -39.814 14.654 51.768 1.00 74.62 535 SER A N 1
ATOM 4184 C CA . SER A 1 535 ? -38.979 13.901 50.813 1.00 74.62 535 SER A CA 1
ATOM 4185 C C . SER A 1 535 ? -39.174 14.270 49.330 1.00 74.62 535 SER A C 1
ATOM 4187 O O . SER A 1 535 ? -38.337 13.889 48.510 1.00 74.62 535 SER A O 1
ATOM 4189 N N . LEU A 1 536 ? -40.267 14.946 48.953 1.00 74.50 536 LEU A N 1
ATOM 4190 C CA . LEU A 1 536 ? -40.503 15.402 47.576 1.00 74.50 536 LEU A CA 1
ATOM 4191 C C . LEU A 1 536 ? -39.979 16.822 47.327 1.00 74.50 536 LEU A C 1
ATOM 4193 O O . LEU A 1 536 ? -39.631 17.136 46.192 1.00 74.50 536 LEU A O 1
ATOM 4197 N N . LEU A 1 537 ? -39.894 17.663 48.361 1.00 73.25 537 LEU A N 1
ATOM 4198 C CA . LEU A 1 537 ? -39.365 19.028 48.259 1.00 73.25 537 LEU A CA 1
ATOM 4199 C C . LEU A 1 537 ? -37.832 19.034 48.169 1.00 73.25 537 LEU A C 1
ATOM 4201 O O . LEU A 1 537 ? -37.269 19.708 47.303 1.00 73.25 537 LEU A O 1
ATOM 4205 N N . ASP A 1 538 ? -37.165 18.206 48.977 1.00 71.38 538 ASP A N 1
ATOM 4206 C CA . ASP A 1 538 ? -35.701 18.060 48.953 1.00 71.38 538 ASP A CA 1
ATOM 4207 C C . ASP A 1 538 ? -35.182 17.521 47.604 1.00 71.38 538 ASP A C 1
ATOM 4209 O O . ASP A 1 538 ? -34.046 17.782 47.218 1.00 71.38 538 ASP A O 1
ATOM 4213 N N . CYS A 1 539 ? -36.016 16.796 46.848 1.00 63.97 539 CYS A N 1
ATOM 4214 C CA . CYS A 1 539 ? -35.633 16.173 45.577 1.00 63.97 539 CYS A CA 1
ATOM 4215 C C . CYS A 1 539 ? -35.746 17.112 44.351 1.00 63.97 539 CYS A C 1
ATOM 4217 O O . CYS A 1 539 ? -35.369 16.727 43.247 1.00 63.97 539 CYS A O 1
ATOM 4219 N N . VAL A 1 540 ? -36.261 18.338 44.529 1.00 59.50 540 VAL A N 1
ATOM 4220 C CA . VAL A 1 540 ? -36.466 19.338 43.454 1.00 59.50 540 VAL A CA 1
ATOM 4221 C C . VAL A 1 540 ? -35.477 20.518 43.559 1.00 59.50 540 VAL A C 1
ATOM 4223 O O . VAL A 1 540 ? -35.472 21.405 42.711 1.00 59.50 540 VAL A O 1
ATOM 4226 N N . SER A 1 541 ? -34.604 20.522 44.571 1.00 53.03 541 SER A N 1
ATOM 4227 C CA . SER A 1 541 ? -33.685 21.631 44.867 1.00 53.03 541 SER A CA 1
ATOM 4228 C C . SER A 1 541 ? -32.258 21.364 44.361 1.00 53.03 541 SER A C 1
ATOM 4230 O O . SER A 1 541 ? -31.422 20.850 45.106 1.00 53.03 541 SER A O 1
ATOM 4232 N N . VAL A 1 542 ? -31.987 21.732 43.100 1.00 49.06 542 VAL A N 1
ATOM 4233 C CA . VAL A 1 542 ? -30.653 21.779 42.455 1.00 49.06 542 VAL A CA 1
ATOM 4234 C C . VAL A 1 542 ? -30.499 23.097 41.700 1.00 49.06 542 VAL A C 1
ATOM 4236 O O . VAL A 1 542 ? -31.437 23.429 40.943 1.00 49.06 542 VAL A O 1
#

Secondary structure (DSSP, 8-state):
--PPPP-------TT-TT-PPP-------------------HHHHHHS----S--SS-----HHHHHHHHHHHHHHHHHHHHHHHHHHHHHHHHHHHHHHHHHHHHS-SS--HHHHHHHHHHHHHHHHHHHHHHHHHHHHHHHHHHHHHHHHHHHHHHHHHHHHHHHHHHHHHHHHHHHHHHHHHHHHHHHHHHHHHHHHHHHHHHHHHHHHHHHHHHHHHHHHHHHHHHHHHHHHHHHHHHHHHHHHHHHHHHHHHHHHHHHHHHHHHHHHHHHHHHHHHHHHHHHHHHHHHHHHHHHHHHHHHHHHHHHHHHHHHHHHHHHHHHHHHHHHHHHHHHHHHHHHHHHHHHHHHHHHHHHHHHHHHHHHHHHHHHHHHHHHHHHHHHHHHHHHHHHHHHHHHHHHHHHHHHHHHHHHHHHHHHHHHHHHHHTTTTTS--SS------------------GGGSGGGTHHHHHHHHHHHHHHHHHHHTHHHHHHHHHHHHHHHHHHHHHHHHHHHHHHHHHHTSSSHHHHHHHHHHHHHGGG--

pLDDT: mean 74.88, std 17.73, range [26.7, 94.88]

Sequence (542 aa):
MAPSQSYNGPTSLGYSRYASSQQKKNVSLFASHETDNAVATKEQITASSVNPSVALDTLDHNADAQLAIANGKALKDEVDKHAAIFSRTISSSVTNTRRLLELIRESAPDATDAIVDKIWNELEELFAAANDAKATLPAFLEKQRNNMSLYHTSMMNDTIRDTQDELNTSHKKVNIQHRLILEHQEAFQAYKDQTAGKLKELDDLRERVSRLTLEKGNLRDEIGRYVQLLEKERSTNADTLPRIDGLEKELGTLVGSKKQLLVEADTLRKALKDDHAKMAAVKQEITNRFAAELKSTADSLSKESQKITALNAMINQLKGAESTARLEADKTKKDNMALKDKYDYQAAEHAKAFAKLKEQTKLLDDMKIDTGRFQTENAKLKQRLTKIADLEEKVTKLEEEKSVMAGQTGGLAKELKIAKDEASKAKTECEGLLKRVDELQEVSLAAGDASGETDRAQEEKIVALETALQEWTELAKRSYKEYKDMLPTYRLADKYRKEALEGAQTIKGLELKLAAARTSQSNGDSSHWKAKYESLLDCVSV

Radius of gyration: 146.44 Å; chains: 1; bounding box: 281×57×388 Å